Protein AF-A0A9D5QB13-F1 (afdb_monomer)

Mean predicted aligned error: 12.79 Å

Structure (mmCIF, N/CA/C/O backbone):
data_AF-A0A9D5QB13-F1
#
_entry.id   AF-A0A9D5QB13-F1
#
loop_
_atom_site.group_PDB
_atom_site.id
_atom_site.type_symbol
_atom_site.label_atom_id
_atom_site.label_alt_id
_atom_site.label_comp_id
_atom_site.label_asym_id
_atom_site.label_entity_id
_atom_site.label_seq_id
_atom_site.pdbx_PDB_ins_code
_atom_site.Cartn_x
_atom_site.Cartn_y
_atom_site.Cartn_z
_atom_site.occupancy
_atom_site.B_iso_or_equiv
_atom_site.auth_seq_id
_atom_site.auth_comp_id
_atom_site.auth_asym_id
_atom_site.auth_atom_id
_atom_site.pdbx_PDB_model_num
ATOM 1 N N . MET A 1 1 ? -63.438 -5.746 44.046 1.00 41.34 1 MET A N 1
ATOM 2 C CA . MET A 1 1 ? -63.359 -4.719 42.978 1.00 41.34 1 MET A CA 1
ATOM 3 C C . MET A 1 1 ? -62.127 -3.824 43.158 1.00 41.34 1 MET A C 1
ATOM 5 O O . MET A 1 1 ? -62.261 -2.631 43.380 1.00 41.34 1 MET A O 1
ATOM 9 N N . ALA A 1 2 ? -60.910 -4.377 43.097 1.00 32.75 2 ALA A N 1
ATOM 10 C CA . ALA A 1 2 ? -59.687 -3.587 43.310 1.00 32.75 2 ALA A CA 1
ATOM 11 C C . ALA A 1 2 ? -58.464 -4.223 42.626 1.00 32.75 2 ALA A C 1
ATOM 13 O O . ALA A 1 2 ? -57.432 -4.437 43.247 1.00 32.75 2 ALA A O 1
ATOM 14 N N . PHE A 1 3 ? -58.597 -4.556 41.339 1.00 32.75 3 PHE A N 1
ATOM 15 C CA . PHE A 1 3 ? -57.459 -4.947 40.493 1.00 32.75 3 PHE A CA 1
ATOM 16 C C . PHE A 1 3 ? -57.417 -4.194 39.148 1.00 32.75 3 PHE A C 1
ATOM 18 O O . PHE A 1 3 ? -56.618 -4.523 38.281 1.00 32.75 3 PHE A O 1
ATOM 25 N N . SER A 1 4 ? -58.230 -3.138 38.989 1.00 31.09 4 SER A N 1
ATOM 26 C CA . SER A 1 4 ? -58.330 -2.358 37.741 1.00 31.09 4 SER A CA 1
ATOM 27 C C . SER A 1 4 ? -57.814 -0.911 37.835 1.00 31.09 4 SER A C 1
ATOM 29 O O . SER A 1 4 ? -57.680 -0.258 36.808 1.00 31.09 4 SER A O 1
ATOM 31 N N . ASN A 1 5 ? -57.466 -0.395 39.022 1.00 34.66 5 ASN A N 1
ATOM 32 C CA . ASN A 1 5 ? -57.139 1.037 39.188 1.00 34.66 5 ASN A CA 1
ATOM 33 C C . ASN A 1 5 ? -55.636 1.367 39.218 1.00 34.66 5 ASN A C 1
ATOM 35 O O . ASN A 1 5 ? -55.272 2.534 39.311 1.00 34.66 5 ASN A O 1
ATOM 39 N N . VAL A 1 6 ? -54.749 0.374 39.101 1.00 37.53 6 VAL A N 1
ATOM 40 C CA . VAL A 1 6 ? -53.289 0.610 39.111 1.00 37.53 6 VAL A CA 1
ATOM 41 C C . VAL A 1 6 ? -52.721 0.803 37.695 1.00 37.53 6 VAL A C 1
ATOM 43 O O . VAL A 1 6 ? -51.662 1.399 37.531 1.00 37.53 6 VAL A O 1
ATOM 46 N N . ILE A 1 7 ? -53.450 0.394 36.651 1.00 34.16 7 ILE A N 1
ATOM 47 C CA . ILE A 1 7 ? -53.002 0.526 35.251 1.00 34.16 7 ILE A CA 1
ATOM 48 C C . ILE A 1 7 ? -53.475 1.851 34.615 1.00 34.16 7 ILE A C 1
ATOM 50 O O . ILE A 1 7 ? -52.821 2.365 33.710 1.00 34.16 7 ILE A O 1
ATOM 54 N N . GLN A 1 8 ? -54.519 2.496 35.154 1.00 29.14 8 GLN A N 1
ATOM 55 C CA . GLN A 1 8 ? -55.034 3.773 34.632 1.00 29.14 8 GLN A CA 1
ATOM 56 C C . GLN A 1 8 ? -54.138 4.988 34.963 1.00 29.14 8 GLN A C 1
ATOM 58 O O . GLN A 1 8 ? -54.131 5.966 34.221 1.00 29.14 8 GLN A O 1
ATOM 63 N N . ALA A 1 9 ? -53.333 4.932 36.033 1.00 29.52 9 ALA A N 1
ATOM 64 C CA . ALA A 1 9 ? -52.446 6.036 36.428 1.00 29.52 9 ALA A CA 1
ATOM 65 C C . ALA A 1 9 ? -51.170 6.148 35.565 1.00 29.52 9 ALA A C 1
ATOM 67 O O . ALA A 1 9 ? -50.440 7.133 35.666 1.00 29.52 9 ALA A O 1
ATOM 68 N N . PHE A 1 10 ? -50.901 5.161 34.702 1.00 34.09 10 PHE A N 1
ATOM 69 C CA . PHE A 1 10 ? -49.712 5.129 33.844 1.00 34.09 10 PHE A CA 1
ATOM 70 C C . PHE A 1 10 ? -49.924 5.757 32.451 1.00 34.09 10 PHE A C 1
ATOM 72 O O . PHE A 1 10 ? -48.957 5.874 31.702 1.00 34.09 10 PHE A O 1
ATOM 79 N N . ILE A 1 11 ? -51.149 6.179 32.088 1.00 33.38 11 ILE A N 1
ATOM 80 C CA . ILE A 1 11 ? -51.480 6.605 30.707 1.00 33.38 11 ILE A CA 1
ATOM 81 C C . ILE A 1 11 ? -51.817 8.104 30.553 1.00 33.38 11 ILE A C 1
ATOM 83 O O . ILE A 1 11 ? -51.691 8.642 29.456 1.00 33.38 11 ILE A O 1
ATOM 87 N N . THR A 1 12 ? -52.123 8.855 31.610 1.00 31.42 12 THR A N 1
ATOM 88 C CA . THR A 1 12 ? -52.431 10.298 31.491 1.00 31.42 12 THR A CA 1
ATOM 89 C C . THR A 1 12 ? -51.329 11.188 32.050 1.00 31.42 12 THR A C 1
ATOM 91 O O . THR A 1 12 ? -51.473 11.794 33.106 1.00 31.42 12 THR A O 1
ATOM 94 N N . CYS A 1 13 ? -50.226 11.305 31.311 1.00 29.31 13 CYS A N 1
ATOM 95 C CA . CYS A 1 13 ? -49.406 12.520 31.326 1.00 29.31 13 CYS A CA 1
ATOM 96 C C . CYS A 1 13 ? -48.659 12.661 29.993 1.00 29.31 13 CYS A C 1
ATOM 98 O O . CYS A 1 13 ? -47.435 12.581 29.892 1.00 29.31 13 CYS A O 1
ATOM 100 N N . VAL A 1 14 ? -49.447 12.825 28.931 1.00 34.38 14 VAL A N 1
ATOM 101 C CA . VAL A 1 14 ? -48.983 13.314 27.635 1.00 34.38 14 VAL A CA 1
ATOM 102 C C . VAL A 1 14 ? -48.880 14.840 27.726 1.00 34.38 14 VAL A C 1
ATOM 104 O O . VAL A 1 14 ? -49.861 15.499 28.056 1.00 34.38 14 VAL A O 1
ATOM 107 N N . SER A 1 15 ? -47.696 15.369 27.388 1.00 30.81 15 SER A N 1
ATOM 108 C CA . SER A 1 15 ? -47.313 16.780 27.150 1.00 30.81 15 SER A CA 1
ATOM 109 C C . SER A 1 15 ? -46.418 17.444 28.223 1.00 30.81 15 SER A C 1
ATOM 111 O O . SER A 1 15 ? -46.900 18.196 29.072 1.00 30.81 15 SER A O 1
ATOM 113 N N . PRO A 1 16 ? -45.078 17.314 28.104 1.00 36.84 16 PRO A N 1
ATOM 114 C CA . PRO A 1 16 ? -44.091 17.979 28.970 1.00 36.84 16 PRO A CA 1
ATOM 115 C C . PRO A 1 16 ? -43.927 19.501 28.754 1.00 36.84 16 PRO A C 1
ATOM 117 O O . PRO A 1 16 ? -43.050 20.109 29.360 1.00 36.84 16 PRO A O 1
ATOM 120 N N . ILE A 1 17 ? -44.710 20.141 27.876 1.00 37.25 17 ILE A N 1
ATOM 121 C CA . ILE A 1 17 ? -44.383 21.484 27.349 1.00 37.25 17 ILE A CA 1
ATOM 122 C C . ILE A 1 17 ? -45.164 22.628 28.032 1.00 37.25 17 ILE A C 1
ATOM 124 O O . ILE A 1 17 ? -44.725 23.774 27.986 1.00 37.25 17 ILE A O 1
ATOM 128 N N . ARG A 1 18 ? -46.285 22.364 28.726 1.00 33.22 18 ARG A N 1
ATOM 129 C CA . ARG A 1 18 ? -47.115 23.440 29.322 1.00 33.22 18 ARG A CA 1
ATOM 130 C C . ARG A 1 18 ? -46.819 23.775 30.789 1.00 33.22 18 ARG A C 1
ATOM 132 O O . ARG A 1 18 ? -47.002 24.926 31.168 1.00 33.22 18 ARG A O 1
ATOM 139 N N . CYS A 1 19 ? -46.284 22.853 31.595 1.00 34.16 19 CYS A N 1
ATOM 140 C CA . CYS A 1 19 ? -45.930 23.160 32.993 1.00 34.16 19 CYS A CA 1
ATOM 141 C C . CYS A 1 19 ? -44.634 23.973 33.141 1.00 34.16 19 CYS A C 1
ATOM 143 O O . CYS A 1 19 ? -44.464 24.662 34.144 1.00 34.16 19 CYS A O 1
ATOM 145 N N . SER A 1 20 ? -43.730 23.943 32.156 1.00 36.03 20 SER A N 1
ATOM 146 C CA . SER A 1 20 ? -42.447 24.651 32.258 1.00 36.03 20 SER A CA 1
ATOM 147 C C . SER A 1 20 ? -42.596 26.174 32.183 1.00 36.03 20 SER A C 1
ATOM 149 O O . SER A 1 20 ? -41.839 26.882 32.838 1.00 36.03 20 SER A O 1
ATOM 151 N N . ARG A 1 21 ? -43.599 26.695 31.459 1.00 32.62 21 ARG A N 1
ATOM 152 C CA . ARG A 1 21 ? -43.792 28.145 31.270 1.00 32.62 21 ARG A CA 1
ATOM 153 C C . ARG A 1 21 ? -44.399 28.875 32.470 1.00 32.62 21 ARG A C 1
ATOM 155 O O . ARG A 1 21 ? -44.113 30.054 32.632 1.00 32.62 21 ARG A O 1
ATOM 162 N N . TYR A 1 22 ? -45.184 28.206 33.317 1.00 36.34 22 TYR A N 1
ATOM 163 C CA . TYR A 1 22 ? -45.834 28.868 34.459 1.00 36.34 22 TYR A CA 1
ATOM 164 C C . TYR A 1 22 ? -44.876 29.102 35.640 1.00 36.34 22 TYR A C 1
ATOM 166 O O . TYR A 1 22 ? -45.057 30.035 36.414 1.00 36.34 22 TYR A O 1
ATOM 174 N N . ILE A 1 23 ? -43.831 28.275 35.766 1.00 38.88 23 ILE A N 1
ATOM 175 C CA . ILE A 1 23 ? -42.869 28.352 36.879 1.00 38.88 23 ILE A CA 1
ATOM 176 C C . ILE A 1 23 ? -41.600 29.129 36.481 1.00 38.88 23 ILE A C 1
ATOM 178 O O . ILE A 1 23 ? -41.013 29.803 37.326 1.00 38.88 23 ILE A O 1
ATOM 182 N N . PHE A 1 24 ? -41.209 29.131 35.197 1.00 35.22 24 PHE A N 1
ATOM 183 C CA . PHE A 1 24 ? -40.026 29.873 34.733 1.00 35.22 24 PHE A CA 1
ATOM 184 C C . PHE A 1 24 ? -40.159 31.402 34.841 1.00 35.22 24 PHE A C 1
ATOM 186 O O . PHE A 1 24 ? -39.146 32.075 35.002 1.00 35.22 24 PHE A O 1
ATOM 193 N N . SER A 1 25 ? -41.373 31.966 34.787 1.00 36.06 25 SER A N 1
ATOM 194 C CA . SER A 1 25 ? -41.570 33.426 34.811 1.00 36.06 25 SER A CA 1
ATOM 195 C C . SER A 1 25 ? -41.462 34.062 36.201 1.00 36.06 25 SER A C 1
ATOM 197 O O . SER A 1 25 ? -41.366 35.283 36.290 1.00 36.06 25 SER A O 1
ATOM 199 N N . ARG A 1 26 ? -41.461 33.273 37.287 1.00 37.34 26 ARG A N 1
ATOM 200 C CA . ARG A 1 26 ? -41.419 33.808 38.661 1.00 37.34 26 ARG A CA 1
ATOM 201 C C . ARG A 1 26 ? -40.063 33.737 39.358 1.00 37.34 26 ARG A C 1
ATOM 203 O O . ARG A 1 26 ? -39.931 34.351 40.409 1.00 37.34 26 ARG A O 1
ATOM 210 N N . PHE A 1 27 ? -39.074 33.017 38.820 1.00 40.94 27 PHE A N 1
ATOM 211 C CA . PHE A 1 27 ? -37.884 32.667 39.612 1.00 40.94 27 PHE A CA 1
ATOM 212 C C . PHE A 1 27 ? -36.523 32.819 38.926 1.00 40.94 27 PHE A C 1
ATOM 214 O O . PHE A 1 27 ? -35.531 32.346 39.476 1.00 40.94 27 PHE A O 1
ATOM 221 N N . ASN A 1 28 ? -36.416 33.495 37.775 1.00 39.25 28 ASN A N 1
ATOM 222 C CA . ASN A 1 28 ? -35.089 33.774 37.218 1.00 39.25 28 ASN A CA 1
ATOM 223 C C . ASN A 1 28 ? -35.000 35.055 36.359 1.00 39.25 28 ASN A C 1
ATOM 225 O O . ASN A 1 28 ? -35.302 34.995 35.167 1.00 39.25 28 ASN A O 1
ATOM 229 N N . PRO A 1 29 ? -34.539 36.195 36.911 1.00 35.53 29 PRO A N 1
ATOM 230 C CA . PRO A 1 29 ? -34.195 37.382 36.136 1.00 35.53 29 PRO A CA 1
ATOM 231 C C . PRO A 1 29 ? -32.687 37.464 35.797 1.00 35.53 29 PRO A C 1
ATOM 233 O O . PRO A 1 29 ? -32.136 38.559 35.747 1.00 35.53 29 PRO A O 1
ATOM 236 N N . GLY A 1 30 ? -31.989 36.343 35.560 1.00 33.25 30 GLY A N 1
ATOM 237 C CA . GLY A 1 30 ? -30.594 36.378 35.092 1.00 33.25 30 GLY A CA 1
ATOM 238 C C . GLY A 1 30 ? -30.000 34.994 34.816 1.00 33.25 30 GLY A C 1
ATOM 239 O O . GLY A 1 30 ? -29.643 34.264 35.735 1.00 33.25 30 GLY A O 1
ATOM 240 N N . GLY A 1 31 ? -29.910 34.612 33.541 1.00 34.12 31 GLY A N 1
ATOM 241 C CA . GLY A 1 31 ? -29.513 33.270 33.106 1.00 34.12 31 GLY A CA 1
ATOM 242 C C . GLY A 1 31 ? -28.008 32.964 33.145 1.00 34.12 31 GLY A C 1
ATOM 243 O O . GLY A 1 31 ? -27.184 33.817 32.834 1.00 34.12 31 GLY A O 1
ATOM 244 N N . ASN A 1 32 ? -27.674 31.704 33.460 1.00 34.75 32 ASN A N 1
ATOM 245 C CA . ASN A 1 32 ? -26.997 30.781 32.534 1.00 34.75 32 ASN A CA 1
ATOM 246 C C . ASN A 1 32 ? -27.030 29.313 33.033 1.00 34.75 32 ASN A C 1
ATOM 248 O O . ASN A 1 32 ? -26.847 29.029 34.212 1.00 34.75 32 ASN A O 1
ATOM 252 N N . ASP A 1 33 ? -27.264 28.414 32.072 1.00 36.31 33 ASP A N 1
ATOM 253 C CA . ASP A 1 33 ? -26.880 26.997 31.946 1.00 36.31 33 ASP A CA 1
ATOM 254 C C . ASP A 1 33 ? -27.366 25.882 32.908 1.00 36.31 33 ASP A C 1
ATOM 256 O O . ASP A 1 33 ? -26.819 25.572 33.963 1.00 36.31 33 ASP A O 1
ATOM 260 N N . ALA A 1 34 ? -28.371 25.163 32.388 1.00 44.62 34 ALA A N 1
ATOM 261 C CA . ALA A 1 34 ? -28.559 23.707 32.315 1.00 44.62 34 ALA A CA 1
ATOM 262 C C . ALA A 1 34 ? -27.593 22.768 33.084 1.00 44.62 34 ALA A C 1
ATOM 264 O O . ALA A 1 34 ? -26.626 22.257 32.524 1.00 44.62 34 ALA A O 1
ATOM 265 N N . ASN A 1 35 ? -27.959 22.398 34.320 1.00 39.66 35 ASN A N 1
ATOM 266 C CA . ASN A 1 35 ? -27.676 21.084 34.937 1.00 39.66 35 ASN A CA 1
ATOM 267 C C . ASN A 1 35 ? -28.478 20.908 36.248 1.00 39.66 35 ASN A C 1
ATOM 269 O O . ASN A 1 35 ? -27.922 20.950 37.340 1.00 39.66 35 ASN A O 1
ATOM 273 N N . ILE A 1 36 ? -29.805 20.725 36.172 1.00 38.50 36 ILE A N 1
ATOM 274 C CA . ILE A 1 36 ? -30.673 20.697 37.379 1.00 38.50 36 ILE A CA 1
ATOM 275 C C . ILE A 1 36 ? -31.407 19.354 37.584 1.00 38.50 36 ILE A C 1
ATOM 277 O O . ILE A 1 36 ? -32.128 19.167 38.559 1.00 38.50 36 ILE A O 1
ATOM 281 N N . PHE A 1 37 ? -31.177 18.337 36.749 1.00 34.84 37 PHE A N 1
ATOM 282 C CA . PHE A 1 37 ? -31.876 17.054 36.926 1.00 34.84 37 PHE A CA 1
ATOM 283 C C . PHE A 1 37 ? -31.386 16.140 38.074 1.00 34.84 37 PHE A C 1
ATOM 285 O O . PHE A 1 37 ? -32.222 15.418 38.617 1.00 34.84 37 PHE A O 1
ATOM 292 N N . PRO A 1 38 ? -30.112 16.146 38.531 1.00 35.22 38 PRO A N 1
ATOM 293 C CA . PRO A 1 38 ? -29.722 15.292 39.654 1.00 35.22 38 PRO A CA 1
ATOM 294 C C . PRO A 1 38 ? -29.995 15.916 41.031 1.00 35.22 38 PRO A C 1
ATOM 296 O O . PRO A 1 38 ? -30.022 15.189 42.020 1.00 35.22 38 PRO A O 1
ATOM 299 N N . TYR A 1 39 ? -30.217 17.233 41.120 1.00 32.69 39 TYR A N 1
ATOM 300 C CA . TYR A 1 39 ? -30.350 17.927 42.408 1.00 32.69 39 TYR A CA 1
ATOM 301 C C . TYR A 1 39 ? -31.780 17.924 42.966 1.00 32.69 39 TYR A C 1
ATOM 303 O O . TYR A 1 39 ? -31.954 17.833 44.181 1.00 32.69 39 TYR A O 1
ATOM 311 N N . PHE A 1 40 ? -32.809 17.913 42.109 1.00 33.62 40 PHE A N 1
ATOM 312 C CA . PHE A 1 40 ? -34.208 17.913 42.564 1.00 33.62 40 PHE A CA 1
ATOM 313 C C . PHE A 1 40 ? -34.609 16.636 43.322 1.00 33.62 40 PHE A C 1
ATOM 315 O O . PHE A 1 40 ? -35.357 16.703 44.293 1.00 33.62 40 PHE A O 1
ATOM 322 N N . VAL A 1 41 ? -34.055 15.477 42.949 1.00 39.28 41 VAL A N 1
ATOM 323 C CA . VAL A 1 41 ? -34.372 14.191 43.604 1.00 39.28 41 VAL A CA 1
ATOM 324 C C . VAL A 1 41 ? -33.715 14.064 44.986 1.00 39.28 41 VAL A C 1
ATOM 326 O O . VAL A 1 41 ? -34.189 13.305 45.830 1.00 39.28 41 VAL A O 1
ATOM 329 N N . VAL A 1 42 ? -32.631 14.803 45.245 1.00 40.44 42 VAL A N 1
ATOM 330 C CA . VAL A 1 42 ? -31.888 14.722 46.514 1.00 40.44 42 VAL A CA 1
ATOM 331 C C . VAL A 1 42 ? -32.509 15.620 47.589 1.00 40.44 42 VAL A C 1
ATOM 333 O O . VAL A 1 42 ? -32.568 15.217 48.749 1.00 40.44 42 VAL A O 1
ATOM 336 N N . ILE A 1 43 ? -33.028 16.796 47.220 1.00 37.31 43 ILE A N 1
ATOM 337 C CA . ILE A 1 43 ? -33.534 17.787 48.187 1.00 37.31 43 ILE A CA 1
ATOM 338 C C . ILE A 1 43 ? -34.898 17.375 48.765 1.00 37.31 43 ILE A C 1
ATOM 340 O O . ILE A 1 43 ? -35.086 17.433 49.978 1.00 37.31 43 ILE A O 1
ATOM 344 N N . GLN A 1 44 ? -35.811 16.840 47.945 1.00 35.66 44 GLN A N 1
ATOM 345 C CA . GLN A 1 44 ? -37.131 16.390 48.420 1.00 35.66 44 GLN A CA 1
ATOM 346 C C . GLN A 1 44 ? -37.057 15.147 49.336 1.00 35.66 44 GLN A C 1
ATOM 348 O O . GLN A 1 44 ? -37.945 14.912 50.153 1.00 35.66 44 GLN A O 1
ATOM 353 N N . LYS A 1 45 ? -35.970 14.367 49.232 1.00 44.03 45 LYS A N 1
ATOM 354 C CA . LYS A 1 45 ? -35.734 13.127 49.994 1.00 44.03 45 LYS A CA 1
ATOM 355 C C . LYS A 1 45 ? -35.281 13.368 51.432 1.00 44.03 45 LYS A C 1
ATOM 357 O O . LYS A 1 45 ? -35.536 12.531 52.293 1.00 44.03 45 LYS A O 1
ATOM 362 N N . ARG A 1 46 ? -34.592 14.487 51.689 1.00 37.94 46 ARG A N 1
ATOM 363 C CA . ARG A 1 46 ? -34.067 14.813 53.024 1.00 37.94 46 ARG A CA 1
ATOM 364 C C . ARG A 1 46 ? -35.200 15.204 53.977 1.00 37.94 46 ARG A C 1
ATOM 366 O O . ARG A 1 46 ? -35.280 14.661 55.065 1.00 37.94 46 ARG A O 1
ATOM 373 N N . GLN A 1 47 ? -36.148 16.015 53.502 1.00 42.69 47 GLN A N 1
ATOM 374 C CA . GLN A 1 47 ? -37.305 16.452 54.294 1.00 42.69 47 GLN A CA 1
ATOM 375 C C . GLN A 1 47 ? -38.284 15.324 54.664 1.00 42.69 47 GLN A C 1
ATOM 377 O O . GLN A 1 47 ? -38.948 15.415 55.688 1.00 42.69 47 GLN A O 1
ATOM 382 N N . THR A 1 48 ? -38.386 14.258 53.863 1.00 49.28 48 THR A N 1
ATOM 383 C CA . THR A 1 48 ? -39.287 13.125 54.155 1.00 49.28 48 THR A CA 1
ATOM 384 C C . THR A 1 48 ? -38.662 12.094 55.095 1.00 49.28 48 THR A C 1
ATOM 386 O O . THR A 1 48 ? -39.374 11.500 55.901 1.00 49.28 48 THR A O 1
ATOM 389 N N . LEU A 1 49 ? -37.342 11.887 55.036 1.00 47.50 49 LEU A N 1
ATOM 390 C CA . LEU A 1 49 ? -36.652 10.941 55.918 1.00 47.50 49 LEU A CA 1
ATOM 391 C C . LEU A 1 49 ? -36.662 11.405 57.378 1.00 47.50 49 LEU A C 1
ATOM 393 O O . LEU A 1 49 ? -36.900 10.576 58.251 1.00 47.50 49 LEU A O 1
ATOM 397 N N . ASP A 1 50 ? -36.515 12.705 57.638 1.00 50.38 50 ASP A N 1
ATOM 398 C CA . ASP A 1 50 ? -36.449 13.272 58.996 1.00 50.38 50 ASP A CA 1
ATOM 399 C C . ASP A 1 50 ? -37.769 13.155 59.793 1.00 50.38 50 ASP A C 1
ATOM 401 O O . ASP A 1 50 ? -37.776 13.348 61.005 1.00 50.38 50 ASP A O 1
ATOM 405 N N . THR A 1 51 ? -38.878 12.778 59.143 1.00 54.25 51 THR A N 1
ATOM 406 C CA . THR A 1 51 ? -40.201 12.585 59.781 1.00 54.25 51 THR A CA 1
ATOM 407 C C . THR A 1 51 ? -40.511 11.138 60.191 1.00 54.25 51 THR A C 1
ATOM 409 O O . THR A 1 51 ? -41.543 10.881 60.806 1.00 54.25 51 THR A O 1
ATOM 412 N N . LEU A 1 52 ? -39.634 10.180 59.867 1.00 49.16 52 LEU A N 1
ATOM 413 C CA . LEU A 1 52 ? -39.831 8.752 60.149 1.00 49.16 52 LEU A CA 1
ATOM 414 C C . LEU A 1 52 ? -39.097 8.314 61.425 1.00 49.16 52 LEU A C 1
ATOM 416 O O . LEU A 1 52 ? -37.987 8.763 61.703 1.00 49.16 52 LEU A O 1
ATOM 420 N N . HIS A 1 53 ? -39.680 7.372 62.174 1.00 54.66 53 HIS A N 1
ATOM 421 C CA . HIS A 1 53 ? -39.057 6.794 63.370 1.00 54.66 53 HIS A CA 1
ATOM 422 C C . HIS A 1 53 ? -37.689 6.151 63.014 1.00 54.66 53 HIS A C 1
ATOM 424 O O . HIS A 1 53 ? -37.584 5.512 61.961 1.00 54.66 53 HIS A O 1
ATOM 430 N N . PRO A 1 54 ? -36.639 6.223 63.862 1.00 55.66 54 PRO A N 1
ATOM 431 C CA . PRO A 1 54 ? -35.265 5.816 63.509 1.00 55.66 54 PRO A CA 1
ATOM 432 C C . PRO A 1 54 ? -35.110 4.392 62.936 1.00 55.66 54 PRO A C 1
ATOM 434 O O . PRO A 1 54 ? -34.270 4.134 62.072 1.00 55.66 54 PRO A O 1
ATOM 437 N N . ARG A 1 55 ? -35.955 3.448 63.378 1.00 52.09 55 ARG A N 1
ATOM 438 C CA . ARG A 1 55 ? -35.999 2.071 62.844 1.00 52.09 55 ARG A CA 1
ATOM 439 C C . ARG A 1 55 ? -36.522 1.997 61.404 1.00 52.09 55 ARG A C 1
ATOM 441 O O . ARG A 1 55 ? -36.093 1.128 60.645 1.00 52.09 55 ARG A O 1
ATOM 448 N N . GLU A 1 56 ? -37.432 2.887 61.024 1.00 50.94 56 GLU A N 1
ATOM 449 C CA . GLU A 1 56 ? -37.998 2.947 59.677 1.00 50.94 56 GLU A CA 1
ATOM 450 C C . GLU A 1 56 ? -37.049 3.642 58.706 1.00 50.94 56 GLU A C 1
ATOM 452 O O . GLU A 1 56 ? -36.847 3.113 57.615 1.00 50.94 56 GLU A O 1
ATOM 457 N N . GLN A 1 57 ? -36.365 4.713 59.136 1.00 50.12 57 GLN A N 1
ATOM 458 C CA . GLN A 1 57 ? -35.287 5.361 58.372 1.00 50.12 57 GLN A CA 1
ATOM 459 C C . GLN A 1 57 ? -34.188 4.363 57.966 1.00 50.12 57 GLN A C 1
ATOM 461 O O . GLN A 1 57 ? -33.762 4.329 56.809 1.00 50.12 57 GLN A O 1
ATOM 466 N N . GLY A 1 58 ? -33.762 3.494 58.893 1.00 50.19 58 GLY A N 1
ATOM 467 C CA . GLY A 1 58 ? -32.782 2.443 58.607 1.00 50.19 58 GLY A CA 1
ATOM 468 C C . GLY A 1 58 ? -33.256 1.462 57.528 1.00 50.19 58 GLY A C 1
ATOM 469 O O . GLY A 1 58 ? -32.500 1.131 56.613 1.00 50.19 58 GLY A O 1
ATOM 470 N N . ARG A 1 59 ? -34.529 1.043 57.569 1.00 52.50 59 ARG A N 1
ATOM 471 C CA . ARG A 1 59 ? -35.115 0.132 56.569 1.00 52.50 59 ARG A CA 1
ATOM 472 C C . ARG A 1 59 ? -35.254 0.782 55.190 1.00 52.50 59 ARG A C 1
ATOM 474 O O . ARG A 1 59 ? -34.931 0.130 54.195 1.00 52.50 59 ARG A O 1
ATOM 481 N N . THR A 1 60 ? -35.662 2.049 55.098 1.00 50.12 60 THR A N 1
ATOM 482 C CA . THR A 1 60 ? -35.750 2.764 53.811 1.00 50.12 60 THR A CA 1
ATOM 483 C C . THR A 1 60 ? -34.374 3.002 53.195 1.00 50.12 60 THR A C 1
ATOM 485 O O . THR A 1 60 ? -34.210 2.791 51.992 1.00 50.12 60 THR A O 1
ATOM 488 N N . VAL A 1 61 ? -33.361 3.375 53.984 1.00 50.09 61 VAL A N 1
ATOM 489 C CA . VAL A 1 61 ? -31.984 3.558 53.485 1.00 50.09 61 VAL A CA 1
ATOM 490 C C . VAL A 1 61 ? -31.401 2.240 52.957 1.00 50.09 61 VAL A C 1
ATOM 492 O O . VAL A 1 61 ? -30.820 2.221 51.869 1.00 50.09 61 VAL A O 1
ATOM 495 N N . ILE A 1 62 ? -31.610 1.121 53.662 1.00 55.12 62 ILE A N 1
ATOM 496 C CA . ILE A 1 62 ? -31.172 -0.216 53.219 1.00 55.12 62 ILE A CA 1
ATOM 497 C C . ILE A 1 62 ? -31.886 -0.629 51.921 1.00 55.12 62 ILE A C 1
ATOM 499 O O . ILE A 1 62 ? -31.236 -1.091 50.980 1.00 55.12 62 ILE A O 1
ATOM 503 N N . PHE A 1 63 ? -33.201 -0.410 51.827 1.00 52.88 63 PHE A N 1
ATOM 504 C CA . PHE A 1 63 ? -33.997 -0.738 50.640 1.00 52.88 63 PHE A CA 1
ATOM 505 C C . PHE A 1 63 ? -33.562 0.062 49.400 1.00 52.88 63 PHE A C 1
ATOM 507 O O . PHE A 1 63 ? -33.353 -0.505 48.324 1.00 52.88 63 PHE A O 1
ATOM 514 N N . TRP A 1 64 ? -33.337 1.371 49.547 1.00 39.78 64 TRP A N 1
ATOM 515 C CA . TRP A 1 64 ? -32.872 2.220 48.447 1.00 39.78 64 TRP A CA 1
ATOM 516 C C . TRP A 1 64 ? -31.432 1.907 48.023 1.00 39.78 64 TRP A C 1
ATOM 518 O O . TRP A 1 64 ? -31.156 1.863 46.821 1.00 39.78 64 TRP A O 1
ATOM 528 N N . ASN A 1 65 ? -30.530 1.613 48.966 1.00 42.47 65 ASN A N 1
ATOM 529 C CA . ASN A 1 65 ? -29.178 1.147 48.643 1.00 42.47 65 ASN A CA 1
ATOM 530 C C . ASN A 1 65 ? -29.207 -0.186 47.883 1.00 42.47 65 ASN A C 1
ATOM 532 O O . ASN A 1 65 ? -28.497 -0.335 46.887 1.00 42.47 65 ASN A O 1
ATOM 536 N N . ALA A 1 66 ? -30.078 -1.123 48.269 1.00 45.03 66 ALA A N 1
ATOM 537 C CA . ALA A 1 66 ? -30.252 -2.385 47.555 1.00 45.03 66 ALA A CA 1
ATOM 538 C C . ALA A 1 66 ? -30.741 -2.173 46.109 1.00 45.03 66 ALA A C 1
ATOM 540 O O . ALA A 1 66 ? -30.220 -2.804 45.187 1.00 45.03 66 ALA A O 1
ATOM 541 N N . ILE A 1 67 ? -31.674 -1.242 45.877 1.00 50.53 67 ILE A N 1
ATOM 542 C CA . ILE A 1 67 ? -32.157 -0.890 44.531 1.00 50.53 67 ILE A CA 1
ATOM 543 C C . ILE A 1 67 ? -31.050 -0.244 43.690 1.00 50.53 67 ILE A C 1
ATOM 545 O O . ILE A 1 67 ? -30.838 -0.656 42.550 1.00 50.53 67 ILE A O 1
ATOM 549 N N . VAL A 1 68 ? -30.298 0.718 44.234 1.00 48.75 68 VAL A N 1
ATOM 550 C CA . VAL A 1 68 ? -29.189 1.376 43.517 1.00 48.75 68 VAL A CA 1
ATOM 551 C C . VAL A 1 68 ? -28.076 0.377 43.184 1.00 48.75 68 VAL A C 1
ATOM 553 O O . VAL A 1 68 ? -27.566 0.365 42.060 1.00 48.75 68 VAL A O 1
ATOM 556 N N . VAL A 1 69 ? -27.739 -0.532 44.103 1.00 53.12 69 VAL A N 1
ATOM 557 C CA . VAL A 1 69 ? -26.780 -1.618 43.852 1.00 53.12 69 VAL A CA 1
ATOM 558 C C . VAL A 1 69 ? -27.296 -2.555 42.755 1.00 53.12 69 VAL A C 1
ATOM 560 O O . VAL A 1 69 ? -26.551 -2.852 41.817 1.00 53.12 69 VAL A O 1
ATOM 563 N N . LYS A 1 70 ? -28.574 -2.953 42.791 1.00 48.47 70 LYS A N 1
ATOM 564 C CA . LYS A 1 70 ? -29.192 -3.847 41.796 1.00 48.47 70 LYS A CA 1
ATOM 565 C C . LYS A 1 70 ? -29.273 -3.197 40.410 1.00 48.47 70 LYS A C 1
ATOM 567 O O . LYS A 1 70 ? -28.866 -3.821 39.429 1.00 48.47 70 LYS A O 1
ATOM 572 N N . LEU A 1 71 ? -29.676 -1.927 40.324 1.00 38.12 71 LEU A N 1
ATOM 573 C CA . LEU A 1 71 ? -29.702 -1.144 39.082 1.00 38.12 71 LEU A CA 1
ATOM 574 C C . LEU A 1 71 ? -28.292 -0.901 38.533 1.00 38.12 71 LEU A C 1
ATOM 576 O O . LEU A 1 71 ? -28.058 -1.119 37.346 1.00 38.12 71 LEU A O 1
ATOM 580 N N . SER A 1 72 ? -27.312 -0.568 39.382 1.00 44.09 72 SER A N 1
ATOM 581 C CA . SER A 1 72 ? -25.906 -0.448 38.962 1.00 44.09 72 SER A CA 1
ATOM 582 C C . SER A 1 72 ? -25.315 -1.784 38.489 1.00 44.09 72 SER A C 1
ATOM 584 O O . SER A 1 72 ? -24.413 -1.803 37.649 1.00 44.09 72 SER A O 1
ATOM 586 N N . GLY A 1 73 ? -25.807 -2.910 39.018 1.00 41.66 73 GLY A N 1
ATOM 587 C CA . GLY A 1 73 ? -25.447 -4.266 38.609 1.00 41.66 73 GLY A CA 1
ATOM 588 C C . GLY A 1 73 ? -26.081 -4.680 37.278 1.00 41.66 73 GLY A C 1
ATOM 589 O O . GLY A 1 73 ? -25.426 -5.343 36.473 1.00 41.66 73 GLY A O 1
ATOM 590 N N . ILE A 1 74 ? -27.321 -4.262 37.011 1.00 47.62 74 ILE A N 1
ATOM 591 C CA . ILE A 1 74 ? -28.003 -4.442 35.719 1.00 47.62 74 ILE A CA 1
ATOM 592 C C . ILE A 1 74 ? -27.324 -3.586 34.646 1.00 47.62 74 ILE A C 1
ATOM 594 O O . ILE A 1 74 ? -26.945 -4.105 33.598 1.00 47.62 74 ILE A O 1
ATOM 598 N N . TRP A 1 75 ? -27.056 -2.311 34.934 1.00 45.97 75 TRP A N 1
ATOM 599 C CA . TRP A 1 75 ? -26.361 -1.408 34.014 1.00 45.97 75 TRP A CA 1
ATOM 600 C C . TRP A 1 75 ? -24.921 -1.867 33.732 1.00 45.97 75 TRP A C 1
ATOM 602 O O . TRP A 1 75 ? -24.473 -1.845 32.586 1.00 45.97 75 TRP A O 1
ATOM 612 N N . ARG A 1 76 ? -24.198 -2.381 34.745 1.00 52.69 76 ARG A N 1
ATOM 613 C CA . ARG A 1 76 ? -22.893 -3.044 34.546 1.00 52.69 76 ARG A CA 1
ATOM 614 C C . ARG A 1 76 ? -22.996 -4.286 33.669 1.00 52.69 76 ARG A C 1
ATOM 616 O O . ARG A 1 76 ? -22.121 -4.458 32.825 1.00 52.69 76 ARG A O 1
ATOM 623 N N . ARG A 1 77 ? -24.035 -5.113 33.838 1.00 47.88 77 ARG A N 1
ATOM 624 C CA . ARG A 1 77 ? -24.286 -6.307 33.011 1.00 47.88 77 ARG A CA 1
ATOM 625 C C . ARG A 1 77 ? -24.620 -5.958 31.564 1.00 47.88 77 ARG A C 1
ATOM 627 O O . ARG A 1 77 ? -24.099 -6.596 30.659 1.00 47.88 77 ARG A O 1
ATOM 634 N N . ILE A 1 78 ? -25.429 -4.932 31.322 1.00 50.06 78 ILE A N 1
ATOM 635 C CA . ILE A 1 78 ? -25.734 -4.451 29.965 1.00 50.06 78 ILE A CA 1
ATOM 636 C C . ILE A 1 78 ? -24.463 -3.876 29.314 1.00 50.06 78 ILE A C 1
ATOM 638 O O . ILE A 1 78 ? -24.117 -4.233 28.188 1.00 50.06 78 ILE A O 1
ATOM 642 N N . ARG A 1 79 ? -23.686 -3.072 30.057 1.00 55.81 79 ARG A N 1
ATOM 643 C CA . ARG A 1 79 ? -22.405 -2.508 29.594 1.00 55.81 79 ARG A CA 1
ATOM 644 C C . ARG A 1 79 ? -21.316 -3.566 29.367 1.00 55.81 79 ARG A C 1
ATOM 646 O O . ARG A 1 79 ? -20.453 -3.380 28.512 1.00 55.81 79 ARG A O 1
ATOM 653 N N . SER A 1 80 ? -21.279 -4.648 30.149 1.00 60.28 80 SER A N 1
ATOM 654 C CA . SER A 1 80 ? -20.340 -5.757 29.931 1.00 60.28 80 SER A CA 1
ATOM 655 C C . SER A 1 80 ? -20.768 -6.631 28.758 1.00 60.28 80 SER A C 1
ATOM 657 O O . SER A 1 80 ? -19.912 -6.966 27.946 1.00 60.28 80 SER A O 1
ATOM 659 N N . ARG A 1 81 ? -22.070 -6.908 28.601 1.00 68.38 81 ARG A N 1
ATOM 660 C CA . ARG A 1 81 ? -22.618 -7.641 27.450 1.00 68.38 81 ARG A CA 1
ATOM 661 C C . ARG A 1 81 ? -22.198 -7.012 26.126 1.00 68.38 81 ARG A C 1
ATOM 663 O O . ARG A 1 81 ? -21.628 -7.714 25.305 1.00 68.38 81 ARG A O 1
ATOM 670 N N . GLY A 1 82 ? -22.325 -5.689 25.982 1.00 79.19 82 GLY A N 1
ATOM 671 C CA . GLY A 1 82 ? -21.876 -4.996 24.768 1.00 79.19 82 GLY A CA 1
ATOM 672 C C . GLY A 1 82 ? -20.376 -5.153 24.469 1.00 79.19 82 GLY A C 1
ATOM 673 O O . GLY A 1 82 ? -19.990 -5.240 23.311 1.00 79.19 82 GLY A O 1
ATOM 674 N N . ARG A 1 83 ? -19.515 -5.244 25.494 1.00 88.62 83 ARG A N 1
ATOM 675 C CA . ARG A 1 83 ? -18.063 -5.451 25.312 1.00 88.62 83 ARG A CA 1
ATOM 676 C C . ARG A 1 83 ? -17.734 -6.865 24.842 1.00 88.62 83 ARG A C 1
ATOM 678 O O . ARG A 1 83 ? -16.928 -7.020 23.931 1.00 88.62 83 ARG A O 1
ATOM 685 N N . PHE A 1 84 ? -18.374 -7.874 25.431 1.00 90.94 84 PHE A N 1
ATOM 686 C CA . PHE A 1 84 ? -18.210 -9.261 24.997 1.00 90.94 84 PHE A CA 1
ATOM 687 C C . PHE A 1 84 ? -18.772 -9.492 23.592 1.00 90.94 84 PHE A C 1
ATOM 689 O O . PHE A 1 84 ? -18.150 -10.215 22.822 1.00 90.94 84 PHE A O 1
ATOM 696 N N . SER A 1 85 ? -19.870 -8.823 23.217 1.00 92.19 85 SER A N 1
ATOM 697 C CA . SER A 1 85 ? -20.405 -8.877 21.852 1.00 92.19 85 SER A CA 1
ATOM 698 C C . SER A 1 85 ? -19.363 -8.476 20.805 1.00 92.19 85 SER A C 1
ATOM 700 O O . SER A 1 85 ? -19.184 -9.206 19.837 1.00 92.19 85 SER A O 1
ATOM 702 N N . TRP A 1 86 ? -18.621 -7.379 21.010 1.00 94.06 86 TRP A N 1
ATOM 703 C CA . TRP A 1 86 ? -17.560 -6.971 20.074 1.00 94.06 86 TRP A CA 1
ATOM 704 C C . TRP A 1 86 ? -16.459 -8.022 19.936 1.00 94.06 86 TRP A C 1
ATOM 706 O O . TRP A 1 86 ? -16.019 -8.299 18.825 1.00 94.06 86 TRP A O 1
ATOM 716 N N . ILE A 1 87 ? -16.043 -8.629 21.051 1.00 95.31 87 ILE A N 1
ATOM 717 C CA . ILE A 1 87 ? -15.017 -9.680 21.064 1.00 95.31 87 ILE A CA 1
ATOM 718 C C . ILE A 1 87 ? -15.503 -10.909 20.294 1.00 95.31 87 ILE A C 1
ATOM 720 O O . ILE A 1 87 ? -14.797 -11.392 19.414 1.00 95.31 87 ILE A O 1
ATOM 724 N N . ILE A 1 88 ? -16.724 -11.373 20.571 1.00 95.44 88 ILE A N 1
ATOM 725 C CA . ILE A 1 88 ? -17.324 -12.530 19.894 1.00 95.44 88 ILE A CA 1
ATOM 726 C C . ILE A 1 88 ? -17.449 -12.273 18.388 1.00 95.44 88 ILE A C 1
ATOM 728 O O . ILE A 1 88 ? -17.050 -13.118 17.593 1.00 95.44 88 ILE A O 1
ATOM 732 N N . LEU A 1 89 ? -17.942 -11.098 17.985 1.00 96.19 89 LEU A N 1
ATOM 733 C CA . LEU A 1 89 ? -18.081 -10.738 16.571 1.00 96.19 89 LEU A CA 1
ATOM 734 C C . LEU A 1 89 ? -16.728 -10.656 15.856 1.00 96.19 89 LEU A C 1
ATOM 736 O O . LEU A 1 89 ? -16.610 -11.108 14.721 1.00 96.19 89 LEU A O 1
ATOM 740 N N . ALA A 1 90 ? -15.696 -10.117 16.508 1.00 95.44 90 ALA A N 1
ATOM 741 C CA . ALA A 1 90 ? -14.354 -10.058 15.934 1.00 95.44 90 ALA A CA 1
ATOM 742 C C . ALA A 1 90 ? -13.744 -11.454 15.748 1.00 95.44 90 ALA A C 1
ATOM 744 O O . ALA A 1 90 ? -13.172 -11.738 14.696 1.00 95.44 90 ALA A O 1
ATOM 745 N N . VAL A 1 91 ? -13.910 -12.340 16.737 1.00 95.31 91 VAL A N 1
ATOM 746 C CA . VAL A 1 91 ? -13.492 -13.745 16.626 1.00 95.31 91 VAL A CA 1
ATOM 747 C C . VAL A 1 91 ? -14.249 -14.431 15.491 1.00 95.31 91 VAL A C 1
ATOM 749 O O . VAL A 1 91 ? -13.622 -15.073 14.653 1.00 95.31 91 VAL A O 1
ATOM 752 N N . ALA A 1 92 ? -15.567 -14.240 15.399 1.00 96.25 92 ALA A N 1
ATOM 753 C CA . ALA A 1 92 ? -16.375 -14.786 14.312 1.00 96.25 92 ALA A CA 1
ATOM 754 C C . ALA A 1 92 ? -15.909 -14.283 12.934 1.00 96.25 92 ALA A C 1
ATOM 756 O O . ALA A 1 92 ? -15.779 -15.082 12.011 1.00 96.25 92 ALA A O 1
ATOM 757 N N . ALA A 1 93 ? -15.581 -12.994 12.798 1.00 95.44 93 ALA A N 1
ATOM 758 C CA . ALA A 1 93 ? -15.035 -12.431 11.562 1.00 95.44 93 ALA A CA 1
ATOM 759 C C . ALA A 1 93 ? -13.673 -13.046 11.190 1.00 95.44 93 ALA A C 1
ATOM 761 O O . ALA A 1 93 ? -13.420 -13.359 10.027 1.00 95.44 93 ALA A O 1
ATOM 762 N N . PHE A 1 94 ? -12.802 -13.280 12.176 1.00 91.81 94 PHE A N 1
ATOM 763 C CA . PHE A 1 94 ? -11.507 -13.922 11.948 1.00 91.81 94 PHE A CA 1
ATOM 764 C C . PHE A 1 94 ? -11.653 -15.399 11.543 1.00 91.81 94 PHE A C 1
ATOM 766 O O . PHE A 1 94 ? -11.005 -15.855 10.599 1.00 91.81 94 PHE A O 1
ATOM 773 N N . VAL A 1 95 ? -12.555 -16.136 12.201 1.00 94.00 95 VAL A N 1
ATOM 774 C CA . VAL A 1 95 ? -12.904 -17.518 11.832 1.00 94.00 95 VAL A CA 1
ATOM 775 C C . VAL A 1 95 ? -13.483 -17.563 10.419 1.00 94.00 95 VAL A C 1
ATOM 777 O O . VAL A 1 95 ? -13.033 -18.369 9.604 1.00 94.00 95 VAL A O 1
ATOM 780 N N . LEU A 1 96 ? -14.408 -16.656 10.088 1.00 95.25 96 LEU A N 1
ATOM 781 C CA . LEU A 1 96 ? -14.979 -16.541 8.748 1.00 95.25 96 LEU A CA 1
ATOM 782 C C . LEU A 1 96 ? -13.891 -16.289 7.700 1.00 95.25 96 LEU A C 1
ATOM 784 O O . LEU A 1 96 ? -13.893 -16.943 6.662 1.00 95.25 96 LEU A O 1
ATOM 788 N N . ARG A 1 97 ? -12.907 -15.425 7.980 1.00 93.56 97 ARG A N 1
ATOM 789 C CA . ARG A 1 97 ? -11.752 -15.218 7.091 1.00 93.56 97 ARG A CA 1
ATOM 790 C C . ARG A 1 97 ? -10.971 -16.516 6.863 1.00 93.56 97 ARG A C 1
ATOM 792 O O . ARG A 1 97 ? -10.565 -16.788 5.736 1.00 93.56 97 ARG A O 1
ATOM 799 N N . GLY A 1 98 ? -10.763 -17.322 7.905 1.00 92.06 98 GLY A N 1
ATOM 800 C CA . GLY A 1 98 ? -10.116 -18.636 7.797 1.00 92.06 98 GLY A CA 1
ATOM 801 C C . GLY A 1 98 ? -10.901 -19.635 6.938 1.00 92.06 98 GLY A C 1
ATOM 802 O O . GLY A 1 98 ? -10.302 -20.387 6.172 1.00 92.06 98 GLY A O 1
ATOM 803 N N . VAL A 1 99 ? -12.235 -19.613 7.016 1.00 94.31 99 VAL A N 1
ATOM 804 C CA . VAL A 1 99 ? -13.115 -20.414 6.148 1.00 94.31 99 VAL A CA 1
ATOM 805 C C . VAL A 1 99 ? -13.052 -19.915 4.703 1.00 94.31 99 VAL A C 1
ATOM 807 O O . VAL A 1 99 ? -12.796 -20.704 3.797 1.00 94.31 99 VAL A O 1
ATOM 810 N N . LEU A 1 100 ? -13.207 -18.607 4.488 1.00 94.25 100 LEU A N 1
ATOM 811 C CA . LEU A 1 100 ? -13.178 -17.967 3.170 1.00 94.25 100 LEU A CA 1
ATOM 812 C C . LEU A 1 100 ? -11.843 -18.154 2.438 1.00 94.25 100 LEU A C 1
ATOM 814 O O . LEU A 1 100 ? -11.835 -18.266 1.217 1.00 94.25 100 LEU A O 1
ATOM 818 N N . ALA A 1 101 ? -10.727 -18.271 3.163 1.00 91.81 101 ALA A N 1
ATOM 819 C CA . ALA A 1 101 ? -9.423 -18.578 2.575 1.00 91.81 101 ALA A CA 1
ATOM 820 C C . ALA A 1 101 ? -9.376 -19.936 1.844 1.00 91.81 101 ALA A C 1
ATOM 822 O O . ALA A 1 101 ? -8.513 -20.129 0.992 1.00 91.81 101 ALA A O 1
ATOM 823 N N . ARG A 1 102 ? -10.298 -20.866 2.144 1.00 94.12 102 ARG A N 1
ATOM 824 C CA . ARG A 1 102 ? -10.451 -22.136 1.410 1.00 94.12 102 ARG A CA 1
ATOM 825 C C . ARG A 1 102 ? -11.332 -22.016 0.163 1.00 94.12 102 ARG A C 1
ATOM 827 O O . ARG A 1 102 ? -11.306 -22.908 -0.674 1.00 94.12 102 ARG A O 1
ATOM 834 N N . TYR A 1 103 ? -12.074 -20.917 0.028 1.00 95.25 103 TYR A N 1
ATOM 835 C CA . TYR A 1 103 ? -13.005 -20.662 -1.072 1.00 95.25 103 TYR A CA 1
ATOM 836 C C . TYR A 1 103 ? -12.741 -19.286 -1.707 1.00 95.25 103 TYR A C 1
ATOM 838 O O . TYR A 1 103 ? -13.617 -18.414 -1.703 1.00 95.25 103 TYR A O 1
ATOM 846 N N . PRO A 1 104 ? -11.534 -19.053 -2.254 1.00 94.44 104 PRO A N 1
ATOM 847 C CA . PRO A 1 104 ? -11.124 -17.727 -2.712 1.00 94.44 104 PRO A CA 1
ATOM 848 C C . PRO A 1 104 ? -12.019 -17.173 -3.837 1.00 94.44 104 PRO A C 1
ATOM 850 O O . PRO A 1 104 ? -12.206 -15.964 -3.948 1.00 94.44 104 PRO A O 1
ATOM 853 N N . GLN A 1 105 ? -12.655 -18.030 -4.636 1.00 94.94 105 GLN A N 1
ATOM 854 C CA . GLN A 1 105 ? -13.606 -17.635 -5.680 1.00 94.94 105 GLN A CA 1
ATOM 855 C C . GLN A 1 105 ? -14.876 -16.985 -5.104 1.00 94.94 105 GLN A C 1
ATOM 857 O O . GLN A 1 105 ? -15.408 -16.050 -5.706 1.00 94.94 105 GLN A O 1
ATOM 862 N N . ILE A 1 106 ? -15.338 -17.419 -3.923 1.00 95.75 106 ILE A N 1
ATOM 863 C CA . ILE A 1 106 ? -16.462 -16.782 -3.216 1.00 95.75 106 ILE A CA 1
ATOM 864 C C . ILE A 1 106 ? -16.053 -15.377 -2.773 1.00 95.75 106 ILE A C 1
ATOM 866 O O . ILE A 1 106 ? -16.813 -14.424 -2.932 1.00 95.75 106 ILE A O 1
ATOM 870 N N . VAL A 1 107 ? -14.828 -15.225 -2.266 1.00 96.19 107 VAL A N 1
ATOM 871 C CA . VAL A 1 107 ? -14.295 -13.916 -1.870 1.00 96.19 107 VAL A CA 1
ATOM 872 C C . VAL A 1 107 ? -14.213 -12.979 -3.069 1.00 96.19 107 VAL A C 1
ATOM 874 O O . VAL A 1 107 ? -14.639 -11.834 -2.965 1.00 96.19 107 VAL A O 1
ATOM 877 N N . GLU A 1 108 ? -13.716 -13.452 -4.211 1.00 94.62 108 GLU A N 1
ATOM 878 C CA . GLU A 1 108 ? -13.628 -12.640 -5.429 1.00 94.62 108 GLU A CA 1
ATOM 879 C C . GLU A 1 108 ? -15.005 -12.166 -5.913 1.00 94.62 108 GLU A C 1
ATOM 881 O O . GLU A 1 108 ? -15.169 -10.995 -6.248 1.00 94.62 108 GLU A O 1
ATOM 886 N N . THR A 1 109 ? -15.996 -13.057 -5.946 1.00 94.69 109 THR A N 1
ATOM 887 C CA . THR A 1 109 ? -17.317 -12.770 -6.529 1.00 94.69 109 THR A CA 1
ATOM 888 C C . THR A 1 109 ? -18.240 -12.017 -5.573 1.00 94.69 109 THR A C 1
ATOM 890 O O . THR A 1 109 ? -18.799 -10.990 -5.950 1.00 94.69 109 THR A O 1
ATOM 893 N N . VAL A 1 110 ? -18.375 -12.483 -4.329 1.00 96.19 110 VAL A N 1
ATOM 894 C CA . VAL A 1 110 ? -19.321 -11.928 -3.347 1.00 96.19 110 VAL A CA 1
ATOM 895 C C . VAL A 1 110 ? -18.728 -10.723 -2.627 1.00 96.19 110 VAL A C 1
ATOM 897 O O . VAL A 1 110 ? -19.357 -9.665 -2.547 1.00 96.19 110 VAL A O 1
ATOM 900 N N . TYR A 1 111 ? -17.513 -10.860 -2.088 1.00 96.56 111 TYR A N 1
ATOM 901 C CA . TYR A 1 111 ? -16.911 -9.795 -1.293 1.00 96.56 111 TYR A CA 1
ATOM 902 C C . TYR A 1 111 ? -16.245 -8.741 -2.180 1.00 96.56 111 TYR A C 1
ATOM 904 O O . TYR A 1 111 ? -16.698 -7.604 -2.198 1.00 96.56 111 TYR A O 1
ATOM 912 N N . ALA A 1 112 ? -15.214 -9.095 -2.948 1.00 95.06 112 ALA A N 1
ATOM 913 C CA . ALA A 1 112 ? -14.381 -8.130 -3.665 1.00 95.06 112 ALA A CA 1
ATOM 914 C C . ALA A 1 112 ? -15.134 -7.405 -4.795 1.00 95.06 112 ALA A C 1
ATOM 916 O O . ALA A 1 112 ? -15.039 -6.183 -4.910 1.00 95.06 112 ALA A O 1
ATOM 917 N N . ARG A 1 113 ? -15.908 -8.138 -5.610 1.00 93.19 113 ARG A N 1
ATOM 918 C CA . ARG A 1 113 ? -16.706 -7.578 -6.721 1.00 93.19 113 ARG A CA 1
ATOM 919 C C . ARG A 1 113 ? -18.127 -7.153 -6.331 1.00 93.19 113 ARG A C 1
ATOM 921 O O . ARG A 1 113 ? -18.779 -6.478 -7.121 1.00 93.19 113 ARG A O 1
ATOM 928 N N . GLY A 1 114 ? -18.591 -7.507 -5.133 1.00 94.81 114 GLY A N 1
ATOM 929 C CA . GLY A 1 114 ? -19.908 -7.134 -4.609 1.00 94.81 114 GLY A CA 1
ATOM 930 C C . GLY A 1 114 ? -19.806 -6.151 -3.444 1.00 94.81 114 GLY A C 1
ATOM 931 O O . GLY A 1 114 ? -19.819 -4.934 -3.629 1.00 94.81 114 GLY A O 1
ATOM 932 N N . ILE A 1 115 ? -19.688 -6.679 -2.224 1.00 96.25 115 ILE A N 1
ATOM 933 C CA . ILE A 1 115 ? -19.726 -5.899 -0.972 1.00 96.25 115 ILE A CA 1
ATOM 934 C C . ILE A 1 115 ? -18.667 -4.784 -0.953 1.00 96.25 115 ILE A C 1
ATOM 936 O O . ILE A 1 115 ? -18.966 -3.636 -0.625 1.00 96.25 115 ILE A O 1
ATOM 940 N N . PHE A 1 116 ? -17.429 -5.095 -1.330 1.00 96.31 116 PHE A N 1
ATOM 941 C CA . PHE A 1 116 ? -16.323 -4.147 -1.321 1.00 96.31 116 PHE A CA 1
ATOM 942 C C . PHE A 1 116 ? -16.517 -3.018 -2.341 1.00 96.31 116 PHE A C 1
ATOM 944 O O . PHE A 1 116 ? -16.125 -1.888 -2.065 1.00 96.31 116 PHE A O 1
ATOM 951 N N . VAL A 1 117 ? -17.197 -3.265 -3.467 1.00 95.38 117 VAL A N 1
ATOM 952 C CA . VAL A 1 117 ? -17.570 -2.210 -4.427 1.00 95.38 117 VAL A CA 1
ATOM 953 C C . VAL A 1 117 ? -18.505 -1.189 -3.778 1.00 95.38 117 VAL A C 1
ATOM 955 O O . VAL A 1 117 ? -18.293 0.018 -3.918 1.00 95.38 117 VAL A O 1
ATOM 958 N N . LEU A 1 118 ? -19.500 -1.652 -3.013 1.00 95.19 118 LEU A N 1
ATOM 959 C CA . LEU A 1 118 ? -20.398 -0.772 -2.261 1.00 95.19 118 LEU A CA 1
ATOM 960 C C . LEU A 1 118 ? -19.635 0.036 -1.201 1.00 95.19 118 LEU A C 1
ATOM 962 O O . LEU A 1 118 ? -19.817 1.252 -1.102 1.00 95.19 118 LEU A O 1
ATOM 966 N N . ILE A 1 119 ? -18.752 -0.618 -0.440 1.00 95.25 119 ILE A N 1
ATOM 967 C CA . ILE A 1 119 ? -17.912 0.035 0.577 1.00 95.25 119 ILE A CA 1
ATOM 968 C C . ILE A 1 119 ? -17.028 1.107 -0.070 1.00 95.25 119 ILE A C 1
ATOM 970 O O . ILE A 1 119 ? -16.995 2.251 0.386 1.00 95.25 119 ILE A O 1
ATOM 974 N N . ARG A 1 120 ? -16.360 0.762 -1.175 1.00 95.00 120 ARG A N 1
ATOM 975 C CA . ARG A 1 120 ? -15.475 1.655 -1.924 1.00 95.00 120 ARG A CA 1
ATOM 976 C C . ARG A 1 120 ? -16.209 2.896 -2.419 1.00 95.00 120 ARG A C 1
ATOM 978 O O . ARG A 1 120 ? -15.760 4.013 -2.161 1.00 95.00 120 ARG A O 1
ATOM 985 N N . ASN A 1 121 ? -17.358 2.707 -3.065 1.00 94.19 121 ASN A N 1
ATOM 986 C CA . ASN A 1 121 ? -18.185 3.811 -3.547 1.00 94.19 121 ASN A CA 1
ATOM 987 C C . ASN A 1 121 ? -18.682 4.683 -2.386 1.00 94.19 121 ASN A C 1
ATOM 989 O O . ASN A 1 121 ? -18.645 5.909 -2.479 1.00 94.19 121 ASN A O 1
ATOM 993 N N . THR A 1 122 ? -19.078 4.073 -1.264 1.00 93.75 122 THR A N 1
ATOM 994 C CA . THR A 1 122 ? -19.503 4.810 -0.063 1.00 93.75 122 THR A CA 1
ATOM 995 C C . THR A 1 122 ? -18.391 5.724 0.439 1.00 93.75 122 THR A C 1
ATOM 997 O O . THR A 1 122 ? -18.640 6.907 0.674 1.00 93.75 122 THR A O 1
ATOM 1000 N N . PHE A 1 123 ? -17.154 5.230 0.548 1.00 94.19 123 PHE A N 1
ATOM 1001 C CA . PHE A 1 123 ? -16.018 6.065 0.937 1.00 94.19 123 PHE A CA 1
ATOM 1002 C C . PHE A 1 123 ? -15.770 7.206 -0.044 1.00 94.19 123 PHE A C 1
ATOM 1004 O O . PHE A 1 123 ? -15.581 8.343 0.384 1.00 94.19 123 PHE A O 1
ATOM 1011 N N . ASP A 1 124 ? -15.819 6.944 -1.347 1.00 90.31 124 ASP A N 1
ATOM 1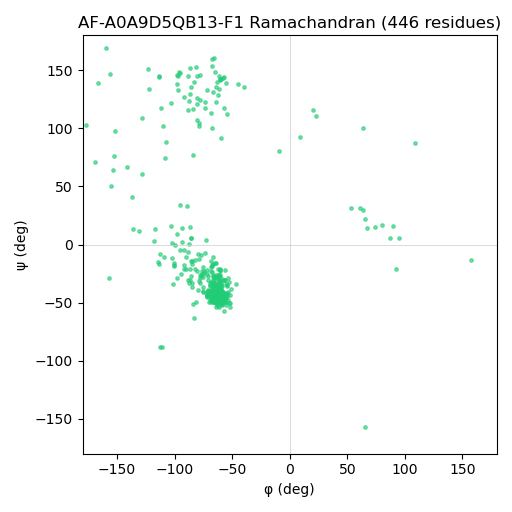012 C CA . ASP A 1 124 ? -15.519 7.961 -2.357 1.00 90.31 124 ASP A CA 1
ATOM 1013 C C . ASP A 1 124 ? -16.561 9.086 -2.384 1.00 90.31 124 ASP A C 1
ATOM 1015 O O . ASP A 1 124 ? -16.211 10.255 -2.575 1.00 90.31 124 ASP A O 1
ATOM 1019 N N . TYR A 1 125 ? -17.830 8.760 -2.122 1.00 90.19 125 TYR A N 1
ATOM 1020 C CA . TYR A 1 125 ? -18.913 9.737 -2.030 1.00 90.19 125 TYR A CA 1
ATOM 1021 C C . TYR A 1 125 ? -19.016 10.431 -0.659 1.00 90.19 125 TYR A C 1
ATOM 1023 O O . TYR A 1 125 ? -19.682 11.464 -0.562 1.00 90.19 125 TYR A O 1
ATOM 1031 N N . THR A 1 126 ? -18.335 9.934 0.375 1.00 91.06 126 THR A N 1
ATOM 1032 C CA . THR A 1 126 ? -18.346 10.518 1.727 1.00 91.06 126 THR A CA 1
ATOM 1033 C C . THR A 1 126 ? -16.976 11.092 2.098 1.00 91.06 126 THR A C 1
ATOM 1035 O O . THR A 1 126 ? -16.696 12.265 1.838 1.00 91.06 126 THR A O 1
ATOM 1038 N N . LEU A 1 127 ? -16.093 10.274 2.673 1.00 88.62 127 LEU A N 1
ATOM 1039 C CA . LEU A 1 127 ? -14.774 10.669 3.168 1.00 88.62 127 LEU A CA 1
ATOM 1040 C C . LEU A 1 127 ? -13.840 11.154 2.047 1.00 88.62 127 LEU A C 1
ATOM 1042 O O . LEU A 1 127 ? -13.079 12.097 2.246 1.00 88.62 127 LEU A O 1
ATOM 1046 N N . GLY A 1 128 ? -13.957 10.600 0.839 1.00 85.19 128 GLY A N 1
ATOM 1047 C CA . GLY A 1 128 ? -13.142 10.972 -0.321 1.00 85.19 128 GLY A CA 1
ATOM 1048 C C . GLY A 1 128 ? -13.377 12.397 -0.841 1.00 85.19 128 GLY A C 1
ATOM 1049 O O . GLY A 1 128 ? -12.531 12.935 -1.568 1.00 85.19 128 GLY A O 1
ATOM 1050 N N . ARG A 1 129 ? -14.489 13.041 -0.458 1.00 88.31 129 ARG A N 1
ATOM 1051 C CA . ARG A 1 129 ? -14.795 14.443 -0.800 1.00 88.31 129 ARG A CA 1
ATOM 1052 C C . ARG A 1 129 ? -14.183 15.454 0.162 1.00 88.31 129 ARG A C 1
ATOM 1054 O O . ARG A 1 129 ? -14.125 16.635 -0.171 1.00 88.31 129 ARG A O 1
ATOM 1061 N N . GLN A 1 130 ? -13.704 15.008 1.320 1.00 86.44 130 GLN A N 1
ATOM 1062 C CA . GLN A 1 130 ? -13.159 15.909 2.327 1.00 86.44 130 GLN A CA 1
ATOM 1063 C C . GLN A 1 130 ? -11.908 16.633 1.791 1.00 86.44 130 GLN A C 1
ATOM 1065 O O . GLN A 1 130 ? -11.084 16.028 1.089 1.00 86.44 130 GLN A O 1
ATOM 1070 N N . PRO A 1 131 ? -11.736 17.935 2.082 1.00 85.44 131 PRO A N 1
ATOM 1071 C CA . PRO A 1 131 ? -10.571 18.688 1.621 1.00 85.44 131 PRO A CA 1
ATOM 1072 C C . PRO A 1 131 ? -9.292 18.221 2.327 1.00 85.44 131 PRO A C 1
ATOM 1074 O O . PRO A 1 131 ? -8.230 18.152 1.704 1.00 85.44 131 PRO A O 1
ATOM 1077 N N . LEU A 1 132 ? -9.413 17.841 3.601 1.00 86.81 132 LEU A N 1
ATOM 1078 C CA . LEU A 1 132 ? -8.320 17.353 4.432 1.00 86.81 132 LEU A CA 1
ATOM 1079 C C . LEU A 1 132 ? -8.254 15.818 4.435 1.00 86.81 132 LEU A C 1
ATOM 1081 O O . LEU A 1 132 ? -9.297 15.169 4.351 1.00 86.81 132 LEU A O 1
ATOM 1085 N N . PRO A 1 133 ? -7.050 15.225 4.550 1.00 90.56 133 PRO A N 1
ATOM 1086 C CA . PRO A 1 133 ? -6.909 13.777 4.647 1.00 90.56 133 PRO A CA 1
ATOM 1087 C C . PRO A 1 133 ? -7.592 13.213 5.903 1.00 90.56 133 PRO A C 1
ATOM 1089 O O . PRO A 1 133 ? -7.345 13.671 7.021 1.00 90.56 133 PRO A O 1
ATOM 1092 N N . ALA A 1 134 ? -8.431 12.193 5.722 1.00 91.62 134 ALA A N 1
ATOM 1093 C CA . ALA A 1 134 ? -9.315 11.674 6.763 1.00 91.62 134 ALA A CA 1
ATOM 1094 C C . ALA A 1 134 ? -8.570 10.997 7.929 1.00 91.62 134 ALA A C 1
ATOM 1096 O O . ALA A 1 134 ? -9.073 10.955 9.055 1.00 91.62 134 ALA A O 1
ATOM 1097 N N . VAL A 1 135 ? -7.341 10.525 7.690 1.00 89.44 135 VAL A N 1
ATOM 1098 C CA . VAL A 1 135 ? -6.470 9.936 8.718 1.00 89.44 135 VAL A CA 1
ATOM 1099 C C . VAL A 1 135 ? -6.209 10.883 9.889 1.00 89.44 135 VAL A C 1
ATOM 1101 O O . VAL A 1 135 ? -6.062 10.415 11.013 1.00 89.44 135 VAL A O 1
ATOM 1104 N N . TYR A 1 136 ? -6.200 12.204 9.675 1.00 90.38 136 TYR A N 1
ATOM 1105 C CA . TYR A 1 136 ? -5.971 13.156 10.765 1.00 90.38 136 TYR A CA 1
ATOM 1106 C C . TYR A 1 136 ? -7.148 13.205 11.738 1.00 90.38 136 TYR A C 1
ATOM 1108 O O . TYR A 1 136 ? -6.938 13.184 12.949 1.00 90.38 136 TYR A O 1
ATOM 1116 N N . PHE A 1 137 ? -8.383 13.180 11.228 1.00 90.00 137 PHE A N 1
ATOM 1117 C CA . PHE A 1 137 ? -9.579 13.096 12.070 1.00 90.00 137 PHE A CA 1
ATOM 1118 C C . PHE A 1 137 ? -9.643 11.759 12.805 1.00 90.00 137 PHE A C 1
ATOM 1120 O O . PHE A 1 137 ? -9.931 11.724 14.000 1.00 90.00 137 PHE A O 1
ATOM 1127 N N . PHE A 1 138 ? -9.316 10.663 12.112 1.00 88.38 138 PHE A N 1
ATOM 1128 C CA . PHE A 1 138 ? -9.250 9.344 12.733 1.00 88.38 138 PHE A CA 1
ATOM 1129 C C . PHE A 1 138 ? -8.195 9.298 13.848 1.00 88.38 138 PHE A C 1
ATOM 1131 O O . PHE A 1 138 ? -8.480 8.840 14.953 1.00 88.38 138 PHE A O 1
ATOM 1138 N N . GLY A 1 139 ? -6.994 9.825 13.595 1.00 88.25 139 GLY A N 1
ATOM 1139 C CA . GLY A 1 139 ? -5.912 9.905 14.574 1.00 88.25 139 GLY A CA 1
ATOM 1140 C C . GLY A 1 139 ? -6.285 10.751 15.791 1.00 88.25 139 GLY A C 1
ATOM 1141 O O . GLY A 1 139 ? -6.124 10.295 16.921 1.00 88.25 139 GLY A O 1
ATOM 1142 N N . ALA A 1 140 ? -6.862 11.937 15.579 1.00 90.50 140 ALA A N 1
ATOM 1143 C CA . ALA A 1 140 ? -7.344 12.799 16.659 1.00 90.50 140 ALA A CA 1
ATOM 1144 C C . ALA A 1 140 ? -8.426 12.107 17.505 1.00 90.50 140 ALA A C 1
ATOM 1146 O O . ALA A 1 140 ? -8.377 12.154 18.735 1.00 90.50 140 ALA A O 1
ATOM 1147 N N . LEU A 1 141 ? -9.361 11.400 16.859 1.00 89.38 141 LEU A N 1
ATOM 1148 C CA . LEU A 1 141 ? -10.380 10.609 17.543 1.00 89.38 141 LEU A CA 1
ATOM 1149 C C . LEU A 1 141 ? -9.746 9.502 18.398 1.00 89.38 141 LEU A C 1
ATOM 1151 O O . LEU A 1 141 ? -10.132 9.331 19.554 1.00 89.38 141 LEU A O 1
ATOM 1155 N N . MET A 1 142 ? -8.755 8.777 17.872 1.00 87.19 142 MET A N 1
ATOM 1156 C CA . MET A 1 142 ? -8.048 7.739 18.633 1.00 87.19 142 MET A CA 1
ATOM 1157 C C . MET A 1 142 ? -7.295 8.320 19.833 1.00 87.19 142 MET A C 1
ATOM 1159 O O . MET A 1 142 ? -7.426 7.794 20.939 1.00 87.19 142 MET A O 1
ATOM 1163 N N . ILE A 1 143 ? -6.583 9.437 19.658 1.00 90.62 143 ILE A N 1
ATOM 1164 C CA . ILE A 1 143 ? -5.884 10.134 20.750 1.00 90.62 143 ILE A CA 1
ATOM 1165 C C . ILE A 1 143 ? -6.878 10.567 21.831 1.00 90.62 143 ILE A C 1
ATOM 1167 O O . ILE A 1 143 ? -6.654 10.301 23.012 1.00 90.62 143 ILE A O 1
ATOM 1171 N N . PHE A 1 144 ? -8.007 11.165 21.445 1.00 92.06 144 PHE A N 1
ATOM 1172 C CA . PHE A 1 144 ? -9.064 11.548 22.379 1.00 92.06 144 PHE A CA 1
ATOM 1173 C C . PHE A 1 144 ? -9.596 10.345 23.170 1.00 92.06 144 PHE A C 1
ATOM 1175 O O . PHE A 1 144 ? -9.743 10.415 24.394 1.00 92.06 144 PHE A O 1
ATOM 1182 N N . TRP A 1 145 ? -9.852 9.216 22.503 1.00 87.12 145 TRP A N 1
ATOM 1183 C CA . TRP A 1 145 ? -10.324 7.998 23.163 1.00 87.12 145 TRP A CA 1
ATOM 1184 C C . TRP A 1 145 ? -9.305 7.426 24.149 1.00 87.12 145 TRP A C 1
ATOM 1186 O O . TRP A 1 145 ? -9.694 7.043 25.258 1.00 87.12 145 TRP A O 1
ATOM 1196 N N . VAL A 1 146 ? -8.021 7.413 23.783 1.00 88.50 146 VAL A N 1
ATOM 1197 C CA . VAL A 1 146 ? -6.923 6.990 24.664 1.00 88.50 146 VAL A CA 1
ATOM 1198 C C . VAL A 1 146 ? -6.810 7.930 25.861 1.00 88.50 146 VAL A C 1
ATOM 1200 O O . VAL A 1 146 ? -6.860 7.466 27.000 1.00 88.50 146 VAL A O 1
ATOM 1203 N N . ALA A 1 147 ? -6.770 9.246 25.643 1.00 91.12 147 ALA A N 1
ATOM 1204 C CA . ALA A 1 147 ? -6.709 10.240 26.714 1.00 91.12 147 ALA A CA 1
ATOM 1205 C C . ALA A 1 147 ? -7.897 10.102 27.679 1.00 91.12 147 ALA A C 1
ATOM 1207 O O . ALA A 1 147 ? -7.729 10.065 28.899 1.00 91.12 147 ALA A O 1
ATOM 1208 N N . ARG A 1 148 ? -9.111 9.915 27.147 1.00 89.25 148 ARG A N 1
ATOM 1209 C CA . ARG A 1 148 ? -10.321 9.660 27.939 1.00 89.25 148 ARG A CA 1
ATOM 1210 C C . ARG A 1 148 ? -10.254 8.337 28.709 1.00 89.25 148 ARG A C 1
ATOM 1212 O O . ARG A 1 148 ? -10.830 8.240 29.796 1.00 89.25 148 ARG A O 1
ATOM 1219 N N . ALA A 1 149 ? -9.644 7.294 28.152 1.00 86.56 149 ALA A N 1
ATOM 1220 C CA . ALA A 1 149 ? -9.455 6.013 28.832 1.00 86.56 149 ALA A CA 1
ATOM 1221 C C . ALA A 1 149 ? -8.454 6.142 29.992 1.00 86.56 149 ALA A C 1
ATOM 1223 O O . ALA A 1 149 ? -8.759 5.717 31.110 1.00 86.56 149 ALA A O 1
ATOM 1224 N N . VAL A 1 150 ? -7.325 6.817 29.759 1.00 89.38 150 VAL A N 1
ATOM 1225 C CA . VAL A 1 150 ? -6.302 7.106 30.775 1.00 89.38 150 VAL A CA 1
ATOM 1226 C C . VAL A 1 150 ? -6.886 7.965 31.892 1.00 89.38 150 VAL A C 1
ATOM 1228 O O . VAL A 1 150 ? -6.847 7.569 33.053 1.00 89.38 150 VAL A O 1
ATOM 1231 N N . TRP A 1 151 ? -7.532 9.085 31.561 1.00 91.12 151 TRP A N 1
ATOM 1232 C CA . TRP A 1 151 ? -8.148 9.980 32.544 1.00 91.12 151 TRP A CA 1
ATOM 1233 C C . TRP A 1 151 ? -9.191 9.270 33.418 1.00 91.12 151 TRP A C 1
ATOM 1235 O O . TRP A 1 151 ? -9.194 9.432 34.641 1.00 91.12 151 TRP A O 1
ATOM 1245 N N . ARG A 1 152 ? -10.053 8.432 32.818 1.00 87.38 152 ARG A N 1
ATOM 1246 C CA . ARG A 1 152 ? -11.026 7.621 33.572 1.00 87.38 152 ARG A CA 1
ATOM 1247 C C . ARG A 1 152 ? -10.339 6.626 34.500 1.00 87.38 152 ARG A C 1
ATOM 1249 O O . ARG A 1 152 ? -10.814 6.433 35.616 1.00 87.38 152 ARG A O 1
ATOM 1256 N N . THR A 1 153 ? -9.254 6.007 34.044 1.00 88.00 153 THR A N 1
ATOM 1257 C CA . THR A 1 153 ? -8.468 5.061 34.842 1.00 88.00 153 THR A CA 1
ATOM 1258 C C . THR A 1 153 ? -7.838 5.770 36.035 1.00 88.00 153 THR A C 1
ATOM 1260 O O . THR A 1 153 ? -8.124 5.407 37.171 1.00 88.00 153 THR A O 1
ATOM 1263 N N . VAL A 1 154 ? -7.103 6.861 35.803 1.00 89.88 154 VAL A N 1
ATOM 1264 C CA . VAL A 1 154 ? -6.454 7.654 36.859 1.00 89.88 154 VAL A CA 1
ATOM 1265 C C . VAL A 1 154 ? -7.470 8.133 37.895 1.00 89.88 154 VAL A C 1
ATOM 1267 O O . VAL A 1 154 ? -7.268 7.930 39.089 1.00 89.88 154 VAL A O 1
ATOM 1270 N N . ARG A 1 155 ? -8.612 8.697 37.472 1.00 90.88 155 ARG A N 1
ATOM 1271 C CA . ARG A 1 155 ? -9.659 9.144 38.409 1.00 90.88 155 ARG A CA 1
ATOM 1272 C C . ARG A 1 155 ? -10.244 8.018 39.260 1.00 90.88 155 ARG A C 1
ATOM 1274 O O . ARG A 1 155 ? -10.652 8.279 40.384 1.00 90.88 155 ARG A O 1
ATOM 1281 N N . ARG A 1 156 ? -10.311 6.791 38.738 1.00 87.62 156 ARG A N 1
ATOM 1282 C CA . ARG A 1 156 ? -10.817 5.624 39.479 1.00 87.62 156 ARG A CA 1
ATOM 1283 C C . ARG A 1 156 ? -9.781 5.006 40.419 1.00 87.62 156 ARG A C 1
ATOM 1285 O O . ARG A 1 156 ? -10.192 4.312 41.343 1.00 87.62 156 ARG A O 1
ATOM 1292 N N . LEU A 1 157 ? -8.491 5.233 40.162 1.00 89.19 157 LEU A N 1
ATOM 1293 C CA . LEU A 1 157 ? -7.376 4.726 40.966 1.00 89.19 157 LEU A CA 1
ATOM 1294 C C . LEU A 1 157 ? -6.964 5.679 42.099 1.00 89.19 157 LEU A C 1
ATOM 1296 O O . LEU A 1 157 ? -6.367 5.228 43.072 1.00 89.19 157 LEU A O 1
ATOM 1300 N N . LYS A 1 158 ? -7.293 6.977 42.017 1.00 88.06 158 LYS A N 1
ATOM 1301 C CA . LYS A 1 158 ? -7.032 7.935 43.106 1.00 88.06 158 LYS A CA 1
ATOM 1302 C C . LYS A 1 158 ? -7.701 7.476 44.410 1.00 88.06 158 LYS A C 1
ATOM 1304 O O . LYS A 1 158 ? -8.925 7.377 44.465 1.00 88.06 158 LYS A O 1
ATOM 1309 N N . GLY A 1 159 ? -6.891 7.212 45.440 1.00 82.25 159 GLY A N 1
ATOM 1310 C CA . GLY A 1 159 ? -7.353 6.767 46.763 1.00 82.25 159 GLY A CA 1
ATOM 1311 C C . GLY A 1 159 ? -8.012 5.381 46.771 1.00 82.25 159 GLY A C 1
ATOM 1312 O O . GLY A 1 159 ? -8.833 5.100 47.640 1.00 82.25 159 GLY A O 1
ATOM 1313 N N . ALA A 1 160 ? -7.733 4.535 45.774 1.00 84.56 160 ALA A N 1
ATOM 1314 C CA . ALA A 1 160 ? -8.341 3.214 45.663 1.00 84.56 160 ALA A CA 1
ATOM 1315 C C . ALA A 1 160 ? -7.612 2.167 46.523 1.00 84.56 160 ALA A C 1
ATOM 1317 O O . ALA A 1 160 ? -6.386 2.123 46.544 1.00 84.56 160 ALA A O 1
ATOM 1318 N N . SER A 1 161 ? -8.372 1.278 47.171 1.00 87.69 161 SER A N 1
ATOM 1319 C CA . SER A 1 161 ? -7.837 0.071 47.815 1.00 87.69 161 SER A CA 1
ATOM 1320 C C . SER A 1 161 ? -7.297 -0.932 46.785 1.00 87.69 161 SER A C 1
ATOM 1322 O O . SER A 1 161 ? -7.716 -0.917 45.624 1.00 87.69 161 SER A O 1
ATOM 1324 N N . ASN A 1 162 ? -6.432 -1.861 47.211 1.00 86.12 162 ASN A N 1
ATOM 1325 C CA . ASN A 1 162 ? -5.837 -2.890 46.340 1.00 86.12 162 ASN A CA 1
ATOM 1326 C C . ASN A 1 162 ? -6.884 -3.707 45.556 1.00 86.12 162 ASN A C 1
ATOM 1328 O O . ASN A 1 162 ? -6.727 -3.938 44.355 1.00 86.12 162 ASN A O 1
ATOM 1332 N N . GLU A 1 163 ? -8.001 -4.076 46.186 1.00 83.81 163 GLU A N 1
ATOM 1333 C CA . GLU A 1 163 ? -9.102 -4.787 45.517 1.00 83.81 163 GLU A CA 1
ATOM 1334 C C . GLU A 1 163 ? -9.752 -3.947 44.407 1.00 83.81 163 GLU A C 1
ATOM 1336 O O . GLU A 1 163 ? -10.041 -4.432 43.306 1.00 83.81 163 GLU A O 1
ATOM 1341 N N . ARG A 1 164 ? -9.945 -2.649 44.669 1.00 82.94 164 ARG A N 1
ATOM 1342 C CA . ARG A 1 164 ? -10.522 -1.709 43.707 1.00 82.94 164 ARG A CA 1
ATOM 1343 C C . ARG A 1 164 ? -9.566 -1.447 42.546 1.00 82.94 164 ARG A C 1
ATOM 1345 O O . ARG A 1 164 ? -10.033 -1.337 41.412 1.00 82.94 164 ARG A O 1
ATOM 1352 N N . ILE A 1 165 ? -8.257 -1.406 42.800 1.00 86.94 165 ILE A N 1
ATOM 1353 C CA . ILE A 1 165 ? -7.226 -1.332 41.755 1.00 86.94 165 ILE A CA 1
ATOM 1354 C C . ILE A 1 165 ? -7.355 -2.538 40.816 1.00 86.94 165 ILE A C 1
ATOM 1356 O O . ILE A 1 165 ? -7.509 -2.351 39.607 1.00 86.94 165 ILE A O 1
ATOM 1360 N N . GLY A 1 166 ? -7.398 -3.761 41.359 1.00 86.06 166 GLY A N 1
ATOM 1361 C CA . GLY A 1 166 ? -7.549 -4.986 40.565 1.00 86.06 166 GLY A CA 1
ATOM 1362 C C . GLY A 1 166 ? -8.810 -4.988 39.691 1.00 86.06 166 GLY A C 1
ATOM 1363 O O . GLY A 1 166 ? -8.752 -5.323 38.504 1.00 86.06 166 GLY A O 1
ATOM 1364 N N . PHE A 1 167 ? -9.948 -4.545 40.234 1.00 88.19 167 PHE A N 1
ATOM 1365 C CA . PHE A 1 167 ? -11.186 -4.395 39.462 1.00 88.19 167 PHE A CA 1
ATOM 1366 C C . PHE A 1 167 ? -11.054 -3.369 38.326 1.00 88.19 167 PHE A C 1
ATOM 1368 O O . PHE A 1 167 ? -11.476 -3.640 37.199 1.00 88.19 167 PHE A O 1
ATOM 1375 N N . VAL A 1 168 ? -10.477 -2.193 38.600 1.00 88.44 168 VAL A N 1
ATOM 1376 C CA . VAL A 1 168 ? -10.314 -1.123 37.602 1.00 88.44 168 VAL A CA 1
ATOM 1377 C C . VAL A 1 168 ? -9.408 -1.577 36.461 1.00 88.44 168 VAL A C 1
ATOM 1379 O O . VAL A 1 168 ? -9.761 -1.365 35.301 1.00 88.44 168 VAL A O 1
ATOM 1382 N N . VAL A 1 169 ? -8.297 -2.252 36.770 1.00 88.19 169 VAL A N 1
ATOM 1383 C CA . VAL A 1 169 ? -7.378 -2.802 35.764 1.00 88.19 169 VAL A CA 1
ATOM 1384 C C . VAL A 1 169 ? -8.094 -3.817 34.871 1.00 88.19 169 VAL A C 1
ATOM 1386 O O . VAL A 1 169 ? -8.031 -3.696 33.649 1.00 88.19 169 VAL A O 1
ATOM 1389 N N . ARG A 1 170 ? -8.850 -4.765 35.443 1.00 89.00 170 ARG A N 1
ATOM 1390 C CA . ARG A 1 170 ? -9.616 -5.760 34.667 1.00 89.00 170 ARG A CA 1
ATOM 1391 C C . ARG A 1 170 ? -10.715 -5.122 33.805 1.00 89.00 170 ARG A C 1
ATOM 1393 O O . ARG A 1 170 ? -10.862 -5.480 32.637 1.00 89.00 170 ARG A O 1
ATOM 1400 N N . ASP A 1 171 ? -11.472 -4.157 34.339 1.00 87.75 171 ASP A N 1
ATOM 1401 C CA . ASP A 1 171 ? -12.510 -3.427 33.583 1.00 87.75 171 ASP A CA 1
ATOM 1402 C C . ASP A 1 171 ? -11.905 -2.626 32.421 1.00 87.75 171 ASP A C 1
ATOM 1404 O O . ASP A 1 171 ? -12.508 -2.544 31.342 1.00 87.75 171 ASP A O 1
ATOM 1408 N N . GLN A 1 172 ? -10.720 -2.047 32.631 1.00 87.88 172 GLN A N 1
ATOM 1409 C CA . GLN A 1 172 ? -9.995 -1.298 31.612 1.00 87.88 172 GLN A CA 1
ATOM 1410 C C . GLN A 1 172 ? -9.412 -2.229 30.546 1.00 87.88 172 GLN A C 1
ATOM 1412 O O . GLN A 1 172 ? -9.616 -1.963 29.364 1.00 87.88 172 GLN A O 1
ATOM 1417 N N . ALA A 1 173 ? -8.791 -3.342 30.942 1.00 89.56 173 ALA A N 1
ATOM 1418 C CA . ALA A 1 173 ? -8.304 -4.369 30.025 1.00 89.56 173 ALA A CA 1
ATOM 1419 C C . ALA A 1 173 ? -9.435 -4.877 29.119 1.00 89.56 173 ALA A C 1
ATOM 1421 O O . ALA A 1 173 ? -9.330 -4.765 27.902 1.00 89.56 173 ALA A O 1
ATOM 1422 N N . LEU A 1 174 ? -10.578 -5.282 29.689 1.00 90.56 174 LEU A N 1
ATOM 1423 C CA . LEU A 1 174 ? -11.745 -5.718 28.910 1.00 90.56 174 LEU A CA 1
ATOM 1424 C C . LEU A 1 174 ? -12.259 -4.628 27.955 1.00 90.56 174 LEU A C 1
ATOM 1426 O O . LEU A 1 174 ? -12.723 -4.923 26.855 1.00 90.56 174 LEU A O 1
ATOM 1430 N N . SER A 1 175 ? -12.202 -3.359 28.367 1.00 88.38 175 SER A N 1
ATOM 1431 C CA . SER A 1 175 ? -12.617 -2.242 27.511 1.00 88.38 175 SER A CA 1
ATOM 1432 C C . SER A 1 175 ? -11.656 -2.035 26.337 1.00 88.38 175 SER A C 1
ATOM 1434 O O . SER A 1 175 ? -12.120 -1.805 25.224 1.00 88.38 175 SER A O 1
ATOM 1436 N N . LEU A 1 176 ? -10.344 -2.145 26.562 1.00 88.69 176 LEU A N 1
ATOM 1437 C CA . LEU A 1 176 ? -9.334 -2.071 25.502 1.00 88.69 176 LEU A CA 1
ATOM 1438 C C . LEU A 1 176 ? -9.445 -3.261 24.545 1.00 88.69 176 LEU A C 1
ATOM 1440 O O . LEU A 1 176 ? -9.433 -3.059 23.335 1.00 88.69 176 LEU A O 1
ATOM 1444 N N . THR A 1 177 ? -9.649 -4.475 25.065 1.00 91.69 177 THR A N 1
ATOM 1445 C CA . THR A 1 177 ? -9.884 -5.674 24.248 1.00 91.69 177 THR A CA 1
ATOM 1446 C C . THR A 1 177 ? -11.129 -5.522 23.379 1.00 91.69 177 THR A C 1
ATOM 1448 O O . THR A 1 177 ? -11.079 -5.825 22.194 1.00 91.69 177 THR A O 1
ATOM 1451 N N . ALA A 1 178 ? -12.233 -5.000 23.923 1.00 90.88 178 ALA A N 1
ATOM 1452 C CA . ALA A 1 178 ? -13.445 -4.761 23.141 1.00 90.88 178 ALA A CA 1
ATOM 1453 C C . ALA A 1 178 ? -13.242 -3.710 22.033 1.00 90.88 178 ALA A C 1
ATOM 1455 O O . ALA A 1 178 ? -13.794 -3.859 20.946 1.00 90.88 178 ALA A O 1
ATOM 1456 N N . ILE A 1 179 ? -12.434 -2.670 22.277 1.00 89.38 179 ILE A N 1
ATOM 1457 C CA . ILE A 1 179 ? -12.078 -1.674 21.252 1.00 89.38 179 ILE A CA 1
ATOM 1458 C C . ILE A 1 179 ? -11.212 -2.311 20.162 1.00 89.38 179 ILE A C 1
ATOM 1460 O O . ILE A 1 179 ? -11.518 -2.158 18.983 1.00 89.38 179 ILE A O 1
ATOM 1464 N N . ALA A 1 180 ? -10.171 -3.058 20.536 1.00 90.06 180 ALA A N 1
ATOM 1465 C CA . ALA A 1 180 ? -9.322 -3.770 19.582 1.00 90.06 180 ALA A CA 1
ATOM 1466 C C . ALA A 1 180 ? -10.129 -4.779 18.744 1.00 90.06 180 ALA A C 1
ATOM 1468 O O . ALA A 1 180 ? -9.936 -4.884 17.532 1.00 90.06 180 ALA A O 1
ATOM 1469 N N . ALA A 1 181 ? -11.088 -5.464 19.371 1.00 93.62 181 ALA A N 1
ATOM 1470 C CA . ALA A 1 181 ? -12.022 -6.352 18.697 1.00 93.62 181 ALA A CA 1
ATOM 1471 C C . ALA A 1 181 ? -12.912 -5.597 17.699 1.00 93.62 181 ALA A C 1
ATOM 1473 O O . ALA A 1 181 ? -13.009 -6.004 16.546 1.00 93.62 181 ALA A O 1
ATOM 1474 N N . ALA A 1 182 ? -13.496 -4.461 18.091 1.00 92.06 182 ALA A N 1
ATOM 1475 C CA . ALA A 1 182 ? -14.281 -3.633 17.178 1.00 92.06 182 ALA A CA 1
ATOM 1476 C C . ALA A 1 182 ? -13.441 -3.156 15.979 1.00 92.06 182 ALA A C 1
ATOM 1478 O O . ALA A 1 182 ? -13.870 -3.304 14.838 1.00 92.06 182 ALA A O 1
ATOM 1479 N N . ILE A 1 183 ? -12.220 -2.662 16.213 1.00 90.31 183 ILE A N 1
ATOM 1480 C CA . ILE A 1 183 ? -11.281 -2.262 15.150 1.00 90.31 183 ILE A CA 1
ATOM 1481 C C . ILE A 1 183 ? -11.015 -3.434 14.196 1.00 90.31 183 ILE A C 1
ATOM 1483 O O . ILE A 1 183 ? -11.086 -3.256 12.983 1.00 90.31 183 ILE A O 1
ATOM 1487 N N . THR A 1 184 ? -10.765 -4.631 14.730 1.00 91.12 184 THR A N 1
ATOM 1488 C CA . THR A 1 184 ? -10.521 -5.846 13.934 1.00 91.12 184 THR A CA 1
ATOM 1489 C C . THR A 1 184 ? -11.740 -6.233 13.098 1.00 91.12 184 THR A C 1
ATOM 1491 O O . THR A 1 184 ? -11.606 -6.511 11.908 1.00 91.12 184 THR A O 1
ATOM 1494 N N . LEU A 1 185 ? -12.935 -6.211 13.694 1.00 95.12 185 LEU A N 1
ATOM 1495 C CA . LEU A 1 185 ? -14.193 -6.491 13.005 1.00 95.12 185 LEU A CA 1
ATOM 1496 C C . LEU A 1 185 ? -14.406 -5.524 11.835 1.00 95.12 185 LEU A C 1
ATOM 1498 O O . LEU A 1 185 ? -14.621 -5.962 10.706 1.00 95.12 185 LEU A O 1
ATOM 1502 N N . PHE A 1 186 ? -14.298 -4.217 12.090 1.00 95.31 186 PHE A N 1
ATOM 1503 C CA . PHE A 1 186 ? -14.458 -3.204 11.050 1.00 95.31 186 PHE A CA 1
ATOM 1504 C C . PHE A 1 186 ? -13.383 -3.327 9.977 1.00 95.31 186 PHE A C 1
ATOM 1506 O O . PHE A 1 186 ? -13.709 -3.249 8.800 1.00 95.31 186 PHE A O 1
ATOM 1513 N N . PHE A 1 187 ? -12.128 -3.585 10.344 1.00 94.56 187 PHE A N 1
ATOM 1514 C CA . PHE A 1 187 ? -11.076 -3.854 9.370 1.00 94.56 187 PHE A CA 1
ATOM 1515 C C . PHE A 1 187 ? -11.444 -5.025 8.448 1.00 94.56 187 PHE A C 1
ATOM 1517 O O . PHE A 1 187 ? -11.377 -4.875 7.228 1.00 94.56 187 PHE A O 1
ATOM 1524 N N . MET A 1 188 ? -11.877 -6.162 9.008 1.00 94.69 188 MET A N 1
ATOM 1525 C CA . MET A 1 188 ? -12.267 -7.339 8.223 1.00 94.69 188 MET A CA 1
ATOM 1526 C C . MET A 1 188 ? -13.417 -7.025 7.271 1.00 94.69 188 MET A C 1
ATOM 1528 O O . MET A 1 188 ? -13.323 -7.325 6.083 1.00 94.69 188 MET A O 1
ATOM 1532 N N . MET A 1 189 ? -14.461 -6.359 7.769 1.00 95.06 189 MET A N 1
ATOM 1533 C CA . MET A 1 189 ? -15.616 -5.967 6.963 1.00 95.06 189 MET A CA 1
ATOM 1534 C C . MET A 1 189 ? -15.251 -4.971 5.859 1.00 95.06 189 MET A C 1
ATOM 1536 O O . MET A 1 189 ? -15.710 -5.125 4.731 1.00 95.06 189 MET A O 1
ATOM 1540 N N . LEU A 1 190 ? -14.420 -3.970 6.162 1.00 96.19 190 LEU A N 1
ATOM 1541 C CA . LEU A 1 190 ? -14.088 -2.882 5.241 1.00 96.19 190 LEU A CA 1
ATOM 1542 C C . LEU A 1 190 ? -13.072 -3.278 4.170 1.00 96.19 190 LEU A C 1
ATOM 1544 O O . LEU A 1 190 ? -13.132 -2.750 3.061 1.00 96.19 190 LEU A O 1
ATOM 1548 N N . TRP A 1 191 ? -12.128 -4.166 4.489 1.00 95.75 191 TRP A N 1
ATOM 1549 C CA . TRP A 1 191 ? -11.074 -4.542 3.543 1.00 95.75 191 TRP A CA 1
ATOM 1550 C C . TRP A 1 191 ? -10.426 -5.907 3.800 1.00 95.75 191 TRP A C 1
ATOM 1552 O O . TRP A 1 191 ? -9.952 -6.533 2.857 1.00 95.75 191 TRP A O 1
ATOM 1562 N N . GLY A 1 192 ? -10.376 -6.381 5.047 1.00 94.44 192 GLY A N 1
ATOM 1563 C CA . GLY A 1 192 ? -9.553 -7.527 5.448 1.00 94.44 192 GLY A CA 1
ATOM 1564 C C . GLY A 1 192 ? -9.910 -8.856 4.775 1.00 94.44 192 GLY A C 1
ATOM 1565 O O . GLY A 1 192 ? -9.023 -9.687 4.582 1.00 94.44 192 GLY A O 1
ATOM 1566 N N . TYR A 1 193 ? -11.154 -9.057 4.329 1.00 95.69 193 TYR A N 1
ATOM 1567 C CA . TYR A 1 193 ? -11.487 -10.255 3.547 1.00 95.69 193 TYR A CA 1
ATOM 1568 C C . TYR A 1 193 ? -10.828 -10.278 2.159 1.00 95.69 193 TYR A C 1
ATOM 1570 O O . TYR A 1 193 ? -10.666 -11.361 1.602 1.00 95.69 193 TYR A O 1
ATOM 1578 N N . ASN A 1 194 ? -10.339 -9.146 1.633 1.00 94.69 194 ASN A N 1
ATOM 1579 C CA . ASN A 1 194 ? -9.590 -9.126 0.372 1.00 94.69 194 ASN A CA 1
ATOM 1580 C C . ASN A 1 194 ? -8.298 -9.969 0.425 1.00 94.69 194 ASN A C 1
ATOM 1582 O O . ASN A 1 194 ? -7.852 -10.443 -0.616 1.00 94.69 194 ASN A O 1
ATOM 1586 N N . TYR A 1 195 ? -7.737 -10.242 1.613 1.00 92.38 195 TYR A N 1
ATOM 1587 C CA . TYR A 1 195 ? -6.576 -11.136 1.767 1.00 92.38 195 TYR A CA 1
ATOM 1588 C C . TYR A 1 195 ? -6.856 -12.593 1.380 1.00 92.38 195 TYR A C 1
ATOM 1590 O O . TYR A 1 195 ? -5.919 -13.371 1.216 1.00 92.38 195 TYR A O 1
ATOM 1598 N N . ALA A 1 196 ? -8.128 -12.977 1.269 1.00 93.62 196 ALA A N 1
ATOM 1599 C CA . ALA A 1 196 ? -8.548 -14.307 0.847 1.00 93.62 196 ALA A CA 1
ATOM 1600 C C . ALA A 1 196 ? -8.929 -14.369 -0.646 1.00 93.62 196 ALA A C 1
ATOM 1602 O O . ALA A 1 196 ? -9.465 -15.380 -1.092 1.00 93.62 196 ALA A O 1
ATOM 1603 N N . ARG A 1 197 ? -8.671 -13.310 -1.429 1.00 93.06 197 ARG A N 1
ATOM 1604 C CA . ARG A 1 197 ? -8.890 -13.321 -2.884 1.00 93.06 197 ARG A CA 1
ATOM 1605 C C . ARG A 1 197 ? -7.915 -14.276 -3.591 1.00 93.06 197 ARG A C 1
ATOM 1607 O O . ARG A 1 197 ? -6.806 -14.499 -3.098 1.00 93.06 197 ARG A O 1
ATOM 1614 N N . PRO A 1 198 ? -8.283 -14.817 -4.767 1.00 92.81 198 PRO A N 1
ATOM 1615 C CA . PRO A 1 198 ? -7.341 -15.522 -5.619 1.00 92.81 198 PRO A CA 1
ATOM 1616 C C . PRO A 1 198 ? -6.223 -14.567 -6.048 1.00 92.81 198 PRO A C 1
ATOM 1618 O O . PRO A 1 198 ? -6.458 -13.384 -6.284 1.00 92.81 198 PRO A O 1
ATOM 1621 N N . ARG A 1 199 ? -5.008 -15.097 -6.176 1.00 91.44 199 ARG A N 1
ATOM 1622 C CA . ARG A 1 199 ? -3.842 -14.333 -6.634 1.00 91.44 199 ARG A CA 1
ATOM 1623 C C . ARG A 1 199 ? -4.012 -13.880 -8.081 1.00 91.44 199 ARG A C 1
ATOM 1625 O O . ARG A 1 199 ? -4.553 -14.636 -8.891 1.00 91.44 199 ARG A O 1
ATOM 1632 N N . ILE A 1 200 ? -3.446 -12.727 -8.438 1.00 91.62 200 ILE A N 1
ATOM 1633 C CA . ILE A 1 200 ? -3.423 -12.222 -9.823 1.00 91.62 200 ILE A CA 1
ATOM 1634 C C . ILE A 1 200 ? -2.821 -13.265 -10.767 1.00 91.62 200 ILE A C 1
ATOM 1636 O O . ILE A 1 200 ? -3.352 -13.494 -11.851 1.00 91.62 200 ILE A O 1
ATOM 1640 N N . SER A 1 201 ? -1.744 -13.940 -10.352 1.00 90.75 201 SER A N 1
ATOM 1641 C CA . SER A 1 201 ? -1.125 -14.987 -11.171 1.00 90.75 201 SER A CA 1
ATOM 1642 C C . SER A 1 201 ? -2.097 -16.117 -11.505 1.00 90.75 201 SER A C 1
ATOM 1644 O O . SER A 1 201 ? -2.117 -16.579 -12.638 1.00 90.75 201 SER A O 1
ATOM 1646 N N . THR A 1 202 ? -2.943 -16.528 -10.560 1.00 90.50 202 THR A N 1
ATOM 1647 C CA . THR A 1 202 ? -3.967 -17.552 -10.794 1.00 90.50 202 THR A CA 1
ATOM 1648 C C . THR A 1 202 ? -5.093 -17.019 -11.677 1.00 90.50 202 THR A C 1
ATOM 1650 O O . THR A 1 202 ? -5.490 -17.696 -12.619 1.00 90.50 202 THR A O 1
ATOM 1653 N N . GLN A 1 203 ? -5.582 -15.803 -11.417 1.00 90.69 203 GLN A N 1
ATOM 1654 C CA . GLN A 1 203 ? -6.684 -15.207 -12.185 1.00 90.69 203 GLN A CA 1
ATOM 1655 C C . GLN A 1 203 ? -6.318 -14.949 -13.650 1.00 90.69 203 GLN A C 1
ATOM 1657 O O . GLN A 1 203 ? -7.164 -15.094 -14.527 1.00 90.69 203 GLN A O 1
ATOM 1662 N N . LEU A 1 204 ? -5.063 -14.582 -13.914 1.00 90.69 204 LEU A N 1
ATOM 1663 C CA . LEU A 1 204 ? -4.554 -14.301 -15.257 1.00 90.69 204 LEU A CA 1
ATOM 1664 C C . LEU A 1 204 ? -3.898 -15.522 -15.925 1.00 90.69 204 LEU A C 1
ATOM 1666 O O . LEU A 1 204 ? -3.378 -15.394 -17.031 1.00 90.69 204 LEU A O 1
ATOM 1670 N N . GLY A 1 205 ? -3.884 -16.690 -15.269 1.00 90.12 205 GLY A N 1
ATOM 1671 C CA . GLY A 1 205 ? -3.253 -17.901 -15.804 1.00 90.12 205 GLY A CA 1
ATOM 1672 C C . GLY A 1 205 ? -1.734 -17.783 -15.993 1.00 90.12 205 GLY A C 1
ATOM 1673 O O . GLY A 1 205 ? -1.166 -18.401 -16.892 1.00 90.12 205 GLY A O 1
ATOM 1674 N N . LEU A 1 206 ? -1.059 -16.971 -15.172 1.00 90.38 206 LEU A N 1
ATOM 1675 C CA . LEU A 1 206 ? 0.385 -16.760 -15.250 1.00 90.38 206 LEU A CA 1
ATOM 1676 C C . LEU A 1 206 ? 1.144 -17.971 -14.717 1.00 90.38 206 LEU A C 1
ATOM 1678 O O . LEU A 1 206 ? 1.024 -18.349 -13.549 1.00 90.38 206 LEU A O 1
ATOM 1682 N N . ARG A 1 207 ? 2.006 -18.527 -15.568 1.00 87.12 207 ARG A N 1
ATOM 1683 C CA . ARG A 1 207 ? 2.973 -19.553 -15.177 1.00 87.12 207 ARG A CA 1
ATOM 1684 C C . ARG A 1 207 ? 4.150 -18.888 -14.472 1.00 87.12 207 ARG A C 1
ATOM 1686 O O . ARG A 1 207 ? 5.008 -18.276 -15.105 1.00 87.12 207 ARG A O 1
ATOM 1693 N N . MET A 1 208 ? 4.161 -18.987 -13.148 1.00 87.25 208 MET A N 1
ATOM 1694 C CA . MET A 1 208 ? 5.252 -18.482 -12.320 1.00 87.25 208 MET A CA 1
ATOM 1695 C C . MET A 1 208 ? 6.422 -19.465 -12.375 1.00 87.25 208 MET A C 1
ATOM 1697 O O . MET A 1 208 ? 6.249 -20.634 -12.045 1.00 87.25 208 MET A O 1
ATOM 1701 N N . ALA A 1 209 ? 7.601 -18.986 -12.763 1.00 78.19 209 ALA A N 1
ATOM 1702 C CA . ALA A 1 209 ? 8.831 -19.769 -12.781 1.00 78.19 209 ALA A CA 1
ATOM 1703 C C . ALA A 1 209 ? 9.907 -19.089 -11.930 1.00 78.19 209 ALA A C 1
ATOM 1705 O O . ALA A 1 209 ? 9.930 -17.857 -11.799 1.00 78.19 209 ALA A O 1
ATOM 1706 N N . GLU A 1 210 ? 10.805 -19.890 -11.360 1.00 82.25 210 GLU A N 1
ATOM 1707 C CA . GLU A 1 210 ? 12.047 -19.350 -10.825 1.00 82.25 210 GLU A CA 1
ATOM 1708 C C . GLU A 1 210 ? 12.900 -18.824 -11.975 1.00 82.25 210 GLU A C 1
ATOM 1710 O O . GLU A 1 210 ? 13.089 -19.488 -12.989 1.00 82.25 210 GLU A O 1
ATOM 1715 N N . LEU A 1 211 ? 13.397 -17.602 -11.816 1.00 85.75 211 LEU A N 1
ATOM 1716 C CA . LEU A 1 211 ? 14.209 -16.952 -12.833 1.00 85.75 211 LEU A CA 1
ATOM 1717 C C . LEU A 1 211 ? 15.662 -17.361 -12.637 1.00 85.75 211 LEU A C 1
ATOM 1719 O O . LEU A 1 211 ? 16.200 -17.218 -11.536 1.00 85.75 211 LEU A O 1
ATOM 1723 N N . SER A 1 212 ? 16.324 -17.814 -13.692 1.00 91.06 212 SER A N 1
ATOM 1724 C CA . SER A 1 212 ? 17.772 -17.990 -13.716 1.00 91.06 212 SER A CA 1
ATOM 1725 C C . SER A 1 212 ? 18.496 -16.641 -13.609 1.00 91.06 212 SER A C 1
ATOM 1727 O O . SER A 1 212 ? 17.944 -15.571 -13.879 1.00 91.06 212 SER A O 1
ATOM 1729 N N . THR A 1 213 ? 19.774 -16.666 -13.218 1.00 89.69 213 THR A N 1
ATOM 1730 C CA . THR A 1 213 ? 20.604 -15.448 -13.219 1.00 89.69 213 THR A CA 1
ATOM 1731 C C . THR A 1 213 ? 20.707 -14.842 -14.623 1.00 89.69 213 THR A C 1
ATOM 1733 O O . THR A 1 213 ? 20.783 -13.625 -14.747 1.00 89.69 213 THR A O 1
ATOM 1736 N N . ALA A 1 214 ? 20.719 -15.674 -15.671 1.00 91.25 214 ALA A N 1
ATOM 1737 C CA . ALA A 1 214 ? 20.800 -15.219 -17.057 1.00 91.25 214 ALA A CA 1
ATOM 1738 C C . ALA A 1 214 ? 19.532 -14.458 -17.472 1.00 91.25 214 ALA A C 1
ATOM 1740 O O . ALA A 1 214 ? 19.639 -13.314 -17.908 1.00 91.25 214 ALA A O 1
ATOM 1741 N N . GLU A 1 215 ? 18.349 -15.027 -17.217 1.00 91.38 215 GLU A N 1
ATOM 1742 C CA . GLU A 1 215 ? 17.060 -14.371 -17.493 1.00 91.38 215 GLU A CA 1
ATOM 1743 C C . GLU A 1 215 ? 16.910 -13.054 -16.719 1.00 91.38 215 GLU A C 1
ATOM 1745 O O . GLU A 1 215 ? 16.409 -12.068 -17.253 1.00 91.38 215 GLU A O 1
ATOM 1750 N N . LEU A 1 216 ? 17.379 -12.996 -15.465 1.00 91.50 216 LEU A N 1
ATOM 1751 C CA . LEU A 1 216 ? 17.369 -11.751 -14.687 1.00 91.50 216 LEU A CA 1
ATOM 1752 C C . LEU A 1 216 ? 18.249 -10.661 -15.307 1.00 91.50 216 LEU A C 1
ATOM 1754 O O . LEU A 1 216 ? 17.879 -9.491 -15.261 1.00 91.50 216 LEU A O 1
ATOM 1758 N N . ILE A 1 217 ? 19.411 -11.022 -15.855 1.00 92.81 217 ILE A N 1
ATOM 1759 C CA . ILE A 1 217 ? 20.323 -10.067 -16.499 1.00 92.81 217 ILE A CA 1
ATOM 1760 C C . ILE A 1 217 ? 19.736 -9.566 -17.812 1.00 92.81 217 ILE A C 1
ATOM 1762 O O . ILE A 1 217 ? 19.804 -8.369 -18.080 1.00 92.81 217 ILE A O 1
ATOM 1766 N N . GLU A 1 218 ? 19.149 -10.456 -18.606 1.00 93.12 218 GLU A N 1
ATOM 1767 C CA . GLU A 1 218 ? 18.456 -10.090 -19.839 1.00 93.12 218 GLU A CA 1
ATOM 1768 C C . GLU A 1 218 ? 17.295 -9.129 -19.553 1.00 93.12 218 GLU A C 1
ATOM 1770 O O . GLU A 1 218 ? 17.225 -8.048 -20.142 1.00 93.12 218 GLU A O 1
ATOM 1775 N N . GLU A 1 219 ? 16.463 -9.449 -18.558 1.00 93.25 219 GLU A N 1
ATOM 1776 C CA . GLU A 1 219 ? 15.396 -8.554 -18.111 1.00 93.25 219 GLU A CA 1
ATOM 1777 C C . GLU A 1 219 ? 15.957 -7.222 -17.592 1.00 93.25 219 GLU A C 1
ATOM 1779 O O . GLU A 1 219 ? 15.383 -6.163 -17.839 1.00 93.25 219 GLU A O 1
ATOM 1784 N N . GLY A 1 220 ? 17.102 -7.253 -16.905 1.00 94.38 220 GLY A N 1
ATOM 1785 C CA . GLY A 1 220 ? 17.812 -6.061 -16.449 1.00 94.38 220 GLY A CA 1
ATOM 1786 C C . GLY A 1 220 ? 18.235 -5.155 -17.602 1.00 94.38 220 GLY A C 1
ATOM 1787 O O . GLY A 1 220 ? 18.009 -3.948 -17.531 1.00 94.38 220 GLY A O 1
ATOM 1788 N N . ARG A 1 221 ? 18.793 -5.720 -18.681 1.00 95.75 221 ARG A N 1
ATOM 1789 C CA . ARG A 1 221 ? 19.174 -4.965 -19.888 1.00 95.75 221 ARG A CA 1
ATOM 1790 C C . ARG A 1 221 ? 17.952 -4.355 -20.570 1.00 95.75 221 ARG A C 1
ATOM 1792 O O . ARG A 1 221 ? 17.979 -3.179 -20.927 1.00 95.75 221 ARG A O 1
ATOM 1799 N N . TRP A 1 222 ? 16.863 -5.116 -20.689 1.00 95.25 222 TRP A N 1
ATOM 1800 C CA . TRP A 1 222 ? 15.602 -4.601 -21.223 1.00 95.25 222 TRP A CA 1
ATOM 1801 C C . TRP A 1 222 ? 15.043 -3.455 -20.365 1.00 95.25 222 TRP A C 1
ATOM 1803 O O . TRP A 1 222 ? 14.696 -2.394 -20.884 1.00 95.25 222 TRP A O 1
ATOM 1813 N N . ALA A 1 223 ? 15.014 -3.625 -19.041 1.00 96.00 223 ALA A N 1
ATOM 1814 C CA . ALA A 1 223 ? 14.543 -2.600 -18.115 1.00 96.00 223 ALA A CA 1
ATOM 1815 C C . ALA A 1 223 ? 15.426 -1.342 -18.142 1.00 96.00 223 ALA A C 1
ATOM 1817 O O . ALA A 1 223 ? 14.907 -0.229 -18.044 1.00 96.00 223 ALA A O 1
ATOM 1818 N N . ALA A 1 224 ? 16.742 -1.507 -18.305 1.00 96.69 224 ALA A N 1
ATOM 1819 C CA . ALA A 1 224 ? 17.691 -0.411 -18.473 1.00 96.69 224 ALA A CA 1
ATOM 1820 C C . ALA A 1 224 ? 17.401 0.386 -19.747 1.00 96.69 224 ALA A C 1
ATOM 1822 O O . ALA A 1 224 ? 17.303 1.612 -19.688 1.00 96.69 224 ALA A O 1
ATOM 1823 N N . HIS A 1 225 ? 17.186 -0.304 -20.869 1.00 96.25 225 HIS A N 1
ATOM 1824 C CA . HIS A 1 225 ? 16.804 0.323 -22.130 1.00 96.25 225 HIS A CA 1
ATOM 1825 C C . HIS A 1 225 ? 15.483 1.101 -22.003 1.00 96.25 225 HIS A C 1
ATOM 1827 O O . HIS A 1 225 ? 15.413 2.276 -22.369 1.00 96.25 225 HIS A O 1
ATOM 1833 N N . GLU A 1 226 ? 14.451 0.489 -21.415 1.00 95.81 226 GLU A N 1
ATOM 1834 C CA . GLU A 1 226 ? 13.149 1.131 -21.198 1.00 95.81 226 GLU A CA 1
ATOM 1835 C C . GLU A 1 226 ? 13.249 2.379 -20.311 1.00 95.81 226 GLU A C 1
ATOM 1837 O O . GLU A 1 226 ? 12.630 3.403 -20.615 1.00 95.81 226 GLU A O 1
ATOM 1842 N N . ALA A 1 227 ? 14.006 2.301 -19.211 1.00 95.75 227 ALA A N 1
ATOM 1843 C CA . ALA A 1 227 ? 14.210 3.417 -18.291 1.00 95.75 227 ALA A CA 1
ATOM 1844 C C . ALA A 1 227 ? 15.018 4.546 -18.941 1.00 95.75 227 ALA A C 1
ATOM 1846 O O . ALA A 1 227 ? 14.662 5.710 -18.779 1.00 95.75 227 ALA A O 1
ATOM 1847 N N . ALA A 1 228 ? 16.050 4.215 -19.720 1.00 94.75 228 ALA A N 1
ATOM 1848 C CA . ALA A 1 228 ? 16.829 5.180 -20.487 1.00 94.75 228 ALA A CA 1
ATOM 1849 C C . ALA A 1 228 ? 15.969 5.913 -21.525 1.00 94.75 228 ALA A C 1
ATOM 1851 O O . ALA A 1 228 ? 16.021 7.138 -21.609 1.00 94.75 228 ALA A O 1
ATOM 1852 N N . ALA A 1 229 ? 15.142 5.182 -22.277 1.00 93.50 229 ALA A N 1
ATOM 1853 C CA . ALA A 1 229 ? 14.219 5.773 -23.241 1.00 93.50 229 ALA A CA 1
ATOM 1854 C C . ALA A 1 229 ? 13.202 6.702 -22.562 1.00 93.50 229 ALA A C 1
ATOM 1856 O O . ALA A 1 229 ? 12.998 7.825 -23.013 1.00 93.50 229 ALA A O 1
ATOM 1857 N N . ALA A 1 230 ? 12.619 6.274 -21.439 1.00 92.81 230 ALA A N 1
ATOM 1858 C CA . ALA A 1 230 ? 11.691 7.110 -20.681 1.00 92.81 230 ALA A CA 1
ATOM 1859 C C . ALA A 1 230 ? 12.368 8.332 -20.049 1.00 92.81 230 ALA A C 1
ATOM 1861 O O . ALA A 1 230 ? 11.754 9.391 -19.991 1.00 92.81 230 ALA A O 1
ATOM 1862 N N . ARG A 1 231 ? 13.632 8.214 -19.619 1.00 90.38 231 ARG A N 1
ATOM 1863 C CA . ARG A 1 231 ? 14.396 9.356 -19.110 1.00 90.38 231 ARG A CA 1
ATOM 1864 C C . ARG A 1 231 ? 14.644 10.397 -20.194 1.00 90.38 231 ARG A C 1
ATOM 1866 O O . ARG A 1 231 ? 14.479 11.573 -19.914 1.00 90.38 231 ARG A O 1
ATOM 1873 N N . ARG A 1 232 ? 15.008 9.981 -21.412 1.00 88.56 232 ARG A N 1
ATOM 1874 C CA . ARG A 1 232 ? 15.214 10.903 -22.547 1.00 88.56 232 ARG A CA 1
ATOM 1875 C C . ARG A 1 232 ? 13.944 11.657 -22.944 1.00 88.56 232 ARG A C 1
ATOM 1877 O O . ARG A 1 232 ? 14.033 12.767 -23.438 1.00 88.56 232 ARG A O 1
ATOM 1884 N N . ALA A 1 233 ? 12.771 11.066 -22.718 1.00 85.88 233 ALA A N 1
ATOM 1885 C CA . ALA A 1 233 ? 11.489 11.723 -22.968 1.00 85.88 233 ALA A CA 1
ATOM 1886 C C . ALA A 1 233 ? 11.139 12.807 -21.925 1.00 85.88 233 ALA A C 1
ATOM 1888 O O . ALA A 1 233 ? 10.148 13.518 -22.089 1.00 85.88 233 ALA A O 1
ATOM 1889 N N . LEU A 1 234 ? 11.919 12.938 -20.846 1.00 83.94 234 LEU A N 1
ATOM 1890 C CA . LEU A 1 234 ? 11.823 14.074 -19.935 1.00 83.94 234 LEU A CA 1
ATOM 1891 C C . LEU A 1 234 ? 12.585 15.252 -20.563 1.00 83.94 234 LEU A C 1
ATOM 1893 O O . LEU A 1 234 ? 13.807 15.212 -20.616 1.00 83.94 234 LEU A O 1
ATOM 1897 N N . VAL A 1 235 ? 11.849 16.257 -21.055 1.00 65.19 235 VAL A N 1
ATOM 1898 C CA . VAL A 1 235 ? 12.336 17.451 -21.789 1.00 65.19 235 VAL A CA 1
ATOM 1899 C C . VAL A 1 235 ? 13.643 18.036 -21.226 1.00 65.19 235 VAL A C 1
ATOM 1901 O O . VAL A 1 235 ? 13.755 18.221 -20.019 1.00 65.19 235 VAL A O 1
ATOM 1904 N N . ASP A 1 236 ? 14.603 18.388 -22.086 1.00 50.38 236 ASP A N 1
ATOM 1905 C CA . ASP A 1 236 ? 15.891 18.974 -21.687 1.00 50.38 236 ASP A CA 1
ATOM 1906 C C . ASP A 1 236 ? 15.704 20.236 -20.819 1.00 50.38 236 ASP A C 1
ATOM 1908 O O . ASP A 1 236 ? 15.175 21.261 -21.242 1.00 50.38 236 ASP A O 1
ATOM 1912 N N . GLY A 1 237 ? 16.087 20.107 -19.549 1.00 47.69 237 GLY A N 1
ATOM 1913 C CA . GLY A 1 237 ? 15.862 21.068 -18.460 1.00 47.69 237 GLY A CA 1
ATOM 1914 C C . GLY A 1 237 ? 15.931 20.405 -17.076 1.00 47.69 237 GLY A C 1
ATOM 1915 O O . GLY A 1 237 ? 16.059 21.073 -16.054 1.00 47.69 237 GLY A O 1
ATOM 1916 N N . PHE A 1 238 ? 15.901 19.066 -17.040 1.00 52.91 238 PHE A N 1
ATOM 1917 C CA . PHE A 1 238 ? 15.999 18.226 -15.839 1.00 52.91 238 PHE A CA 1
ATOM 1918 C C . PHE A 1 238 ? 17.437 17.839 -15.457 1.00 52.91 238 PHE A C 1
ATOM 1920 O O . PHE A 1 238 ? 17.667 16.748 -14.915 1.00 52.91 238 PHE A O 1
ATOM 1927 N N . GLU A 1 239 ? 18.415 18.709 -15.709 1.00 44.59 239 GLU A N 1
ATOM 1928 C CA . GLU A 1 239 ? 19.719 18.568 -15.069 1.00 44.59 239 GLU A CA 1
ATOM 1929 C C . GLU A 1 239 ? 19.564 18.832 -13.569 1.00 44.59 239 GLU A C 1
ATOM 1931 O O . GLU A 1 239 ? 19.477 19.951 -13.074 1.00 44.59 239 GLU A O 1
ATOM 1936 N N . GLY A 1 240 ? 19.506 17.751 -12.803 1.00 52.81 240 GLY A N 1
ATOM 1937 C CA . GLY A 1 240 ? 19.978 17.789 -11.431 1.00 52.81 240 GLY A CA 1
ATOM 1938 C C . GLY A 1 240 ? 18.958 18.107 -10.339 1.00 52.81 240 GLY A C 1
ATOM 1939 O O . GLY A 1 240 ? 19.179 17.646 -9.225 1.00 52.81 240 GLY A O 1
ATOM 1940 N N . ASN A 1 241 ? 17.821 18.735 -10.612 1.00 54.88 241 ASN A N 1
ATOM 1941 C CA . ASN A 1 241 ? 16.787 18.966 -9.599 1.00 54.88 241 ASN A CA 1
ATOM 1942 C C . ASN A 1 241 ? 15.461 18.471 -10.148 1.00 54.88 241 ASN A C 1
ATOM 1944 O O . ASN A 1 241 ? 14.953 19.103 -11.055 1.00 54.88 241 ASN A O 1
ATOM 1948 N N . TRP A 1 242 ? 14.901 17.366 -9.639 1.00 67.50 242 TRP A N 1
ATOM 1949 C CA . TRP A 1 242 ? 13.507 16.990 -9.913 1.00 67.50 242 TRP A CA 1
ATOM 1950 C C . TRP A 1 242 ? 12.603 18.140 -9.414 1.00 67.50 242 TRP A C 1
ATOM 1952 O O . TRP A 1 242 ? 12.272 18.148 -8.224 1.00 67.50 242 TRP A O 1
ATOM 1962 N N . PRO A 1 243 ? 12.239 19.150 -10.233 1.00 54.31 243 PRO A N 1
ATOM 1963 C CA . PRO A 1 243 ? 11.537 20.317 -9.727 1.00 54.31 243 PRO A CA 1
ATOM 1964 C C . PRO A 1 243 ? 10.123 19.855 -9.404 1.00 54.31 243 PRO A C 1
ATOM 1966 O O . PRO A 1 243 ? 9.547 19.129 -10.209 1.00 54.31 243 PRO A O 1
ATOM 1969 N N . ASN A 1 244 ? 9.616 20.213 -8.215 1.00 53.47 244 ASN A N 1
ATOM 1970 C CA . ASN A 1 244 ? 8.308 19.841 -7.649 1.00 53.47 244 ASN A CA 1
ATOM 1971 C C . ASN A 1 244 ? 7.372 19.132 -8.642 1.00 53.47 244 ASN A C 1
ATOM 1973 O O . ASN A 1 244 ? 6.502 19.753 -9.255 1.00 53.47 244 ASN A O 1
ATOM 1977 N N . ALA A 1 245 ? 7.601 17.826 -8.815 1.00 57.72 245 ALA A N 1
ATOM 1978 C CA . ALA A 1 245 ? 6.934 17.051 -9.846 1.00 57.72 245 ALA A CA 1
ATOM 1979 C C . ALA A 1 245 ? 5.426 17.083 -9.638 1.00 57.72 245 ALA A C 1
ATOM 1981 O O . ALA A 1 245 ? 4.986 17.041 -8.489 1.00 57.72 245 ALA A O 1
ATOM 1982 N N . LEU A 1 246 ? 4.689 17.144 -10.754 1.00 62.06 246 LEU A N 1
ATOM 1983 C CA . LEU A 1 246 ? 3.231 17.069 -10.903 1.00 62.06 246 LEU A CA 1
ATOM 1984 C C . LEU A 1 246 ? 2.434 17.443 -9.637 1.00 62.06 246 LEU A C 1
ATOM 1986 O O . LEU A 1 246 ? 2.360 16.638 -8.699 1.00 62.06 246 LEU A O 1
ATOM 1990 N N . PRO A 1 247 ? 1.718 18.587 -9.618 1.00 66.38 247 PRO A N 1
ATOM 1991 C CA . PRO A 1 247 ? 0.803 18.910 -8.527 1.00 66.38 247 PRO A CA 1
ATOM 1992 C C . PRO A 1 247 ? -0.057 17.696 -8.149 1.00 66.38 247 PRO A C 1
ATOM 1994 O O . PRO A 1 247 ? -0.561 17.005 -9.032 1.00 66.38 247 PRO A O 1
ATOM 1997 N N . ASN A 1 248 ? -0.269 17.437 -6.853 1.00 68.31 248 ASN A N 1
ATOM 1998 C CA . ASN A 1 248 ? -0.917 16.206 -6.358 1.00 68.31 248 ASN A CA 1
ATOM 1999 C C . ASN A 1 248 ? -2.206 15.801 -7.103 1.00 68.31 248 ASN A C 1
ATOM 2001 O O . ASN A 1 248 ? -2.481 14.614 -7.260 1.00 68.31 248 ASN A O 1
ATOM 2005 N N . LYS A 1 249 ? -3.004 16.776 -7.566 1.00 70.69 249 LYS A N 1
ATOM 2006 C CA . LYS A 1 249 ? -4.214 16.517 -8.364 1.00 70.69 249 LYS A CA 1
ATOM 2007 C C . LYS A 1 249 ? -3.904 15.917 -9.742 1.00 70.69 249 LYS A C 1
ATOM 2009 O O . LYS A 1 249 ? -4.632 15.033 -10.183 1.00 70.69 249 LYS A O 1
ATOM 2014 N N . GLN A 1 250 ? -2.853 16.386 -10.412 1.00 85.19 250 GLN A N 1
ATOM 2015 C CA . GLN A 1 250 ? -2.398 15.827 -11.686 1.00 85.19 250 GLN A CA 1
ATOM 2016 C C . GLN A 1 250 ? -1.828 14.423 -11.468 1.00 85.19 250 GLN A C 1
ATOM 2018 O O . GLN A 1 250 ? -2.259 13.493 -12.143 1.00 85.19 250 GLN A O 1
ATOM 2023 N N . LEU A 1 251 ? -0.984 14.241 -10.444 1.00 88.62 251 LEU A N 1
ATOM 2024 C CA . LEU A 1 251 ? -0.455 12.928 -10.060 1.00 88.62 251 LEU A CA 1
ATOM 2025 C C . LEU A 1 251 ? -1.573 11.892 -9.862 1.00 88.62 251 LEU A C 1
ATOM 2027 O O . LEU A 1 251 ? -1.563 10.839 -10.494 1.00 88.62 251 LEU A O 1
ATOM 2031 N N . GLU A 1 252 ? -2.565 12.209 -9.021 1.00 92.50 252 GLU A N 1
ATOM 2032 C CA . GLU A 1 252 ? -3.708 11.329 -8.754 1.00 92.50 252 GLU A CA 1
ATOM 2033 C C . GLU A 1 252 ? -4.482 11.000 -10.040 1.00 92.50 252 GLU A C 1
ATOM 2035 O O . GLU A 1 252 ? -4.865 9.850 -10.249 1.00 92.50 252 GLU A O 1
ATOM 2040 N N . LYS A 1 253 ? -4.702 11.991 -10.917 1.00 92.81 253 LYS A N 1
ATOM 2041 C CA . LYS A 1 253 ? -5.422 11.814 -12.186 1.00 92.81 253 LYS A CA 1
ATOM 2042 C C . LYS A 1 253 ? -4.686 10.858 -13.127 1.00 92.81 253 LYS A C 1
ATOM 2044 O O . LYS A 1 253 ? -5.317 9.920 -13.613 1.00 92.81 253 LYS A O 1
ATOM 2049 N N . HIS A 1 254 ? -3.397 11.090 -13.377 1.00 92.88 254 HIS A N 1
ATOM 2050 C CA . HIS A 1 254 ? -2.600 10.271 -14.295 1.00 92.88 254 HIS A CA 1
ATOM 2051 C C . HIS A 1 254 ? -2.438 8.847 -13.760 1.00 92.88 254 HIS A C 1
ATOM 2053 O O . HIS A 1 254 ? -2.772 7.895 -14.458 1.00 92.88 254 HIS A O 1
ATOM 2059 N N . VAL A 1 255 ? -2.055 8.695 -12.488 1.00 95.19 255 VAL A N 1
ATOM 2060 C CA . VAL A 1 255 ? -1.913 7.378 -11.849 1.00 95.19 255 VAL A CA 1
ATOM 2061 C C . VAL A 1 255 ? -3.228 6.599 -11.869 1.00 95.19 255 VAL A C 1
ATOM 2063 O O . VAL A 1 255 ? -3.241 5.427 -12.246 1.00 95.19 255 VAL A O 1
ATOM 2066 N N . ARG A 1 256 ? -4.352 7.238 -11.510 1.00 95.69 256 ARG A N 1
ATOM 2067 C CA . ARG A 1 256 ? -5.658 6.567 -11.518 1.00 95.69 256 ARG A CA 1
ATOM 2068 C C . ARG A 1 256 ? -6.045 6.115 -12.915 1.00 95.69 256 ARG A C 1
ATOM 2070 O O . ARG A 1 256 ? -6.521 4.994 -13.052 1.00 95.69 256 ARG A O 1
ATOM 2077 N N . ARG A 1 257 ? -5.871 6.974 -13.924 1.00 95.56 257 ARG A N 1
ATOM 2078 C CA . ARG A 1 257 ? -6.196 6.643 -15.316 1.00 95.56 257 ARG A CA 1
ATOM 2079 C C . ARG A 1 257 ? -5.435 5.392 -15.755 1.00 95.56 257 ARG A C 1
ATOM 2081 O O . ARG A 1 257 ? -6.075 4.392 -16.072 1.00 95.56 257 ARG A O 1
ATOM 2088 N N . SER A 1 258 ? -4.106 5.415 -15.662 1.00 95.75 258 SER A N 1
ATOM 2089 C CA . SER A 1 258 ? -3.266 4.318 -16.149 1.00 95.75 258 SER A CA 1
ATOM 2090 C C . SER A 1 258 ? -3.501 3.014 -15.379 1.00 95.75 258 SER A C 1
ATOM 2092 O O . SER A 1 258 ? -3.473 1.927 -15.961 1.00 95.75 258 SER A O 1
ATOM 2094 N N . LEU A 1 259 ? -3.786 3.094 -14.072 1.00 97.06 259 LEU A N 1
ATOM 2095 C CA . LEU A 1 259 ? -4.114 1.914 -13.271 1.00 97.06 259 LEU A CA 1
ATOM 2096 C C . LEU A 1 259 ? -5.495 1.346 -13.613 1.00 97.06 259 LEU A C 1
ATOM 2098 O O . LEU A 1 259 ? -5.634 0.135 -13.747 1.00 97.06 259 LEU A O 1
ATOM 2102 N N . VAL A 1 260 ? -6.509 2.194 -13.802 1.00 96.88 260 VAL A N 1
ATOM 2103 C CA . VAL A 1 260 ? -7.851 1.750 -14.214 1.00 96.88 260 VAL A CA 1
ATOM 2104 C C . VAL A 1 260 ? -7.811 1.075 -15.582 1.00 96.88 260 VAL A C 1
ATOM 2106 O O . VAL A 1 260 ? -8.427 0.026 -15.759 1.00 96.88 260 VAL A O 1
ATOM 2109 N N . GLU A 1 261 ? -7.075 1.637 -16.538 1.00 95.56 261 GLU A N 1
ATOM 2110 C CA . GLU A 1 261 ? -6.883 1.038 -17.862 1.00 95.56 261 GLU A CA 1
ATOM 2111 C C . GLU A 1 261 ? -6.158 -0.306 -17.776 1.00 95.56 261 GLU A C 1
ATOM 2113 O O . GLU A 1 261 ? -6.615 -1.287 -18.361 1.00 95.56 261 GLU A O 1
ATOM 2118 N N . THR A 1 262 ? -5.088 -0.382 -16.978 1.00 95.00 262 THR A N 1
ATOM 2119 C CA . THR A 1 262 ? -4.360 -1.633 -16.711 1.00 95.00 262 THR A CA 1
ATOM 2120 C C . THR A 1 262 ? -5.286 -2.706 -16.139 1.00 95.00 262 THR A C 1
ATOM 2122 O O . THR A 1 262 ? -5.317 -3.829 -16.636 1.00 95.00 262 THR A O 1
ATOM 2125 N N . LEU A 1 263 ? -6.081 -2.357 -15.124 1.00 95.56 263 LEU A N 1
ATOM 2126 C CA . LEU A 1 263 ? -7.018 -3.281 -14.488 1.00 95.56 263 LEU A CA 1
ATOM 2127 C C . LEU A 1 263 ? -8.094 -3.760 -15.469 1.00 95.56 263 LEU A C 1
ATOM 2129 O O . LEU A 1 263 ? -8.371 -4.956 -15.522 1.00 95.56 263 LEU A O 1
ATOM 2133 N N . ARG A 1 264 ? -8.643 -2.863 -16.296 1.00 94.94 264 ARG A N 1
ATOM 2134 C CA . ARG A 1 264 ? -9.627 -3.219 -17.331 1.00 94.94 264 ARG A CA 1
ATOM 2135 C C . ARG A 1 264 ? -9.061 -4.170 -18.378 1.00 94.94 264 ARG A C 1
ATOM 2137 O O . ARG A 1 264 ? -9.719 -5.147 -18.715 1.00 94.94 264 ARG A O 1
ATOM 2144 N N . GLN A 1 265 ? -7.837 -3.936 -18.846 1.00 91.56 265 GLN A N 1
ATOM 2145 C CA . GLN A 1 265 ? -7.162 -4.832 -19.795 1.00 91.56 265 GLN A CA 1
ATOM 2146 C C . GLN A 1 265 ? -6.892 -6.222 -19.210 1.00 91.56 265 GLN A C 1
ATOM 2148 O O . GLN A 1 265 ? -6.841 -7.207 -19.940 1.00 91.56 265 GLN A O 1
ATOM 2153 N N . MET A 1 266 ? -6.738 -6.308 -17.891 1.00 91.81 266 MET A N 1
ATOM 2154 C CA . MET A 1 266 ? -6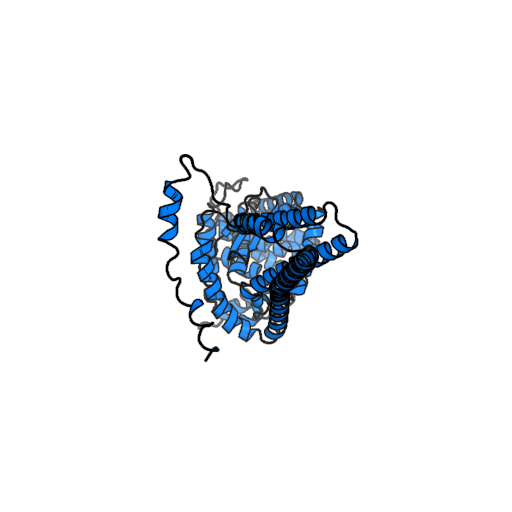.602 -7.564 -17.156 1.00 91.81 266 MET A CA 1
ATOM 2155 C C . MET A 1 266 ? -7.958 -8.200 -16.782 1.00 91.81 266 MET A C 1
ATOM 2157 O O . MET A 1 266 ? -7.981 -9.195 -16.066 1.00 91.81 266 MET A O 1
ATOM 2161 N N . GLY A 1 267 ? -9.091 -7.652 -17.240 1.00 90.69 267 GLY A N 1
ATOM 2162 C CA . GLY A 1 267 ? -10.427 -8.201 -16.973 1.00 90.69 267 GLY A CA 1
ATOM 2163 C C . GLY A 1 267 ? -11.001 -7.862 -15.590 1.00 90.69 267 GLY A C 1
ATOM 2164 O O . GLY A 1 267 ? -11.947 -8.508 -15.126 1.00 90.69 267 GLY A O 1
ATOM 2165 N N . TYR A 1 268 ? -10.448 -6.857 -14.908 1.00 91.62 268 TYR A N 1
ATOM 2166 C CA . TYR A 1 268 ? -10.984 -6.337 -13.652 1.00 91.62 268 TYR A CA 1
ATOM 2167 C C . TYR A 1 268 ? -11.867 -5.107 -13.887 1.00 91.62 268 TYR A C 1
ATOM 2169 O O . TYR A 1 268 ? -11.617 -4.281 -14.765 1.00 91.62 268 TYR A O 1
ATOM 2177 N N . SER A 1 269 ? -12.877 -4.942 -13.034 1.00 90.31 269 SER A N 1
ATOM 2178 C CA . SER A 1 269 ? -13.761 -3.773 -13.017 1.00 90.31 269 SER A CA 1
ATOM 2179 C C . SER A 1 269 ? -13.438 -2.919 -11.786 1.00 90.31 269 SER A C 1
ATOM 2181 O O . SER A 1 269 ? -14.011 -3.161 -10.725 1.00 90.31 269 SER A O 1
ATOM 2183 N N . PRO A 1 270 ? -12.486 -1.968 -11.871 1.00 90.88 270 PRO A N 1
ATOM 2184 C CA . PRO A 1 270 ? -12.053 -1.190 -10.712 1.00 90.88 270 PRO A CA 1
ATOM 2185 C C . PRO A 1 270 ? -13.201 -0.326 -10.157 1.00 90.88 270 PRO A C 1
ATOM 2187 O O . PRO A 1 270 ? -13.750 0.492 -10.903 1.00 90.88 270 PRO A O 1
ATOM 2190 N N . PRO A 1 271 ? -13.570 -0.480 -8.871 1.00 89.06 271 PRO A N 1
ATOM 2191 C CA . PRO A 1 271 ? -14.658 0.284 -8.272 1.00 89.06 271 PRO A CA 1
ATOM 2192 C C . PRO A 1 271 ? -14.235 1.689 -7.843 1.00 89.06 271 PRO A C 1
ATOM 2194 O O . PRO A 1 271 ? -13.140 1.893 -7.320 1.00 89.06 271 PRO A O 1
ATOM 2197 N N . GLY A 1 272 ? -15.152 2.646 -7.974 1.00 89.38 272 GLY A N 1
ATOM 2198 C CA . GLY A 1 272 ? -15.000 3.976 -7.393 1.00 89.38 272 GLY A CA 1
ATOM 2199 C C . GLY A 1 272 ? -13.856 4.820 -7.975 1.00 89.38 272 GLY A C 1
ATOM 2200 O O . GLY A 1 272 ? -13.438 4.669 -9.123 1.00 89.38 272 GLY A O 1
ATOM 2201 N N . LYS A 1 273 ? -13.398 5.791 -7.183 1.00 93.19 273 LYS A N 1
ATOM 2202 C CA . LYS A 1 273 ? -12.345 6.772 -7.487 1.00 93.19 273 LYS A CA 1
ATOM 2203 C C . LYS A 1 273 ? -11.486 7.020 -6.233 1.00 93.19 273 LYS A C 1
ATOM 2205 O O . LYS A 1 273 ? -11.493 8.142 -5.713 1.00 93.19 273 LYS A O 1
ATOM 2210 N N . PRO A 1 274 ? -10.718 6.018 -5.762 1.00 92.56 274 PRO A N 1
ATOM 2211 C CA . PRO A 1 274 ? -9.913 6.142 -4.548 1.00 92.56 274 PRO A CA 1
ATOM 2212 C C . PRO A 1 274 ? -8.965 7.344 -4.620 1.00 92.56 274 PRO A C 1
ATOM 2214 O O . PRO A 1 274 ? -8.386 7.638 -5.673 1.00 92.56 274 PRO A O 1
ATOM 2217 N N . ARG A 1 275 ? -8.830 8.069 -3.506 1.00 93.31 275 ARG A N 1
ATOM 2218 C CA . ARG A 1 275 ? -8.019 9.294 -3.397 1.00 93.31 275 ARG A CA 1
ATOM 2219 C C . ARG A 1 275 ? -6.576 8.983 -3.018 1.00 93.31 275 ARG A C 1
ATOM 2221 O O . ARG A 1 275 ? -6.342 8.109 -2.186 1.00 93.31 275 ARG A O 1
ATOM 2228 N N . ILE A 1 276 ? -5.646 9.769 -3.562 1.00 93.06 276 ILE A N 1
ATOM 2229 C CA . ILE A 1 276 ? -4.255 9.820 -3.105 1.00 93.06 276 ILE A CA 1
ATOM 2230 C C . ILE A 1 276 ? -4.064 11.083 -2.280 1.00 93.06 276 ILE A C 1
ATOM 2232 O O . ILE A 1 276 ? -4.264 12.205 -2.750 1.00 93.06 276 ILE A O 1
ATOM 2236 N N . ARG A 1 277 ? -3.651 10.906 -1.029 1.00 91.81 277 ARG A N 1
ATOM 2237 C CA . ARG A 1 277 ? -3.360 11.993 -0.098 1.00 91.81 277 ARG A CA 1
ATOM 2238 C C . ARG A 1 277 ? -1.877 12.015 0.226 1.00 91.81 277 ARG A C 1
ATOM 2240 O O . ARG A 1 277 ? -1.228 10.984 0.349 1.00 91.81 277 ARG A O 1
ATOM 2247 N N . THR A 1 278 ? -1.329 13.210 0.401 1.00 90.19 278 THR A N 1
ATOM 2248 C CA . THR A 1 278 ? 0.013 13.352 0.966 1.00 90.19 278 THR A CA 1
ATOM 2249 C C . THR A 1 278 ? -0.094 13.402 2.479 1.00 90.19 278 THR A C 1
ATOM 2251 O O . THR A 1 278 ? -0.773 14.277 3.018 1.00 90.19 278 THR A O 1
ATOM 2254 N N . PHE A 1 279 ? 0.606 12.500 3.157 1.00 87.06 279 PHE A N 1
ATOM 2255 C CA . PHE A 1 279 ? 0.771 12.566 4.599 1.00 87.06 279 PHE A CA 1
ATOM 2256 C C . PHE A 1 279 ? 1.848 13.605 4.933 1.00 87.06 279 PHE A C 1
ATOM 2258 O O . PHE A 1 279 ? 3.047 13.402 4.722 1.00 87.06 279 PHE A O 1
ATOM 2265 N N . ARG A 1 280 ? 1.404 14.771 5.403 1.00 82.75 280 ARG A N 1
ATOM 2266 C CA . ARG A 1 280 ? 2.244 15.930 5.721 1.00 82.75 280 ARG A CA 1
ATOM 2267 C C . ARG A 1 280 ? 2.838 15.805 7.122 1.00 82.75 280 ARG A C 1
ATOM 2269 O O . ARG A 1 280 ? 2.362 16.435 8.055 1.00 82.75 280 ARG A O 1
ATOM 2276 N N . ALA A 1 281 ? 3.863 14.969 7.256 1.00 76.81 281 ALA A N 1
ATOM 2277 C CA . ALA A 1 281 ? 4.622 14.808 8.499 1.00 76.81 281 ALA A CA 1
ATOM 2278 C C . ALA A 1 281 ? 6.139 14.740 8.247 1.00 76.81 281 ALA A C 1
ATOM 2280 O O . ALA A 1 281 ? 6.818 13.894 8.814 1.00 76.81 281 ALA A O 1
ATOM 2281 N N . GLY A 1 282 ? 6.659 15.573 7.335 1.00 65.69 282 GLY A N 1
ATOM 2282 C CA . GLY A 1 282 ? 8.102 15.833 7.197 1.00 65.69 282 GLY A CA 1
ATOM 2283 C C . GLY A 1 282 ? 9.017 14.610 7.031 1.00 65.69 282 GLY A C 1
ATOM 2284 O O . GLY A 1 282 ? 10.140 14.644 7.507 1.00 65.69 282 GLY A O 1
ATOM 2285 N N . GLY A 1 283 ? 8.550 13.5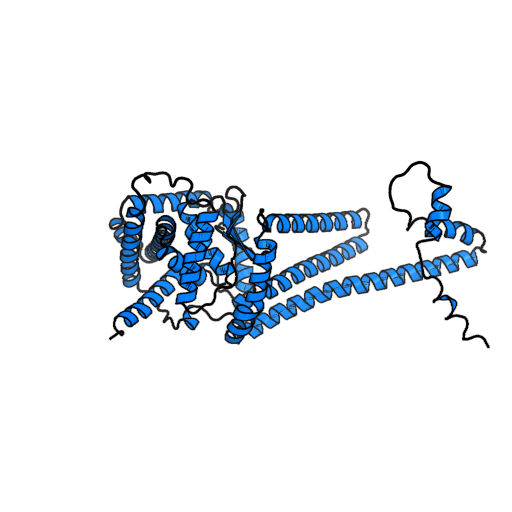18 6.412 1.00 75.31 283 GLY A N 1
ATOM 2286 C CA . GLY A 1 283 ? 9.346 12.290 6.267 1.00 75.31 283 GLY A CA 1
ATOM 2287 C C . GLY A 1 283 ? 9.263 11.308 7.444 1.00 75.31 283 GLY A C 1
ATOM 2288 O O . GLY A 1 283 ? 9.903 10.265 7.388 1.00 75.31 283 GLY A O 1
ATOM 2289 N N . LEU A 1 284 ? 8.421 11.550 8.459 1.00 80.88 284 LEU A N 1
ATOM 2290 C CA . LEU A 1 284 ? 8.210 10.637 9.597 1.00 80.88 284 LEU A CA 1
ATOM 2291 C C . LEU A 1 284 ? 7.903 9.195 9.165 1.00 80.88 284 LEU A C 1
ATOM 2293 O O . LEU A 1 284 ? 8.391 8.246 9.771 1.00 80.88 284 LEU A O 1
ATOM 2297 N N . MET A 1 285 ? 7.127 9.024 8.091 1.00 83.94 285 MET A N 1
ATOM 2298 C CA . MET A 1 285 ? 6.852 7.696 7.535 1.00 83.94 285 MET A CA 1
ATOM 2299 C C . MET A 1 285 ? 8.131 7.008 7.031 1.00 83.94 285 MET A C 1
ATOM 2301 O O . MET A 1 285 ? 8.313 5.814 7.252 1.00 83.94 285 MET A O 1
ATOM 2305 N N . LEU A 1 286 ? 9.054 7.759 6.423 1.00 84.31 286 LEU A N 1
ATOM 2306 C CA . LEU A 1 286 ? 10.316 7.213 5.921 1.00 84.31 286 LEU A CA 1
ATOM 2307 C C . LEU A 1 286 ? 11.215 6.739 7.070 1.00 84.31 286 LEU A C 1
ATOM 2309 O O . LEU A 1 286 ? 11.827 5.682 6.948 1.00 84.31 286 LEU A O 1
ATOM 2313 N N . HIS A 1 287 ? 11.212 7.427 8.219 1.00 80.56 287 HIS A N 1
ATOM 2314 C CA . HIS A 1 287 ? 11.943 6.995 9.423 1.00 80.56 287 HIS A CA 1
ATOM 2315 C C . HIS A 1 287 ? 11.473 5.651 9.996 1.00 80.56 287 HIS A C 1
ATOM 2317 O O . HIS A 1 287 ? 12.223 4.992 10.712 1.00 80.56 287 HIS A O 1
ATOM 2323 N N . VAL A 1 288 ? 10.247 5.225 9.681 1.00 78.31 288 VAL A N 1
ATOM 2324 C CA . VAL A 1 288 ? 9.739 3.882 10.009 1.00 78.31 288 VAL A CA 1
ATOM 2325 C C . VAL A 1 288 ? 9.736 2.947 8.796 1.00 78.31 288 VAL A C 1
ATOM 2327 O O . VAL A 1 288 ? 9.109 1.893 8.827 1.00 78.31 288 VAL A O 1
ATOM 2330 N N . SER A 1 289 ? 10.470 3.314 7.738 1.00 78.19 289 SER A N 1
ATOM 2331 C CA . SER A 1 289 ? 10.602 2.573 6.477 1.00 78.19 289 SER A CA 1
ATOM 2332 C C . SER A 1 289 ? 9.283 2.372 5.717 1.00 78.19 289 SER A C 1
ATOM 2334 O O . SER A 1 289 ? 9.116 1.380 5.010 1.00 78.19 289 SER A O 1
ATOM 2336 N N . VAL A 1 290 ? 8.352 3.323 5.835 1.00 81.38 290 VAL A N 1
ATOM 2337 C CA . VAL A 1 290 ? 7.057 3.324 5.143 1.00 81.38 290 VAL A CA 1
ATOM 2338 C C . VAL A 1 290 ? 7.030 4.457 4.114 1.00 81.38 290 VAL A C 1
ATOM 2340 O O . VAL A 1 290 ? 7.117 5.635 4.451 1.00 81.38 290 VAL A O 1
ATOM 2343 N N . SER A 1 291 ? 6.896 4.116 2.832 1.00 86.75 291 SER A N 1
ATOM 2344 C CA . SER A 1 291 ? 6.800 5.108 1.742 1.00 86.75 291 SER A CA 1
ATOM 2345 C C . SER A 1 291 ? 5.360 5.559 1.481 1.00 86.75 291 SER A C 1
ATOM 2347 O O . SER A 1 291 ? 5.115 6.711 1.116 1.00 86.75 291 SER A O 1
ATOM 2349 N N . GLY A 1 292 ? 4.403 4.671 1.731 1.00 90.62 292 GLY A N 1
ATOM 2350 C CA . GLY A 1 292 ? 2.974 4.888 1.580 1.00 90.62 292 GLY A CA 1
ATOM 2351 C C . GLY A 1 292 ? 2.189 3.879 2.415 1.00 90.62 292 GLY A C 1
ATOM 2352 O O . GLY A 1 292 ? 2.775 2.970 3.000 1.00 90.62 292 GLY A O 1
ATOM 2353 N N . PHE A 1 293 ? 0.884 4.100 2.542 1.00 91.56 293 PHE A N 1
ATOM 2354 C CA . PHE A 1 293 ? -0.047 3.093 3.044 1.00 91.56 293 PHE A CA 1
ATOM 2355 C C . PHE A 1 293 ? -1.467 3.374 2.552 1.00 91.56 293 PHE A C 1
ATOM 2357 O O . PHE A 1 293 ? -1.905 4.525 2.461 1.00 91.56 293 PHE A O 1
ATOM 2364 N N . TYR A 1 294 ? -2.233 2.317 2.326 1.00 93.56 294 TYR A N 1
ATOM 2365 C CA . TYR A 1 294 ? -3.683 2.383 2.226 1.00 93.56 294 TYR A CA 1
ATOM 2366 C C . TYR A 1 294 ? -4.321 2.289 3.614 1.00 93.56 294 TYR A C 1
ATOM 2368 O O . TYR A 1 294 ? -3.928 1.450 4.426 1.00 93.56 294 TYR A O 1
ATOM 2376 N N . PHE A 1 295 ? -5.320 3.131 3.896 1.00 93.50 295 PHE A N 1
ATOM 2377 C CA . PHE A 1 295 ? -6.024 3.121 5.177 1.00 93.50 295 PHE A CA 1
ATOM 2378 C C . PHE A 1 295 ? -7.470 2.612 5.039 1.00 93.50 295 PHE A C 1
ATOM 2380 O O . PHE A 1 295 ? -8.359 3.376 4.652 1.00 93.50 295 PHE A O 1
ATOM 2387 N N . PRO A 1 296 ? -7.756 1.348 5.408 1.00 93.31 296 PRO A N 1
ATOM 2388 C CA . PRO A 1 296 ? -9.075 0.733 5.234 1.00 93.31 296 PRO A CA 1
ATOM 2389 C C . PRO A 1 296 ? -10.240 1.462 5.904 1.00 93.31 296 PRO A C 1
ATOM 2391 O O . PRO A 1 296 ? -11.357 1.410 5.404 1.00 93.31 296 PRO A O 1
ATOM 2394 N N . PHE A 1 297 ? -9.993 2.146 7.025 1.00 91.88 297 PHE A N 1
ATOM 2395 C CA . PHE A 1 297 ? -11.042 2.831 7.788 1.00 91.88 297 PHE A CA 1
ATOM 2396 C C . PHE A 1 297 ? -11.520 4.133 7.139 1.00 91.88 297 PHE A C 1
ATOM 2398 O O . PHE A 1 297 ? -12.607 4.605 7.464 1.00 91.88 297 PHE A O 1
ATOM 2405 N N . THR A 1 298 ? -10.728 4.717 6.237 1.00 91.75 298 THR A N 1
ATOM 2406 C CA . THR A 1 298 ? -11.119 5.913 5.471 1.00 91.75 298 THR A CA 1
ATOM 2407 C C . THR A 1 298 ? -11.253 5.642 3.980 1.00 91.75 298 THR A C 1
ATOM 2409 O O . THR A 1 298 ? -11.803 6.463 3.248 1.00 91.75 298 THR A O 1
ATOM 2412 N N . GLY A 1 299 ? -10.715 4.514 3.519 1.00 93.12 299 GLY A N 1
ATOM 2413 C CA . GLY A 1 299 ? -10.615 4.183 2.113 1.00 93.12 299 GLY A CA 1
ATOM 2414 C C . GLY A 1 299 ? -9.649 5.084 1.340 1.00 93.12 299 GLY A C 1
ATOM 2415 O O . GLY A 1 299 ? -9.702 5.087 0.114 1.00 93.12 299 GLY A O 1
ATOM 2416 N N . GLU A 1 300 ? -8.791 5.863 1.992 1.00 94.62 300 GLU A N 1
ATOM 2417 C CA . GLU A 1 300 ? -7.820 6.719 1.304 1.00 94.62 300 GLU A CA 1
ATOM 2418 C C . GLU A 1 300 ? -6.448 6.039 1.226 1.00 94.62 300 GLU A C 1
ATOM 2420 O O . GLU A 1 300 ? -6.036 5.327 2.142 1.00 94.62 300 GLU A O 1
ATOM 2425 N N . ALA A 1 301 ? -5.733 6.279 0.129 1.00 94.62 301 ALA A N 1
ATOM 2426 C CA . ALA A 1 301 ? -4.335 5.903 -0.020 1.00 94.62 301 ALA A CA 1
ATOM 2427 C C . ALA A 1 301 ? -3.439 7.111 0.281 1.00 94.62 301 ALA A C 1
ATOM 2429 O O . ALA A 1 301 ? -3.734 8.242 -0.119 1.00 94.62 301 ALA A O 1
ATOM 2430 N N . TYR A 1 302 ? -2.346 6.873 0.9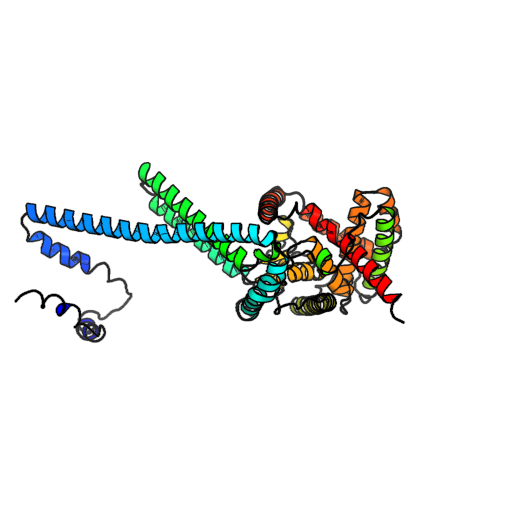99 1.00 93.31 302 TYR A N 1
ATOM 2431 C CA . TYR A 1 302 ? -1.450 7.902 1.506 1.00 93.31 302 TYR A CA 1
ATOM 2432 C C . TYR A 1 302 ? -0.036 7.674 1.003 1.00 93.31 302 TYR A C 1
ATOM 2434 O O . TYR A 1 302 ? 0.497 6.578 1.112 1.00 93.31 302 TYR A O 1
ATOM 2442 N N . ILE A 1 303 ? 0.598 8.738 0.522 1.00 92.88 303 ILE A N 1
ATOM 2443 C CA . ILE A 1 303 ? 2.027 8.753 0.209 1.00 92.88 303 ILE A CA 1
ATOM 2444 C C . ILE A 1 303 ? 2.752 9.699 1.162 1.00 92.88 303 ILE A C 1
ATOM 2446 O O . ILE A 1 303 ? 2.216 10.749 1.542 1.00 92.88 303 ILE A O 1
ATOM 2450 N N . SER A 1 304 ? 3.979 9.349 1.540 1.00 91.19 304 SER A N 1
ATOM 2451 C CA . SER A 1 304 ? 4.806 10.199 2.393 1.00 91.19 304 SER A CA 1
ATOM 2452 C C . SER A 1 304 ? 5.093 11.541 1.714 1.00 91.19 304 SER A C 1
ATOM 2454 O O . SER A 1 304 ? 5.487 11.609 0.548 1.00 91.19 304 SER A O 1
ATOM 2456 N N . GLY A 1 305 ? 4.927 12.634 2.465 1.00 88.94 305 GLY A N 1
ATOM 2457 C CA . GLY A 1 305 ? 5.335 13.968 2.025 1.00 88.94 305 GLY A CA 1
ATOM 2458 C C . GLY A 1 305 ? 6.843 14.126 1.822 1.00 88.94 305 GLY A C 1
ATOM 2459 O O . GLY A 1 305 ? 7.237 15.078 1.163 1.00 88.94 305 GLY A O 1
ATOM 2460 N N . GLY A 1 306 ? 7.655 13.204 2.351 1.00 88.75 306 GLY A N 1
ATOM 2461 C CA . GLY A 1 306 ? 9.107 13.192 2.169 1.00 88.75 306 GLY A CA 1
ATOM 2462 C C . GLY A 1 306 ? 9.587 12.439 0.927 1.00 88.75 306 GLY A C 1
ATOM 2463 O O . GLY A 1 306 ? 10.769 12.466 0.648 1.00 88.75 306 GLY A O 1
ATOM 2464 N N . LEU A 1 307 ? 8.727 11.746 0.172 1.00 89.25 307 LEU A N 1
ATOM 2465 C CA . LEU A 1 307 ? 9.204 11.022 -1.015 1.00 89.25 307 LEU A CA 1
ATOM 2466 C C . LEU A 1 307 ? 9.828 11.961 -2.043 1.00 89.25 307 LEU A C 1
ATOM 2468 O O . LEU A 1 307 ? 9.272 13.032 -2.321 1.00 89.25 307 LEU A O 1
ATOM 2472 N N . LEU A 1 308 ? 10.907 11.499 -2.679 1.00 89.50 308 LEU A N 1
ATOM 2473 C CA . LEU A 1 308 ? 11.470 12.201 -3.821 1.00 89.50 308 LEU A CA 1
ATOM 2474 C C . LEU A 1 308 ? 10.408 12.303 -4.924 1.00 89.50 308 LEU A C 1
ATOM 2476 O O . LEU A 1 308 ? 9.642 11.352 -5.129 1.00 89.50 308 LEU A O 1
ATOM 2480 N N . PRO A 1 309 ? 10.340 13.420 -5.670 1.00 89.25 309 PRO A N 1
ATOM 2481 C CA . PRO A 1 309 ? 9.273 13.630 -6.644 1.00 89.25 309 PRO A CA 1
ATOM 2482 C C . PRO A 1 309 ? 9.160 12.518 -7.701 1.00 89.25 309 PRO A C 1
ATOM 2484 O O . PRO A 1 309 ? 8.052 12.201 -8.139 1.00 89.25 309 PRO A O 1
ATOM 2487 N N . ILE A 1 310 ? 10.279 11.877 -8.060 1.00 90.12 310 ILE A N 1
ATOM 2488 C CA . ILE A 1 310 ? 10.301 10.757 -9.008 1.00 90.12 310 ILE A CA 1
ATOM 2489 C C . ILE A 1 310 ? 9.714 9.455 -8.441 1.00 90.12 310 ILE A C 1
ATOM 2491 O O . ILE A 1 310 ? 9.275 8.595 -9.195 1.00 90.12 310 ILE A O 1
ATOM 2495 N N . GLU A 1 311 ? 9.661 9.285 -7.121 1.00 92.06 311 GLU A N 1
ATOM 2496 C CA . GLU A 1 311 ? 9.137 8.070 -6.482 1.00 92.06 311 GLU A CA 1
ATOM 2497 C C . GLU A 1 311 ? 7.618 8.123 -6.297 1.00 92.06 311 GLU A C 1
ATOM 2499 O O . GLU A 1 311 ? 6.944 7.090 -6.273 1.00 92.06 311 GLU A O 1
ATOM 2504 N N . ARG A 1 312 ? 7.065 9.339 -6.187 1.00 93.38 312 ARG A N 1
ATOM 2505 C CA . ARG A 1 312 ? 5.647 9.574 -5.882 1.00 93.38 312 ARG A CA 1
ATOM 2506 C C . ARG A 1 312 ? 4.687 8.859 -6.841 1.00 93.38 312 ARG A C 1
ATOM 2508 O O . ARG A 1 312 ? 3.724 8.298 -6.323 1.00 93.38 312 ARG A O 1
ATOM 2515 N N . PRO A 1 313 ? 4.887 8.834 -8.178 1.00 95.00 313 PRO A N 1
ATOM 2516 C CA . PRO A 1 313 ? 3.963 8.144 -9.079 1.00 95.00 313 PRO A CA 1
ATOM 2517 C C . PRO A 1 313 ? 3.869 6.645 -8.830 1.00 95.00 313 PRO A C 1
ATOM 2519 O O . PRO A 1 313 ? 2.761 6.137 -8.667 1.00 95.00 313 PRO A O 1
ATOM 2522 N N . PHE A 1 314 ? 5.005 5.950 -8.743 1.00 96.38 314 PHE A N 1
ATOM 2523 C CA . PHE A 1 314 ? 5.002 4.514 -8.484 1.00 96.38 314 PHE A CA 1
ATOM 2524 C C . PHE A 1 314 ? 4.384 4.183 -7.123 1.00 96.38 314 PHE A C 1
ATOM 2526 O O . PHE A 1 314 ? 3.524 3.309 -7.042 1.00 96.38 314 PHE A O 1
ATOM 2533 N N . VAL A 1 315 ? 4.773 4.899 -6.058 1.00 95.38 315 VAL A N 1
ATOM 2534 C CA . VAL A 1 315 ? 4.212 4.659 -4.718 1.00 95.38 315 VAL A CA 1
ATOM 2535 C C . VAL A 1 315 ? 2.712 4.965 -4.701 1.00 95.38 315 VAL A C 1
ATOM 2537 O O . VAL A 1 315 ? 1.934 4.181 -4.175 1.00 95.38 315 VAL A O 1
ATOM 2540 N N . ALA A 1 316 ? 2.264 6.047 -5.342 1.00 96.31 316 ALA A N 1
ATOM 2541 C CA . ALA A 1 316 ? 0.839 6.348 -5.453 1.00 96.31 316 ALA A CA 1
ATOM 2542 C C . ALA A 1 316 ? 0.068 5.249 -6.203 1.00 96.31 316 ALA A C 1
ATOM 2544 O O . ALA A 1 316 ? -1.032 4.896 -5.786 1.00 96.31 316 ALA A O 1
ATOM 2545 N N . ALA A 1 317 ? 0.630 4.695 -7.282 1.00 97.50 317 ALA A N 1
ATOM 2546 C CA . ALA A 1 317 ? 0.010 3.600 -8.025 1.00 97.50 317 ALA A CA 1
ATOM 2547 C C . ALA A 1 317 ? -0.075 2.317 -7.184 1.00 97.50 317 ALA A C 1
ATOM 2549 O O . ALA A 1 317 ? -1.102 1.640 -7.204 1.00 97.50 317 ALA A O 1
ATOM 2550 N N . HIS A 1 318 ? 0.966 2.029 -6.402 1.00 97.31 318 HIS A N 1
ATOM 2551 C CA . HIS A 1 318 ? 1.015 0.908 -5.466 1.00 97.31 318 HIS A CA 1
ATOM 2552 C C . HIS A 1 318 ? -0.077 1.023 -4.393 1.00 97.31 318 HIS A C 1
ATOM 2554 O O . HIS A 1 318 ? -0.919 0.135 -4.268 1.00 97.31 318 HIS A O 1
ATOM 2560 N N . GLU A 1 319 ? -0.151 2.154 -3.689 1.00 96.75 319 GLU A N 1
ATOM 2561 C CA . GLU A 1 319 ? -1.181 2.353 -2.662 1.00 96.75 319 GLU A CA 1
ATOM 2562 C C . GLU A 1 319 ? -2.596 2.400 -3.255 1.00 96.75 319 GLU A C 1
ATOM 2564 O O . GLU A 1 319 ? -3.569 1.978 -2.625 1.00 96.75 319 GLU A O 1
ATOM 2569 N N . MET A 1 320 ? -2.740 2.874 -4.497 1.00 97.25 320 MET A N 1
ATOM 2570 C CA . MET A 1 320 ? -4.021 2.824 -5.197 1.00 97.25 320 MET A CA 1
ATOM 2571 C C . MET A 1 320 ? -4.431 1.392 -5.561 1.00 97.25 320 MET A C 1
ATOM 2573 O O . MET A 1 320 ? -5.623 1.087 -5.532 1.00 97.25 320 MET A O 1
ATOM 2577 N N . ALA A 1 321 ? -3.485 0.496 -5.857 1.00 96.94 321 ALA A N 1
ATOM 2578 C CA . ALA A 1 321 ? -3.786 -0.920 -6.058 1.00 96.94 321 ALA A CA 1
ATOM 2579 C C . ALA A 1 321 ? -4.358 -1.552 -4.775 1.00 96.94 321 ALA A C 1
ATOM 2581 O O . ALA A 1 321 ? -5.373 -2.252 -4.836 1.00 96.94 321 ALA A O 1
ATOM 2582 N N . HIS A 1 322 ? -3.809 -1.213 -3.603 1.00 96.31 322 HIS A N 1
ATOM 2583 C CA . HIS A 1 322 ? -4.406 -1.590 -2.317 1.00 96.31 322 HIS A CA 1
ATOM 2584 C C . HIS A 1 322 ? -5.813 -1.015 -2.130 1.00 96.31 322 HIS A C 1
ATOM 2586 O O . HIS A 1 322 ? -6.721 -1.726 -1.682 1.00 96.31 322 HIS A O 1
ATOM 2592 N N . ALA A 1 323 ? -6.035 0.233 -2.550 1.00 96.06 323 ALA A N 1
ATOM 2593 C CA . ALA A 1 323 ? -7.352 0.861 -2.502 1.00 96.06 323 ALA A CA 1
ATOM 2594 C C . ALA A 1 323 ? -8.398 0.185 -3.408 1.00 96.06 323 ALA A C 1
ATOM 2596 O O . ALA A 1 323 ? -9.589 0.237 -3.093 1.00 96.06 323 ALA A O 1
ATOM 2597 N N . TYR A 1 324 ? -7.963 -0.486 -4.480 1.00 96.31 324 TYR A N 1
ATOM 2598 C CA . TYR A 1 324 ? -8.794 -1.357 -5.321 1.00 96.31 324 TYR A CA 1
ATOM 2599 C C . TYR A 1 324 ? -8.915 -2.801 -4.799 1.00 96.31 324 TYR A C 1
ATOM 2601 O O . TYR A 1 324 ? -9.539 -3.636 -5.449 1.00 96.31 324 TYR A O 1
ATOM 2609 N N . GLY A 1 325 ? -8.373 -3.102 -3.617 1.00 94.50 325 GLY A N 1
ATOM 2610 C CA . GLY A 1 325 ? -8.561 -4.389 -2.942 1.00 94.50 325 GLY A CA 1
ATOM 2611 C C . GLY A 1 325 ? -7.524 -5.457 -3.293 1.00 94.50 325 GLY A C 1
ATOM 2612 O O . GLY A 1 325 ? -7.770 -6.634 -3.036 1.00 94.50 325 GLY A O 1
ATOM 2613 N N . PHE A 1 326 ? -6.383 -5.096 -3.885 1.00 93.69 326 PHE A N 1
ATOM 2614 C CA . PHE A 1 326 ? -5.255 -6.019 -4.060 1.00 93.69 326 PHE A CA 1
ATOM 2615 C C . PHE A 1 326 ? -4.362 -5.961 -2.826 1.00 93.69 326 PHE A C 1
ATOM 2617 O O . PHE A 1 326 ? -3.816 -4.910 -2.524 1.00 93.69 326 PHE A O 1
ATOM 2624 N N . THR A 1 327 ? -4.238 -7.054 -2.078 1.00 91.00 327 THR A N 1
ATOM 2625 C CA . THR A 1 327 ? -3.588 -7.041 -0.753 1.00 91.00 327 THR A CA 1
ATOM 2626 C C . THR A 1 327 ? -2.151 -7.556 -0.757 1.00 91.00 327 THR A C 1
ATOM 2628 O O . THR A 1 327 ? -1.428 -7.335 0.208 1.00 91.00 327 THR A O 1
ATOM 2631 N N . ASP A 1 328 ? -1.734 -8.287 -1.794 1.00 89.50 328 ASP A N 1
ATOM 2632 C CA . ASP A 1 328 ? -0.364 -8.792 -1.908 1.00 89.50 328 ASP A CA 1
ATOM 2633 C C . ASP A 1 328 ? 0.556 -7.675 -2.420 1.00 89.50 328 ASP A C 1
ATOM 2635 O O . ASP A 1 328 ? 0.362 -7.139 -3.508 1.00 89.50 328 ASP A O 1
ATOM 2639 N N . GLU A 1 329 ? 1.577 -7.326 -1.638 1.00 87.44 329 GLU A N 1
ATOM 2640 C CA . GLU A 1 329 ? 2.556 -6.278 -1.971 1.00 87.44 329 GLU A CA 1
ATOM 2641 C C . GLU A 1 329 ? 3.235 -6.497 -3.331 1.00 87.44 329 GLU A C 1
ATOM 2643 O O . GLU A 1 329 ? 3.561 -5.551 -4.048 1.00 87.44 329 GLU A O 1
ATOM 2648 N N . GLY A 1 330 ? 3.490 -7.752 -3.704 1.00 88.88 330 GLY A N 1
ATOM 2649 C CA . GLY A 1 330 ? 4.120 -8.098 -4.970 1.00 88.88 330 GLY A CA 1
ATOM 2650 C C . GLY A 1 330 ? 3.202 -7.861 -6.160 1.00 88.88 330 GLY A C 1
ATOM 2651 O O . GLY A 1 330 ? 3.649 -7.353 -7.190 1.00 88.88 330 GLY A O 1
ATOM 2652 N N . GLU A 1 331 ? 1.923 -8.185 -5.991 1.00 92.88 331 GLU A N 1
ATOM 2653 C CA . GLU A 1 331 ? 0.853 -7.897 -6.947 1.00 92.88 331 GLU A CA 1
ATOM 2654 C C . GLU A 1 331 ? 0.581 -6.393 -7.056 1.00 92.88 331 GLU A C 1
ATOM 2656 O O . GLU A 1 331 ? 0.499 -5.876 -8.167 1.00 92.88 331 GLU A O 1
ATOM 2661 N N . ALA A 1 332 ? 0.541 -5.670 -5.933 1.00 94.75 332 ALA A N 1
ATOM 2662 C CA . ALA A 1 332 ? 0.411 -4.214 -5.913 1.00 94.75 332 ALA A CA 1
ATOM 2663 C C . ALA A 1 332 ? 1.586 -3.532 -6.635 1.00 94.75 332 ALA A C 1
ATOM 2665 O O . ALA A 1 332 ? 1.375 -2.651 -7.466 1.00 94.75 332 ALA A O 1
ATOM 2666 N N . ASN A 1 333 ? 2.823 -3.995 -6.414 1.00 94.81 333 ASN A N 1
ATOM 2667 C CA . ASN A 1 333 ? 3.995 -3.526 -7.161 1.00 94.81 333 ASN A CA 1
ATOM 2668 C C . ASN A 1 333 ? 3.922 -3.854 -8.660 1.00 94.81 333 ASN A C 1
ATOM 2670 O O . ASN A 1 333 ? 4.286 -3.017 -9.484 1.00 94.81 333 ASN A O 1
ATOM 2674 N N . PHE A 1 334 ? 3.455 -5.049 -9.031 1.00 95.62 334 PHE A N 1
ATOM 2675 C CA . PHE A 1 334 ? 3.255 -5.429 -10.432 1.00 95.62 334 PHE A CA 1
ATOM 2676 C C . PHE A 1 334 ? 2.210 -4.543 -11.122 1.00 95.62 334 PHE A C 1
ATOM 2678 O O . PHE A 1 334 ? 2.477 -4.021 -12.205 1.00 95.62 334 PHE A O 1
ATOM 2685 N N . LEU A 1 335 ? 1.064 -4.311 -10.480 1.00 96.69 335 LEU A N 1
ATOM 2686 C CA . LEU A 1 335 ? 0.023 -3.414 -10.979 1.00 96.69 335 LEU A CA 1
ATOM 2687 C C . LEU A 1 335 ? 0.518 -1.968 -11.084 1.00 96.69 335 LEU A C 1
ATOM 2689 O O . LEU A 1 335 ? 0.270 -1.316 -12.096 1.00 96.69 335 LEU A O 1
ATOM 2693 N N . ALA A 1 336 ? 1.264 -1.486 -10.087 1.00 97.38 336 ALA A N 1
ATOM 2694 C CA . ALA A 1 336 ? 1.880 -0.163 -10.109 1.00 97.38 336 ALA A CA 1
ATOM 2695 C C . ALA A 1 336 ? 2.866 -0.014 -11.271 1.00 97.38 336 ALA A C 1
ATOM 2697 O O . ALA A 1 336 ? 2.804 0.962 -12.016 1.00 97.38 336 ALA A O 1
ATOM 2698 N N . TRP A 1 337 ? 3.744 -1.000 -11.476 1.00 96.50 337 TRP A N 1
ATOM 2699 C CA . TRP A 1 337 ? 4.669 -1.013 -12.606 1.00 96.50 337 TRP A CA 1
ATOM 2700 C C . TRP A 1 337 ? 3.929 -1.017 -13.945 1.00 96.50 337 TRP A C 1
ATOM 2702 O O . TRP A 1 337 ? 4.259 -0.208 -14.810 1.00 96.50 337 TRP A O 1
ATOM 2712 N N . MET A 1 338 ? 2.919 -1.878 -14.107 1.00 96.44 338 M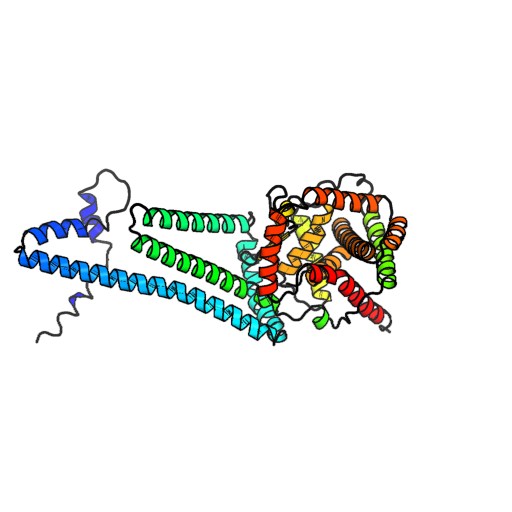ET A N 1
ATOM 2713 C CA . MET A 1 338 ? 2.113 -1.958 -15.329 1.00 96.44 338 MET A CA 1
ATOM 2714 C C . MET A 1 338 ? 1.392 -0.642 -15.633 1.00 96.44 338 MET A C 1
ATOM 2716 O O . MET A 1 338 ? 1.445 -0.170 -16.769 1.00 96.44 338 MET A O 1
ATOM 2720 N N . ALA A 1 339 ? 0.787 -0.027 -14.615 1.00 96.50 339 ALA A N 1
ATOM 2721 C CA . ALA A 1 339 ? 0.116 1.261 -14.727 1.00 96.50 339 ALA A CA 1
ATOM 2722 C C . ALA A 1 339 ? 1.099 2.375 -15.092 1.00 96.50 339 ALA A C 1
ATOM 2724 O O . ALA A 1 339 ? 0.877 3.123 -16.041 1.00 96.50 339 ALA A O 1
ATOM 2725 N N . CYS A 1 340 ? 2.214 2.476 -14.370 1.00 96.88 340 CYS A N 1
ATOM 2726 C CA . CYS A 1 340 ? 3.191 3.522 -14.613 1.00 96.88 340 CYS A CA 1
ATOM 2727 C C . CYS A 1 340 ? 3.854 3.362 -15.982 1.00 96.88 340 CYS A C 1
ATOM 2729 O O . CYS A 1 340 ? 3.854 4.314 -16.750 1.00 96.88 340 CYS A O 1
ATOM 2731 N N . ARG A 1 341 ? 4.356 2.171 -16.346 1.00 94.06 341 ARG A N 1
ATOM 2732 C CA . ARG A 1 341 ? 5.149 1.980 -17.577 1.00 94.06 341 ARG A CA 1
ATOM 2733 C C . ARG A 1 341 ? 4.396 2.315 -18.871 1.00 94.06 341 ARG A C 1
ATOM 2735 O O . ARG A 1 341 ? 5.053 2.526 -19.886 1.00 94.06 341 ARG A O 1
ATOM 2742 N N . ARG A 1 342 ? 3.057 2.279 -18.840 1.00 88.31 342 ARG A N 1
ATOM 2743 C CA . ARG A 1 342 ? 2.157 2.561 -19.973 1.00 88.31 342 ARG A CA 1
ATOM 2744 C C . ARG A 1 342 ? 1.530 3.952 -19.907 1.00 88.31 342 ARG A C 1
ATOM 2746 O O . ARG A 1 342 ? 0.705 4.273 -20.751 1.00 88.31 342 ARG A O 1
ATOM 2753 N N . SER A 1 343 ? 1.874 4.743 -18.896 1.00 92.44 343 SER A N 1
ATOM 2754 C CA . SER A 1 343 ? 1.354 6.095 -18.744 1.00 92.44 343 SER A CA 1
ATOM 2755 C C . SER A 1 343 ? 1.807 6.983 -19.901 1.00 92.44 343 SER A C 1
ATOM 2757 O O . SER A 1 343 ? 2.984 6.989 -20.248 1.00 92.44 343 SER A O 1
ATOM 2759 N N . GLU A 1 344 ? 0.880 7.770 -20.442 1.00 90.56 344 GLU A N 1
ATOM 2760 C CA . GLU A 1 344 ? 1.165 8.813 -21.440 1.00 90.56 344 GLU A CA 1
ATOM 2761 C C . GLU A 1 344 ? 1.995 9.957 -20.849 1.00 90.56 344 GLU A C 1
ATOM 2763 O O . GLU A 1 344 ? 2.727 10.633 -21.561 1.00 90.56 344 GLU A O 1
ATOM 2768 N N . ASP A 1 345 ? 1.887 10.170 -19.535 1.00 90.69 345 ASP A N 1
ATOM 2769 C CA . ASP A 1 345 ? 2.707 11.141 -18.820 1.00 90.69 345 ASP A CA 1
ATOM 2770 C C . ASP A 1 345 ? 4.154 10.616 -18.668 1.00 90.69 345 ASP A C 1
ATOM 2772 O O . ASP A 1 345 ? 4.348 9.591 -17.991 1.00 90.69 345 ASP A O 1
ATOM 2776 N N . PRO A 1 346 ? 5.168 11.300 -19.245 1.00 89.75 346 PRO A N 1
ATOM 2777 C CA . PRO A 1 346 ? 6.559 10.843 -19.217 1.00 89.75 346 PRO A CA 1
ATOM 2778 C C . PRO A 1 346 ? 7.135 10.701 -17.804 1.00 89.75 346 PRO A C 1
ATOM 2780 O O . PRO A 1 346 ? 7.949 9.809 -17.555 1.00 89.75 346 PRO A O 1
ATOM 2783 N N . TRP A 1 347 ? 6.690 11.531 -16.853 1.00 89.25 347 TRP A N 1
ATOM 2784 C CA . TRP A 1 347 ? 7.155 11.489 -15.466 1.00 89.25 347 TRP A CA 1
ATOM 2785 C C . TRP A 1 347 ? 6.663 10.232 -14.750 1.00 89.25 347 TRP A C 1
ATOM 2787 O O . TRP A 1 347 ? 7.436 9.509 -14.112 1.00 89.25 347 TRP A O 1
ATOM 2797 N N . VAL A 1 348 ? 5.371 9.933 -14.890 1.00 93.12 348 VAL A N 1
ATOM 2798 C CA . VAL A 1 348 ? 4.765 8.708 -14.355 1.00 93.12 348 VAL A CA 1
ATOM 2799 C C . VAL A 1 348 ? 5.386 7.470 -15.014 1.00 93.12 348 VAL A C 1
ATOM 2801 O O . VAL A 1 348 ? 5.690 6.497 -14.316 1.00 93.12 348 VAL A O 1
ATOM 2804 N N . ALA A 1 349 ? 5.635 7.515 -16.327 1.00 94.31 349 ALA A N 1
ATOM 2805 C CA . ALA A 1 349 ? 6.277 6.429 -17.064 1.00 94.31 349 ALA A CA 1
ATOM 2806 C C . ALA A 1 349 ? 7.700 6.146 -16.581 1.00 94.31 349 ALA A C 1
ATOM 2808 O O . ALA A 1 349 ? 8.041 4.992 -16.289 1.00 94.31 349 ALA A O 1
ATOM 2809 N N . TYR A 1 350 ? 8.517 7.190 -16.449 1.00 94.88 350 TYR A N 1
ATOM 2810 C CA . TYR A 1 350 ? 9.888 7.056 -15.980 1.00 94.88 350 TYR A CA 1
ATOM 2811 C C . TYR A 1 350 ? 9.953 6.565 -14.528 1.00 94.88 350 TYR A C 1
ATOM 2813 O O . TYR A 1 350 ? 10.717 5.644 -14.247 1.00 94.88 350 TYR A O 1
ATOM 2821 N N . SER A 1 351 ? 9.085 7.061 -13.636 1.00 95.12 351 SER A N 1
ATOM 2822 C CA . SER A 1 351 ? 8.980 6.595 -12.242 1.00 95.12 351 SER A CA 1
ATOM 2823 C C . SER A 1 351 ? 8.833 5.070 -12.140 1.00 95.12 351 SER A C 1
ATOM 2825 O O . SER A 1 351 ? 9.597 4.401 -11.437 1.00 95.12 351 SER A O 1
ATOM 2827 N N . GLY A 1 352 ? 7.892 4.491 -12.896 1.00 96.12 352 GLY A N 1
ATOM 2828 C CA . GLY A 1 352 ? 7.661 3.045 -12.880 1.00 96.12 352 GLY A CA 1
ATOM 2829 C C . GLY A 1 352 ? 8.796 2.234 -13.495 1.00 96.12 352 GLY A C 1
ATOM 2830 O O . GLY A 1 352 ? 9.190 1.203 -12.945 1.00 96.12 352 GLY A O 1
ATOM 2831 N N . LYS A 1 353 ? 9.349 2.701 -14.620 1.00 97.00 353 LYS A N 1
ATOM 2832 C CA . LYS A 1 353 ? 10.457 2.028 -15.313 1.00 97.00 353 LYS A CA 1
ATOM 2833 C C . LYS A 1 353 ? 11.743 2.050 -14.479 1.00 97.00 353 LYS A C 1
ATOM 2835 O O . LYS A 1 353 ? 12.387 1.011 -14.334 1.00 97.00 353 LYS A O 1
ATOM 2840 N N . LEU A 1 354 ? 12.056 3.181 -13.845 1.00 96.38 354 LEU A N 1
ATOM 2841 C CA . LEU A 1 354 ? 13.188 3.325 -12.929 1.00 96.38 354 LEU A CA 1
ATOM 2842 C C . LEU A 1 354 ? 13.045 2.402 -11.712 1.00 96.38 354 LEU A C 1
ATOM 2844 O O . LEU A 1 354 ? 13.971 1.661 -11.378 1.00 96.38 354 LEU A O 1
ATOM 2848 N N . ARG A 1 355 ? 11.865 2.374 -11.075 1.00 96.19 355 ARG A N 1
ATOM 2849 C CA . ARG A 1 355 ? 11.619 1.501 -9.918 1.00 96.19 355 ARG A CA 1
ATOM 2850 C C . ARG A 1 355 ? 11.759 0.016 -10.263 1.00 96.19 355 ARG A C 1
ATOM 2852 O O . ARG A 1 355 ? 12.272 -0.757 -9.443 1.00 96.19 355 ARG A O 1
ATOM 2859 N N . TYR A 1 356 ? 11.319 -0.385 -11.454 1.00 96.19 356 TYR A N 1
ATOM 2860 C CA . TYR A 1 356 ? 11.457 -1.751 -11.957 1.00 96.19 356 TYR A CA 1
ATOM 2861 C C . TYR A 1 356 ? 12.922 -2.127 -12.193 1.00 96.19 356 TYR A C 1
ATOM 2863 O O . TYR A 1 356 ? 13.380 -3.133 -11.648 1.00 96.19 356 TYR A O 1
ATOM 2871 N N . LEU A 1 357 ? 13.684 -1.267 -12.878 1.00 96.56 357 LEU A N 1
ATOM 2872 C CA . LEU A 1 357 ? 15.128 -1.428 -13.068 1.00 96.56 357 LEU A CA 1
ATOM 2873 C C . LEU A 1 357 ? 15.867 -1.576 -11.731 1.00 96.56 357 LEU A C 1
ATOM 2875 O O . LEU A 1 357 ? 16.600 -2.544 -11.538 1.00 96.56 357 LEU A O 1
ATOM 2879 N N . MET A 1 358 ? 15.619 -0.685 -10.766 1.00 94.81 358 MET A N 1
ATOM 2880 C CA . MET A 1 358 ? 16.234 -0.763 -9.432 1.00 94.81 358 MET A CA 1
ATOM 2881 C C . MET A 1 358 ? 15.868 -2.056 -8.684 1.00 94.81 358 MET A C 1
ATOM 2883 O O . MET A 1 358 ? 16.670 -2.578 -7.903 1.00 94.81 358 MET A O 1
ATOM 2887 N N . SER A 1 359 ? 14.663 -2.586 -8.915 1.00 92.69 359 SER A N 1
ATOM 2888 C CA . SER A 1 359 ? 14.210 -3.851 -8.325 1.00 92.69 359 SER A CA 1
ATOM 2889 C C . SER A 1 359 ? 14.929 -5.060 -8.918 1.00 92.69 359 SER A C 1
ATOM 2891 O O . SER A 1 359 ? 15.254 -5.988 -8.177 1.00 92.69 359 SER A O 1
ATOM 2893 N N . ILE A 1 360 ? 15.183 -5.060 -10.228 1.00 92.81 360 ILE A N 1
ATOM 2894 C CA . ILE A 1 360 ? 15.958 -6.109 -10.901 1.00 92.81 360 ILE A CA 1
ATOM 2895 C C . ILE A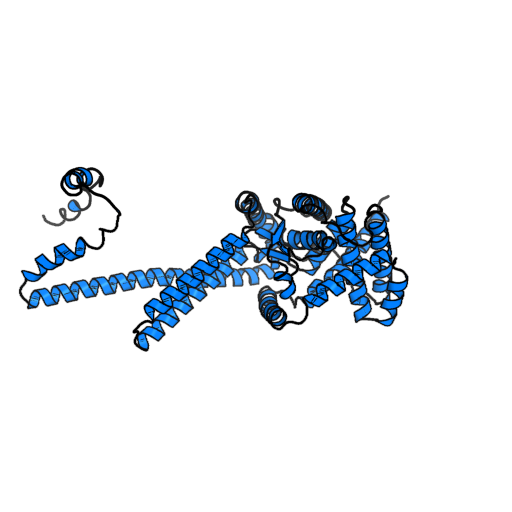 1 360 ? 17.426 -6.020 -10.494 1.00 92.81 360 ILE A C 1
ATOM 2897 O O . ILE A 1 360 ? 17.990 -7.014 -10.044 1.00 92.81 360 ILE A O 1
ATOM 2901 N N . GLU A 1 361 ? 18.016 -4.826 -10.559 1.00 93.31 361 GLU A N 1
ATOM 2902 C CA . GLU A 1 361 ? 19.408 -4.582 -10.178 1.00 93.31 361 GLU A CA 1
ATOM 2903 C C . GLU A 1 361 ? 19.678 -5.034 -8.741 1.00 93.31 361 GLU A C 1
ATOM 2905 O O . GLU A 1 361 ? 20.638 -5.755 -8.495 1.00 93.31 361 GLU A O 1
ATOM 2910 N N . THR A 1 362 ? 18.780 -4.732 -7.798 1.00 90.44 362 THR A N 1
ATOM 2911 C CA . THR A 1 362 ? 18.920 -5.202 -6.411 1.00 90.44 362 THR A CA 1
ATOM 2912 C C . THR A 1 362 ? 18.927 -6.729 -6.321 1.00 90.44 362 T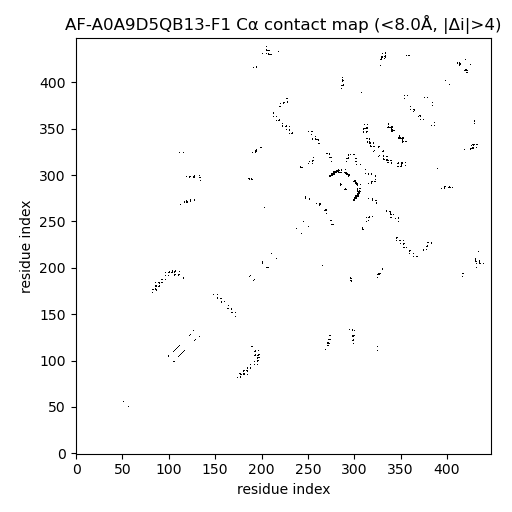HR A C 1
ATOM 2914 O O . THR A 1 362 ? 19.695 -7.287 -5.544 1.00 90.44 362 THR A O 1
ATOM 2917 N N . ARG A 1 363 ? 18.122 -7.440 -7.120 1.00 89.56 363 ARG A N 1
ATOM 2918 C CA . ARG A 1 363 ? 18.140 -8.914 -7.133 1.00 89.56 363 ARG A CA 1
ATOM 2919 C C . ARG A 1 363 ? 19.411 -9.473 -7.746 1.00 89.56 363 ARG A C 1
ATOM 2921 O O . ARG A 1 363 ? 19.949 -10.435 -7.207 1.00 89.56 363 ARG A O 1
ATOM 2928 N N . ILE A 1 364 ? 19.874 -8.887 -8.850 1.00 91.12 364 ILE A N 1
ATOM 2929 C CA . ILE A 1 364 ? 21.127 -9.291 -9.490 1.00 91.12 364 ILE A CA 1
ATOM 2930 C C . ILE A 1 364 ? 22.274 -9.058 -8.515 1.00 91.12 364 ILE A C 1
ATOM 2932 O O . ILE A 1 364 ? 23.029 -9.987 -8.270 1.00 91.12 364 ILE A O 1
ATOM 2936 N N . ARG A 1 365 ? 22.354 -7.890 -7.869 1.00 90.06 365 ARG A N 1
ATOM 2937 C CA . ARG A 1 365 ? 23.379 -7.591 -6.862 1.00 90.06 365 ARG A CA 1
ATOM 2938 C C . ARG A 1 365 ? 23.391 -8.604 -5.717 1.00 90.06 365 ARG A C 1
ATOM 2940 O O . ARG A 1 365 ? 24.463 -9.025 -5.312 1.00 90.06 365 ARG A O 1
ATOM 2947 N N . MET A 1 366 ? 22.224 -9.027 -5.226 1.00 87.62 366 MET A N 1
ATOM 2948 C CA . MET A 1 366 ? 22.137 -10.026 -4.150 1.00 87.62 366 MET A CA 1
ATOM 2949 C C . MET A 1 366 ? 22.523 -11.448 -4.591 1.00 87.62 366 MET A C 1
ATOM 2951 O O . MET A 1 366 ? 22.925 -12.242 -3.749 1.00 87.62 366 MET A O 1
ATOM 2955 N N . ARG A 1 367 ? 22.365 -11.792 -5.878 1.00 89.06 367 ARG A N 1
ATOM 2956 C CA . ARG A 1 367 ? 22.598 -13.153 -6.405 1.00 89.06 367 ARG A CA 1
ATOM 2957 C C . ARG A 1 367 ? 23.941 -13.319 -7.124 1.00 89.06 367 ARG A C 1
ATOM 2959 O O . ARG A 1 367 ? 24.510 -14.401 -7.103 1.00 89.06 367 ARG A O 1
ATOM 2966 N N . ALA A 1 368 ? 24.405 -12.280 -7.805 1.00 89.69 368 ALA A N 1
ATOM 2967 C CA . ALA A 1 368 ? 25.600 -12.252 -8.644 1.00 89.69 368 ALA A CA 1
ATOM 2968 C C . ALA A 1 368 ? 26.187 -10.820 -8.695 1.00 89.69 368 ALA A C 1
ATOM 2970 O O . ALA A 1 368 ? 26.026 -10.123 -9.706 1.00 89.69 368 ALA A O 1
ATOM 2971 N N . PRO A 1 369 ? 26.869 -10.364 -7.624 1.00 86.94 369 PRO A N 1
ATOM 2972 C CA . PRO A 1 369 ? 27.389 -8.998 -7.507 1.00 86.94 369 PRO A CA 1
ATOM 2973 C C . PRO A 1 369 ? 28.238 -8.549 -8.705 1.00 86.94 369 PRO A C 1
ATOM 2975 O O . PRO A 1 369 ? 28.034 -7.454 -9.227 1.00 86.94 369 PRO A O 1
ATOM 2978 N N . GLN A 1 370 ? 29.123 -9.420 -9.203 1.00 86.25 370 GLN A N 1
ATOM 2979 C CA . GLN A 1 370 ? 30.024 -9.124 -10.325 1.00 86.25 370 GLN A CA 1
ATOM 2980 C C . GLN A 1 370 ? 29.246 -8.849 -11.620 1.00 86.25 370 GLN A C 1
ATOM 2982 O O . GLN A 1 370 ? 29.606 -7.977 -12.405 1.00 86.25 370 GLN A O 1
ATOM 2987 N N . ARG A 1 371 ? 28.126 -9.553 -11.829 1.00 85.31 371 ARG A N 1
ATOM 2988 C CA . ARG A 1 371 ? 27.272 -9.366 -13.011 1.00 85.31 371 ARG A CA 1
ATOM 2989 C C . ARG A 1 371 ? 26.422 -8.098 -12.920 1.00 85.31 371 ARG A C 1
ATOM 2991 O O . ARG A 1 371 ? 26.065 -7.534 -13.950 1.00 85.31 371 ARG A O 1
ATOM 2998 N N . SER A 1 372 ? 26.129 -7.629 -11.705 1.00 86.69 372 SER A N 1
ATOM 2999 C CA . SER A 1 372 ? 25.436 -6.355 -11.488 1.00 86.69 372 SER A CA 1
ATOM 3000 C C . SER A 1 372 ? 26.259 -5.179 -12.008 1.00 86.69 372 SER A C 1
ATOM 3002 O O . SER A 1 372 ? 25.706 -4.301 -12.660 1.00 86.69 372 SER A O 1
ATOM 3004 N N . ALA A 1 373 ? 27.580 -5.189 -11.791 1.00 87.00 373 ALA A N 1
ATOM 3005 C CA . ALA A 1 373 ? 28.473 -4.156 -12.317 1.00 87.00 373 ALA A CA 1
ATOM 3006 C C . ALA A 1 373 ? 28.400 -4.071 -13.852 1.00 87.00 373 ALA A C 1
ATOM 3008 O O . ALA A 1 373 ? 28.242 -2.984 -14.400 1.00 87.00 373 ALA A O 1
ATOM 3009 N N . GLY A 1 374 ? 28.395 -5.221 -14.536 1.00 88.88 374 GLY A N 1
ATOM 3010 C CA . GLY A 1 374 ? 28.235 -5.282 -15.992 1.00 88.88 374 GLY A CA 1
ATOM 3011 C C . GLY A 1 374 ? 26.906 -4.708 -16.496 1.00 88.88 374 GLY A C 1
ATOM 3012 O O . GLY A 1 374 ? 26.884 -4.049 -17.530 1.00 88.88 374 GLY A O 1
ATOM 3013 N N . LEU A 1 375 ? 25.801 -4.903 -15.763 1.00 91.19 375 LEU A N 1
ATOM 3014 C CA . LEU A 1 375 ? 24.522 -4.262 -16.095 1.00 91.19 375 LEU A CA 1
ATOM 3015 C C . LEU A 1 375 ? 24.613 -2.736 -15.972 1.00 91.19 375 LEU A C 1
ATOM 3017 O O . LEU A 1 375 ? 24.133 -2.031 -16.854 1.00 91.19 375 LEU A O 1
ATOM 3021 N N . LEU A 1 376 ? 25.219 -2.235 -14.890 1.00 91.81 376 LEU A N 1
ATOM 3022 C CA . LEU A 1 376 ? 25.321 -0.797 -14.623 1.00 91.81 376 LEU A CA 1
ATOM 3023 C C . LEU A 1 376 ? 26.141 -0.056 -15.687 1.00 91.81 376 LEU A C 1
ATOM 3025 O O . LEU A 1 376 ? 25.777 1.061 -16.037 1.00 91.81 376 LEU A O 1
ATOM 3029 N N . LEU A 1 377 ? 27.184 -0.685 -16.243 1.00 91.19 377 LEU A N 1
ATOM 3030 C CA . LEU A 1 377 ? 28.003 -0.106 -17.319 1.00 91.19 377 LEU A CA 1
ATOM 3031 C C . LEU A 1 377 ? 27.204 0.203 -18.598 1.00 91.19 377 LEU A C 1
ATOM 3033 O O . LEU A 1 377 ? 27.584 1.089 -19.353 1.00 91.19 377 LEU A O 1
ATOM 3037 N N . GLY A 1 378 ? 26.095 -0.504 -18.840 1.00 89.69 378 GLY A N 1
ATOM 3038 C CA . GLY A 1 378 ? 25.216 -0.266 -19.990 1.00 89.69 378 GLY A CA 1
ATOM 3039 C C . GLY A 1 378 ? 24.122 0.783 -19.755 1.00 89.69 378 GLY A C 1
ATOM 3040 O O . GLY A 1 378 ? 23.302 1.012 -20.643 1.00 89.69 378 GLY A O 1
ATOM 3041 N N . ILE A 1 379 ? 24.051 1.387 -18.564 1.00 94.75 379 ILE A N 1
ATOM 3042 C CA . ILE A 1 379 ? 23.015 2.361 -18.201 1.00 94.75 379 ILE A CA 1
ATOM 3043 C C . ILE A 1 379 ? 23.557 3.785 -18.412 1.00 94.75 379 ILE A C 1
ATOM 3045 O O . ILE A 1 379 ? 24.640 4.096 -17.920 1.00 94.75 379 ILE A O 1
ATOM 3049 N N . PRO A 1 380 ? 22.806 4.695 -19.066 1.00 93.44 380 PRO A N 1
ATOM 3050 C CA . PRO A 1 380 ? 23.217 6.091 -19.192 1.00 93.44 380 PRO A CA 1
ATOM 3051 C C . PRO A 1 380 ? 23.460 6.767 -17.838 1.00 93.44 380 PRO A C 1
ATOM 3053 O O . PRO A 1 380 ? 22.703 6.561 -16.883 1.00 93.44 380 PRO A O 1
ATOM 3056 N N . ILE A 1 381 ? 24.459 7.652 -17.783 1.00 91.12 381 ILE A N 1
ATOM 3057 C CA . ILE A 1 381 ? 24.875 8.335 -16.548 1.00 91.12 381 ILE A CA 1
ATOM 3058 C C . ILE A 1 381 ? 23.729 9.091 -15.862 1.00 91.12 381 ILE A C 1
ATOM 3060 O O . ILE A 1 381 ? 23.634 9.096 -14.639 1.00 91.12 381 ILE A O 1
ATOM 3064 N N . SER A 1 382 ? 22.795 9.659 -16.630 1.00 89.31 382 SER A N 1
ATOM 3065 C CA . SER A 1 382 ? 21.623 10.349 -16.086 1.00 89.31 382 SER A CA 1
ATOM 3066 C C . SER A 1 382 ? 20.738 9.421 -15.245 1.00 89.31 382 SER A C 1
ATOM 3068 O O . SER A 1 382 ? 20.313 9.789 -14.148 1.00 89.31 382 SER A O 1
ATOM 3070 N N . VAL A 1 383 ? 20.485 8.197 -15.717 1.00 93.44 383 VAL A N 1
ATOM 3071 C CA . VAL A 1 383 ? 19.697 7.188 -14.991 1.00 93.44 383 VAL A CA 1
ATOM 3072 C C . VAL A 1 383 ? 20.478 6.664 -13.785 1.00 93.44 383 VAL A C 1
ATOM 3074 O O . VAL A 1 383 ? 19.900 6.517 -12.709 1.00 93.44 383 VAL A O 1
ATOM 3077 N N . LEU A 1 384 ? 21.791 6.446 -13.923 1.00 94.44 384 LEU A N 1
ATOM 3078 C CA . LEU A 1 384 ? 22.653 6.057 -12.801 1.00 94.44 384 LEU A CA 1
ATOM 3079 C C . LEU A 1 384 ? 22.642 7.105 -11.680 1.00 94.44 384 LEU A C 1
ATOM 3081 O O . LEU A 1 384 ? 22.483 6.743 -10.513 1.00 94.44 384 LEU A O 1
ATOM 3085 N N . ASN A 1 385 ? 22.728 8.390 -12.028 1.00 92.06 385 ASN A N 1
ATOM 3086 C CA . ASN A 1 385 ? 22.665 9.497 -11.076 1.00 92.06 385 ASN A CA 1
ATOM 3087 C C . ASN A 1 385 ? 21.329 9.524 -10.324 1.00 92.06 385 ASN A C 1
ATOM 3089 O O . ASN A 1 385 ? 21.310 9.690 -9.106 1.00 92.06 385 ASN A O 1
ATOM 3093 N N . ASP A 1 386 ? 20.210 9.296 -11.012 1.00 92.31 386 ASP A N 1
ATOM 3094 C CA . ASP A 1 386 ? 18.898 9.199 -10.366 1.00 92.31 386 ASP A CA 1
ATOM 3095 C C . ASP A 1 386 ? 18.816 8.006 -9.404 1.00 92.31 386 ASP A C 1
ATOM 3097 O O . ASP A 1 386 ? 18.344 8.150 -8.275 1.00 92.31 386 ASP A O 1
ATOM 3101 N N . MET A 1 387 ? 19.308 6.833 -9.820 1.00 94.25 387 MET A N 1
ATOM 3102 C CA . MET A 1 387 ? 19.367 5.644 -8.963 1.00 94.25 387 MET A CA 1
ATOM 3103 C C . MET A 1 387 ? 20.220 5.897 -7.716 1.00 94.25 387 MET A C 1
ATOM 3105 O O . MET A 1 387 ? 19.832 5.490 -6.619 1.00 94.25 387 MET A O 1
ATOM 3109 N N . ALA A 1 388 ? 21.373 6.554 -7.872 1.00 93.31 388 ALA A N 1
ATOM 3110 C CA . ALA A 1 388 ? 22.265 6.905 -6.773 1.00 93.31 388 ALA A CA 1
ATOM 3111 C C . ALA A 1 388 ? 21.588 7.870 -5.791 1.00 93.31 388 ALA A C 1
ATOM 3113 O O . ALA A 1 388 ? 21.559 7.590 -4.595 1.00 93.31 388 ALA A O 1
ATOM 3114 N N . ARG A 1 389 ? 20.944 8.928 -6.296 1.00 91.62 389 ARG A N 1
ATOM 3115 C CA . ARG A 1 389 ? 20.208 9.911 -5.484 1.00 91.62 389 ARG A CA 1
ATOM 3116 C C . ARG A 1 389 ? 19.084 9.287 -4.671 1.00 91.62 389 ARG A C 1
ATOM 3118 O O . ARG A 1 389 ? 18.947 9.601 -3.493 1.00 91.62 389 ARG A O 1
ATOM 3125 N N . ILE A 1 390 ? 18.302 8.381 -5.265 1.00 91.19 390 ILE A N 1
ATOM 3126 C CA . ILE A 1 390 ? 17.253 7.656 -4.529 1.00 91.19 390 ILE A CA 1
ATOM 3127 C C . ILE A 1 390 ? 17.880 6.845 -3.391 1.00 91.19 390 ILE A C 1
ATOM 3129 O O . ILE A 1 390 ? 17.412 6.906 -2.256 1.00 91.19 390 ILE A O 1
ATOM 3133 N N . ARG A 1 391 ? 18.957 6.097 -3.663 1.00 90.75 391 ARG A N 1
ATOM 3134 C CA . ARG A 1 391 ? 19.621 5.287 -2.629 1.00 90.75 391 ARG A CA 1
ATOM 3135 C C . ARG A 1 391 ? 20.187 6.149 -1.507 1.00 90.75 391 ARG A C 1
ATOM 3137 O O . ARG A 1 391 ? 19.943 5.836 -0.348 1.00 90.75 391 ARG A O 1
ATOM 3144 N N . GLU A 1 392 ? 20.905 7.216 -1.841 1.00 91.50 392 GLU A N 1
ATOM 3145 C CA . GLU A 1 392 ? 21.493 8.1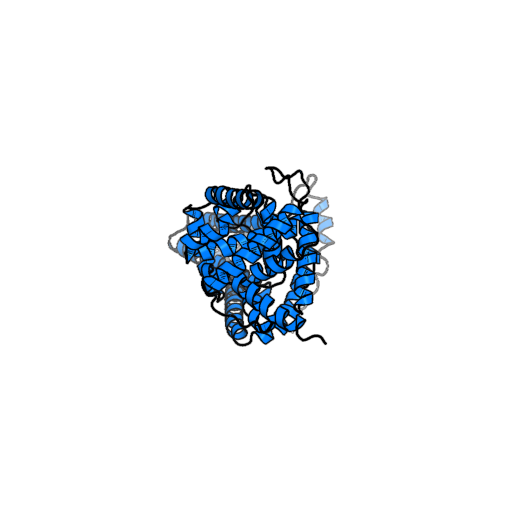36 -0.865 1.00 91.50 392 GLU A CA 1
ATOM 3146 C C . GLU A 1 392 ? 20.410 8.806 -0.007 1.00 91.50 392 GLU A C 1
ATOM 3148 O O . GLU A 1 392 ? 20.542 8.889 1.212 1.00 91.50 392 GLU A O 1
ATOM 3153 N N . TYR A 1 393 ? 19.296 9.215 -0.621 1.00 89.06 393 TYR A N 1
ATOM 3154 C CA . TYR A 1 393 ? 18.171 9.801 0.100 1.00 89.06 393 TYR A CA 1
ATOM 3155 C C . TYR A 1 393 ? 17.583 8.830 1.131 1.00 89.06 393 TYR A C 1
ATOM 3157 O O . TYR A 1 393 ? 17.417 9.193 2.295 1.00 89.06 393 TYR A O 1
ATOM 3165 N N . HIS A 1 394 ? 17.327 7.577 0.740 1.00 87.06 394 HIS A N 1
ATOM 3166 C CA . HIS A 1 394 ? 16.759 6.565 1.642 1.00 87.06 394 HIS A CA 1
ATOM 3167 C C . HIS A 1 394 ? 17.737 6.064 2.709 1.00 87.06 394 HIS A C 1
ATOM 3169 O O . HIS A 1 394 ? 17.296 5.668 3.789 1.00 87.06 394 HIS A O 1
ATOM 3175 N N . GLN A 1 395 ? 19.051 6.132 2.469 1.00 85.75 395 GLN A N 1
ATOM 3176 C CA . GLN A 1 395 ? 20.058 5.811 3.490 1.00 85.75 395 GLN A CA 1
ATOM 3177 C C . GLN A 1 395 ? 19.937 6.706 4.732 1.00 85.75 395 GLN A C 1
ATOM 3179 O O . GLN A 1 395 ? 20.206 6.241 5.835 1.00 85.75 395 GLN A O 1
ATOM 3184 N N . ARG A 1 396 ? 19.440 7.943 4.587 1.00 84.06 396 ARG A N 1
ATOM 3185 C CA . ARG A 1 396 ? 19.232 8.889 5.701 1.00 84.06 396 ARG A CA 1
ATOM 3186 C C . ARG A 1 396 ? 18.127 8.458 6.674 1.00 84.06 396 ARG A C 1
ATOM 3188 O O . ARG A 1 396 ? 18.075 8.955 7.795 1.00 84.06 396 ARG A O 1
ATOM 3195 N N . PHE A 1 397 ? 17.242 7.551 6.255 1.00 78.69 397 PHE A N 1
ATOM 3196 C CA . PHE A 1 397 ? 16.097 7.091 7.050 1.00 78.69 397 PHE A CA 1
ATOM 3197 C C . PHE A 1 397 ? 16.237 5.644 7.557 1.00 78.69 397 PHE A C 1
ATOM 3199 O O . PHE A 1 397 ? 15.430 5.202 8.377 1.00 78.69 397 PHE A O 1
ATOM 3206 N N . GLY A 1 398 ? 17.233 4.890 7.075 1.00 62.91 398 GLY A N 1
ATOM 3207 C CA . GLY A 1 398 ? 17.443 3.481 7.421 1.00 62.91 398 GLY A CA 1
ATOM 3208 C C . GLY A 1 398 ? 18.177 3.262 8.752 1.00 62.91 398 GLY A C 1
ATOM 3209 O O . GLY A 1 398 ? 18.984 4.080 9.172 1.00 62.91 398 GLY A O 1
ATOM 3210 N N . GLY A 1 399 ? 17.929 2.116 9.404 1.00 59.47 399 GLY A N 1
ATOM 3211 C CA . GLY A 1 399 ? 18.798 1.588 10.474 1.00 59.47 399 GLY A CA 1
ATOM 3212 C C . GLY A 1 399 ? 18.427 1.914 11.929 1.00 59.47 399 GLY A C 1
ATOM 3213 O O . GLY A 1 399 ? 19.168 1.543 12.833 1.00 59.47 399 GLY A O 1
ATOM 3214 N N . GLY A 1 400 ? 17.287 2.563 12.193 1.00 61.59 400 GLY A N 1
ATOM 3215 C CA . GLY A 1 400 ? 16.871 2.923 13.558 1.00 61.59 400 GLY A CA 1
ATOM 3216 C C . GLY A 1 400 ? 16.084 1.840 14.319 1.00 61.59 400 GLY A C 1
ATOM 3217 O O . GLY A 1 400 ? 15.320 1.068 13.734 1.00 61.59 400 GLY A O 1
ATOM 3218 N N . ILE A 1 401 ? 16.179 1.850 15.658 1.00 62.72 401 ILE A N 1
ATOM 3219 C CA . ILE A 1 401 ? 15.420 0.967 16.578 1.00 62.72 401 ILE A CA 1
ATOM 3220 C C . ILE A 1 401 ? 13.900 1.053 16.337 1.00 62.72 401 ILE A C 1
ATOM 3222 O O . ILE A 1 401 ? 13.185 0.050 16.443 1.00 62.72 401 ILE A O 1
ATOM 3226 N N . ILE A 1 402 ? 13.402 2.241 15.978 1.00 64.19 402 ILE A N 1
ATOM 3227 C CA . ILE A 1 402 ? 11.977 2.500 15.732 1.00 64.19 402 ILE A CA 1
ATOM 3228 C C . ILE A 1 402 ? 11.497 1.756 14.477 1.00 64.19 402 ILE A C 1
ATOM 3230 O O . ILE A 1 402 ? 10.490 1.052 14.543 1.00 64.19 402 ILE A O 1
ATOM 3234 N N . ALA A 1 403 ? 12.242 1.829 13.368 1.00 66.75 403 ALA A N 1
ATOM 3235 C CA . ALA A 1 403 ? 11.925 1.093 12.142 1.00 66.75 403 ALA A CA 1
ATOM 3236 C C . ALA A 1 403 ? 11.944 -0.425 12.376 1.00 66.75 403 ALA A C 1
ATOM 3238 O O . ALA A 1 403 ? 11.022 -1.130 11.966 1.00 66.75 403 ALA A O 1
ATOM 3239 N N . GLY A 1 404 ? 12.950 -0.926 13.104 1.00 64.81 404 GLY A N 1
ATOM 3240 C CA . GLY A 1 404 ? 13.032 -2.344 13.465 1.00 64.81 404 GLY A CA 1
ATOM 3241 C C . GLY A 1 404 ? 11.843 -2.813 14.309 1.00 64.81 404 GLY A C 1
ATOM 3242 O O . GLY A 1 404 ? 11.307 -3.896 14.085 1.00 64.81 404 GLY A O 1
ATOM 3243 N N . SER A 1 405 ? 11.386 -1.989 15.254 1.00 67.94 405 SER A N 1
ATOM 3244 C CA . SER A 1 405 ? 10.235 -2.305 16.110 1.00 67.94 405 SER A CA 1
ATOM 3245 C C . SER A 1 405 ? 8.912 -2.266 15.343 1.00 67.94 405 SER A C 1
ATOM 3247 O O . SER A 1 405 ? 8.090 -3.169 15.505 1.00 67.94 405 SER A O 1
ATOM 3249 N N . TRP A 1 406 ? 8.732 -1.279 14.460 1.00 68.81 406 TRP A N 1
ATOM 3250 C CA . TRP A 1 406 ? 7.565 -1.187 13.582 1.00 68.81 406 TRP A CA 1
ATOM 3251 C C . TRP A 1 406 ? 7.440 -2.412 12.670 1.00 68.81 406 TRP A C 1
ATOM 3253 O O . TRP A 1 406 ? 6.378 -3.032 12.619 1.00 68.81 406 TRP A O 1
ATOM 3263 N N . TRP A 1 407 ? 8.539 -2.831 12.032 1.00 70.06 407 TRP A N 1
ATOM 3264 C CA . TRP A 1 407 ? 8.546 -4.008 11.161 1.00 70.06 407 TRP A CA 1
ATOM 3265 C C . TRP A 1 407 ? 8.154 -5.299 11.880 1.00 70.06 407 TRP A C 1
ATOM 3267 O O . TRP A 1 407 ? 7.455 -6.115 11.288 1.00 70.06 407 TRP A O 1
ATOM 3277 N N . ARG A 1 408 ? 8.535 -5.487 13.152 1.00 67.19 408 ARG A N 1
ATOM 3278 C CA . ARG A 1 408 ? 8.116 -6.672 13.927 1.00 67.19 408 ARG A CA 1
ATOM 3279 C C . ARG A 1 408 ? 6.605 -6.704 14.142 1.00 67.19 408 ARG A C 1
ATOM 3281 O O . ARG A 1 408 ? 5.983 -7.739 13.928 1.00 67.19 408 ARG A O 1
ATOM 3288 N N . VAL A 1 409 ? 6.014 -5.579 14.544 1.00 69.50 409 VAL A N 1
ATOM 3289 C CA . VAL A 1 409 ? 4.559 -5.475 14.752 1.00 69.50 409 VAL A CA 1
ATOM 3290 C C . VAL A 1 409 ? 3.816 -5.675 13.431 1.00 69.50 409 VAL A C 1
ATOM 3292 O O . VAL A 1 409 ? 2.840 -6.422 13.373 1.00 69.50 409 VAL A O 1
ATOM 3295 N N . TYR A 1 410 ? 4.308 -5.052 12.361 1.00 71.94 410 TYR A N 1
ATOM 3296 C CA . TYR A 1 410 ? 3.713 -5.149 11.034 1.00 71.94 410 TYR A CA 1
ATOM 3297 C C . TYR A 1 410 ? 3.811 -6.565 10.442 1.00 71.94 410 TYR A C 1
ATOM 3299 O O . TYR A 1 410 ? 2.836 -7.068 9.890 1.00 71.94 410 TYR A O 1
ATOM 3307 N N . ASP A 1 411 ? 4.940 -7.256 10.620 1.00 74.12 411 ASP A N 1
ATOM 3308 C CA . ASP A 1 411 ? 5.118 -8.644 10.181 1.00 74.12 411 ASP A CA 1
ATOM 3309 C C . ASP A 1 411 ? 4.194 -9.613 10.939 1.00 74.12 411 ASP A C 1
ATOM 3311 O O . ASP A 1 411 ? 3.568 -10.471 10.318 1.00 74.12 411 ASP A O 1
ATOM 3315 N N . VAL A 1 412 ? 4.022 -9.441 12.258 1.00 67.31 412 VAL A N 1
ATOM 3316 C CA . VAL A 1 412 ? 3.035 -10.210 13.043 1.00 67.31 412 VAL A CA 1
ATOM 3317 C C . VAL A 1 412 ? 1.620 -9.980 12.512 1.00 67.31 412 VAL A C 1
ATOM 3319 O O . VAL A 1 412 ? 0.869 -10.937 12.314 1.00 67.31 412 VAL A O 1
ATOM 3322 N N . TYR A 1 413 ? 1.266 -8.726 12.231 1.00 73.25 413 TYR A N 1
ATOM 3323 C CA . TYR A 1 413 ? -0.022 -8.379 11.639 1.00 73.25 413 TYR A CA 1
ATOM 3324 C C . TYR A 1 413 ? -0.226 -9.058 10.273 1.00 73.25 413 TYR A C 1
ATOM 3326 O O . TYR A 1 413 ? -1.226 -9.750 10.080 1.00 73.25 413 TYR A O 1
ATOM 3334 N N . LEU A 1 414 ? 0.735 -8.960 9.352 1.00 71.06 414 LEU A N 1
ATOM 3335 C CA . LEU A 1 414 ? 0.651 -9.592 8.032 1.00 71.06 414 LEU A CA 1
ATOM 3336 C C . LEU A 1 414 ? 0.550 -11.123 8.119 1.00 71.06 414 LEU A C 1
ATOM 3338 O O . LEU A 1 414 ? -0.281 -11.730 7.437 1.00 71.06 414 LEU A O 1
ATOM 3342 N N . LYS A 1 415 ? 1.325 -11.750 9.008 1.00 73.00 415 LYS A N 1
ATOM 3343 C CA . LYS A 1 415 ? 1.252 -13.195 9.268 1.00 73.00 415 LYS A CA 1
ATOM 3344 C C . LYS A 1 415 ? -0.114 -13.608 9.802 1.00 73.00 415 LYS A C 1
ATOM 3346 O O . LYS A 1 415 ? -0.651 -14.621 9.357 1.00 73.00 415 LYS A O 1
ATOM 3351 N N . SER A 1 416 ? -0.716 -12.807 10.685 1.00 65.25 416 SER A N 1
ATOM 3352 C CA . SER A 1 416 ? -2.077 -13.063 11.181 1.00 65.25 416 SER A CA 1
ATOM 3353 C C . SER A 1 416 ? -3.126 -13.046 10.059 1.00 65.25 416 SER A C 1
ATOM 3355 O O . SER A 1 416 ? -4.139 -13.737 10.136 1.00 65.25 416 SER A O 1
ATOM 3357 N N . LEU A 1 417 ? -2.850 -12.324 8.969 1.00 70.19 417 LEU A N 1
ATOM 3358 C CA . LEU A 1 417 ? -3.680 -12.255 7.768 1.00 70.19 417 LEU A CA 1
ATOM 3359 C C . LEU A 1 417 ? -3.268 -13.264 6.686 1.00 70.19 417 LEU A C 1
ATOM 3361 O O . LEU A 1 417 ? -3.730 -13.162 5.550 1.00 70.19 417 LEU A O 1
ATOM 3365 N N . GLY A 1 418 ? -2.437 -14.254 7.024 1.00 59.78 418 GLY A N 1
ATOM 3366 C CA . GLY A 1 418 ? -2.005 -15.328 6.127 1.00 59.78 418 GLY A CA 1
ATOM 3367 C C . GLY A 1 418 ? -0.992 -14.903 5.062 1.00 59.78 418 GLY A C 1
ATOM 3368 O O . GLY A 1 418 ? -0.775 -15.643 4.103 1.00 59.78 418 GLY A O 1
ATOM 3369 N N . VAL A 1 419 ? -0.370 -13.730 5.206 1.00 65.31 419 VAL A N 1
ATOM 3370 C CA . VAL A 1 419 ? 0.716 -13.290 4.326 1.00 65.31 419 VAL A CA 1
ATOM 3371 C C . VAL A 1 419 ? 2.027 -13.886 4.831 1.00 65.31 419 VAL A C 1
ATOM 3373 O O . VAL A 1 419 ? 2.490 -13.587 5.930 1.00 65.31 419 VAL A O 1
ATOM 3376 N N . THR A 1 420 ? 2.655 -14.734 4.018 1.00 55.31 420 THR A N 1
ATOM 3377 C CA . THR A 1 420 ? 4.007 -15.243 4.278 1.00 55.31 420 THR A CA 1
ATOM 3378 C C . THR A 1 420 ? 5.017 -14.099 4.147 1.00 55.31 420 THR A C 1
ATOM 3380 O O . THR A 1 420 ? 5.170 -13.587 3.042 1.00 55.31 420 THR A O 1
ATOM 3383 N N . ALA A 1 421 ? 5.646 -13.708 5.266 1.00 46.34 421 ALA A N 1
ATOM 3384 C CA . ALA A 1 421 ? 6.754 -12.750 5.453 1.00 46.34 421 ALA A CA 1
ATOM 3385 C C . ALA A 1 421 ? 7.000 -11.717 4.323 1.00 46.34 421 ALA A C 1
ATOM 3387 O O . ALA A 1 421 ? 7.442 -12.049 3.219 1.00 46.34 421 ALA A O 1
ATOM 3388 N N . GLY A 1 422 ? 6.819 -10.431 4.645 1.00 42.94 422 GLY A N 1
ATOM 3389 C CA . GLY A 1 422 ? 6.798 -9.315 3.687 1.00 42.94 422 GLY A CA 1
ATOM 3390 C C . GLY A 1 422 ? 8.012 -9.187 2.753 1.00 42.94 422 GLY A C 1
ATOM 3391 O O . GLY A 1 422 ? 7.858 -8.773 1.610 1.00 42.94 422 GLY A O 1
ATOM 3392 N N . THR A 1 423 ? 9.217 -9.621 3.139 1.00 41.31 423 THR A N 1
ATOM 3393 C CA . THR A 1 423 ? 10.402 -9.543 2.255 1.00 41.31 423 THR A CA 1
ATOM 3394 C C . THR A 1 423 ? 10.338 -10.486 1.046 1.00 41.31 423 THR A C 1
ATOM 3396 O O . THR A 1 423 ? 11.039 -10.249 0.058 1.00 41.31 423 THR A O 1
ATOM 3399 N N . VAL A 1 424 ? 9.491 -11.522 1.085 1.00 46.59 424 VAL A N 1
ATOM 3400 C CA . VAL A 1 424 ? 9.263 -12.458 -0.028 1.00 46.59 424 VAL A CA 1
ATOM 3401 C C . VAL A 1 424 ? 8.170 -11.944 -0.977 1.00 46.59 424 VAL A C 1
ATOM 3403 O O . VAL A 1 424 ? 8.290 -12.142 -2.188 1.00 46.59 424 VAL A O 1
ATOM 3406 N N . SER A 1 425 ? 7.148 -11.225 -0.489 1.00 49.38 425 SER A N 1
ATOM 3407 C CA . SER A 1 425 ? 6.080 -10.674 -1.345 1.00 49.38 425 SER A CA 1
ATOM 3408 C C . SER A 1 425 ? 6.564 -9.488 -2.189 1.00 49.38 425 SER A C 1
ATOM 3410 O O . SER A 1 425 ? 6.339 -9.487 -3.401 1.00 49.38 425 SER A O 1
ATOM 3412 N N . TYR A 1 426 ? 7.370 -8.568 -1.632 1.00 53.53 426 TYR A N 1
ATOM 3413 C CA . TYR A 1 426 ? 8.026 -7.493 -2.406 1.00 53.53 426 TYR A CA 1
ATOM 3414 C C . TYR A 1 426 ? 8.885 -8.037 -3.566 1.00 53.53 426 TYR A C 1
ATOM 3416 O O . TYR A 1 426 ? 9.126 -7.359 -4.569 1.00 53.53 426 TYR A O 1
ATOM 3424 N N . ARG A 1 427 ? 9.313 -9.305 -3.477 1.00 66.06 427 ARG A N 1
ATOM 3425 C CA . ARG A 1 427 ? 10.081 -10.011 -4.507 1.00 66.06 427 ARG A CA 1
ATOM 3426 C C . ARG A 1 427 ? 9.216 -10.691 -5.580 1.00 66.06 427 ARG A C 1
ATOM 3428 O O . ARG A 1 427 ? 9.763 -11.442 -6.391 1.00 66.06 427 ARG A O 1
ATOM 3435 N N . ARG A 1 428 ? 7.923 -10.393 -5.722 1.00 80.44 428 ARG A N 1
ATOM 3436 C CA . ARG A 1 428 ? 7.098 -11.010 -6.789 1.00 80.44 428 ARG A CA 1
ATOM 3437 C C . ARG A 1 428 ? 6.853 -10.154 -8.023 1.00 80.44 428 ARG A C 1
ATOM 3439 O O . ARG A 1 428 ? 6.569 -10.726 -9.067 1.00 80.44 428 ARG A O 1
ATOM 3446 N N . MET A 1 429 ? 7.089 -8.842 -7.955 1.00 90.69 429 MET A N 1
ATOM 3447 C CA . MET A 1 429 ? 6.898 -7.953 -9.110 1.00 90.69 429 MET A CA 1
ATOM 3448 C C . MET A 1 429 ? 7.641 -8.430 -10.370 1.00 90.69 429 MET A C 1
ATOM 3450 O O . MET A 1 429 ? 7.028 -8.537 -11.421 1.00 90.69 429 MET A O 1
ATOM 3454 N N . VAL A 1 430 ? 8.942 -8.742 -10.270 1.00 90.50 430 VAL A N 1
ATOM 3455 C CA . VAL A 1 430 ? 9.769 -9.135 -11.434 1.00 90.50 430 VAL A CA 1
ATOM 3456 C C . VAL A 1 430 ? 9.312 -10.472 -12.047 1.00 90.50 430 VAL A C 1
ATOM 3458 O O . VAL A 1 430 ? 9.052 -10.498 -13.246 1.00 90.50 430 VAL A O 1
ATOM 3461 N N . PRO A 1 431 ? 9.116 -11.561 -11.273 1.00 91.50 431 PRO A N 1
ATOM 3462 C CA . PRO A 1 431 ? 8.523 -12.785 -11.814 1.00 91.50 431 PRO A CA 1
ATOM 3463 C C . PRO A 1 431 ? 7.140 -12.583 -12.453 1.00 91.50 431 PRO A C 1
ATOM 3465 O O . PRO A 1 431 ? 6.894 -13.126 -13.524 1.00 91.50 431 PRO A O 1
ATOM 3468 N N . LEU A 1 432 ? 6.255 -11.783 -11.838 1.00 92.69 432 LEU A N 1
ATOM 3469 C CA . LEU A 1 432 ? 4.929 -11.477 -12.397 1.00 92.69 432 LEU A CA 1
ATOM 3470 C C . LEU A 1 432 ? 5.038 -10.715 -13.723 1.00 92.69 432 LEU A C 1
ATOM 3472 O O . LEU A 1 432 ? 4.352 -11.050 -14.684 1.00 92.69 432 LEU A O 1
ATOM 3476 N N . ALA A 1 433 ? 5.928 -9.724 -13.788 1.00 92.00 433 ALA A N 1
ATOM 3477 C CA . ALA A 1 433 ? 6.188 -8.927 -14.981 1.00 92.00 433 ALA A CA 1
ATOM 3478 C C . ALA A 1 433 ? 6.693 -9.776 -16.153 1.00 92.00 433 ALA A C 1
ATOM 3480 O O . ALA A 1 433 ? 6.161 -9.670 -17.260 1.00 92.00 433 ALA A O 1
ATOM 3481 N N . ILE A 1 434 ? 7.663 -10.659 -15.905 1.00 91.75 434 ILE A N 1
ATOM 3482 C CA . ILE A 1 434 ? 8.194 -11.574 -16.921 1.00 91.75 434 ILE A CA 1
ATOM 3483 C C . ILE A 1 434 ? 7.121 -12.573 -17.364 1.00 91.75 434 ILE A C 1
ATOM 3485 O O . ILE A 1 434 ? 6.913 -12.743 -18.565 1.00 91.75 434 ILE A O 1
ATOM 3489 N N . ALA A 1 435 ? 6.398 -13.197 -16.427 1.00 92.38 435 ALA A N 1
ATOM 3490 C CA . ALA A 1 435 ? 5.334 -14.146 -16.756 1.00 92.38 435 ALA A CA 1
ATOM 3491 C C . ALA A 1 435 ? 4.224 -13.491 -17.596 1.00 92.38 435 ALA A C 1
ATOM 3493 O O . ALA A 1 435 ? 3.784 -14.059 -18.595 1.00 92.38 435 ALA A O 1
ATOM 3494 N N . TRP A 1 436 ? 3.823 -12.267 -17.241 1.00 90.62 436 TRP A N 1
ATOM 3495 C CA . TRP A 1 436 ? 2.864 -11.476 -18.011 1.00 90.62 436 TRP A CA 1
ATOM 3496 C C . TRP A 1 436 ? 3.370 -11.174 -19.424 1.00 90.62 436 TRP A C 1
ATOM 3498 O O . TRP A 1 436 ? 2.631 -11.348 -20.394 1.00 90.62 436 TRP A O 1
ATOM 3508 N N . ARG A 1 437 ? 4.628 -10.741 -19.569 1.00 88.19 437 ARG A N 1
ATOM 3509 C CA . ARG A 1 437 ? 5.217 -10.454 -20.884 1.00 88.19 437 ARG A CA 1
ATOM 3510 C C . ARG A 1 437 ? 5.315 -11.706 -21.754 1.00 88.19 437 ARG A C 1
ATOM 3512 O O . ARG A 1 437 ? 4.956 -11.626 -22.919 1.00 88.19 437 ARG A O 1
ATOM 3519 N N . ARG A 1 438 ? 5.710 -12.855 -21.195 1.00 88.38 438 ARG A N 1
ATOM 3520 C CA . ARG A 1 438 ? 5.752 -14.144 -21.912 1.00 88.38 438 ARG A CA 1
ATOM 3521 C C . ARG A 1 438 ? 4.374 -14.573 -22.408 1.00 88.38 438 ARG A C 1
ATOM 3523 O O . ARG A 1 438 ? 4.234 -14.925 -23.573 1.00 88.38 438 ARG A O 1
ATOM 3530 N N . LEU A 1 439 ? 3.354 -14.482 -21.548 1.00 87.06 439 LEU A N 1
ATOM 3531 C CA . LEU A 1 439 ? 1.977 -14.814 -21.924 1.00 87.06 439 LEU A CA 1
ATOM 3532 C C . LEU A 1 439 ? 1.479 -13.948 -23.090 1.00 87.06 439 LEU A C 1
ATOM 3534 O O . LEU A 1 439 ? 0.783 -14.445 -23.968 1.00 87.06 439 LEU A O 1
ATOM 3538 N N . ASN A 1 440 ? 1.819 -12.657 -23.095 1.00 83.19 440 ASN A N 1
ATOM 3539 C CA . ASN A 1 440 ? 1.355 -11.734 -24.128 1.00 83.19 440 ASN A CA 1
ATOM 3540 C C . ASN A 1 440 ? 2.249 -11.701 -25.376 1.00 83.19 440 ASN A C 1
ATOM 3542 O O . ASN A 1 440 ? 1.748 -11.344 -26.432 1.00 83.19 440 ASN A O 1
ATOM 3546 N N . ALA A 1 441 ? 3.517 -12.116 -25.299 1.00 74.50 441 ALA A N 1
ATOM 3547 C CA . ALA A 1 441 ? 4.364 -12.304 -26.478 1.00 74.50 441 ALA A CA 1
ATOM 3548 C C . ALA A 1 441 ? 3.794 -13.400 -27.396 1.00 74.50 441 ALA A C 1
ATOM 3550 O O . ALA A 1 441 ? 3.606 -13.164 -28.583 1.00 74.50 441 ALA A O 1
ATOM 3551 N N . GLY A 1 442 ? 3.367 -14.534 -26.824 1.00 57.47 442 GLY A N 1
ATOM 3552 C CA . GLY A 1 442 ? 2.711 -15.608 -27.586 1.00 57.47 442 GLY A CA 1
ATOM 3553 C C . GLY A 1 442 ? 1.315 -15.255 -28.129 1.00 57.47 442 GLY A C 1
ATOM 3554 O O . GLY A 1 442 ? 0.798 -15.950 -28.998 1.00 57.47 442 GLY A O 1
ATOM 3555 N N . ARG A 1 443 ? 0.689 -14.168 -27.650 1.00 54.78 443 ARG A N 1
ATOM 3556 C CA . ARG A 1 443 ? -0.576 -13.644 -28.205 1.00 54.78 443 ARG A CA 1
ATOM 3557 C C . ARG A 1 443 ? -0.371 -12.763 -29.437 1.00 54.78 443 ARG A C 1
ATOM 3559 O O . ARG A 1 443 ? -1.313 -12.591 -30.196 1.00 54.78 443 ARG A O 1
ATOM 3566 N N . VAL A 1 444 ? 0.829 -12.212 -29.625 1.00 40.34 444 VAL A N 1
ATOM 3567 C CA . VAL A 1 444 ? 1.183 -11.457 -30.838 1.00 40.34 444 VAL A CA 1
ATOM 3568 C C . VAL A 1 444 ? 1.514 -12.415 -31.987 1.00 40.34 444 VAL A C 1
ATOM 3570 O O . VAL A 1 444 ? 1.188 -12.115 -33.124 1.00 40.34 444 VAL A O 1
ATOM 3573 N N . GLU A 1 445 ? 2.064 -13.598 -31.694 1.00 33.72 445 GLU A N 1
ATOM 3574 C CA . GLU A 1 445 ? 2.347 -14.646 -32.695 1.00 33.72 445 GLU A CA 1
ATOM 3575 C C . GLU A 1 445 ? 1.114 -15.478 -33.111 1.00 33.72 445 GLU A C 1
ATOM 3577 O O . GLU A 1 445 ? 1.205 -16.281 -34.033 1.00 33.72 445 GLU A O 1
ATOM 3582 N N . SER A 1 446 ? -0.037 -15.315 -32.444 1.00 29.92 446 SER A N 1
ATOM 3583 C CA . SER A 1 446 ? -1.264 -16.102 -32.688 1.00 29.92 446 SER A CA 1
ATOM 3584 C C . SER A 1 446 ? -2.462 -15.282 -33.183 1.00 29.92 446 SER A C 1
ATOM 3586 O O . SER A 1 446 ? -3.586 -15.787 -33.196 1.00 29.92 446 SER A O 1
ATOM 3588 N N . MET A 1 447 ? -2.245 -14.035 -33.609 1.00 24.55 447 MET A N 1
ATOM 3589 C CA . MET A 1 447 ? -3.230 -13.316 -34.420 1.00 24.55 447 MET A CA 1
ATOM 3590 C C . MET A 1 447 ? -2.919 -13.565 -35.905 1.00 24.55 447 MET A C 1
ATOM 3592 O O . MET A 1 447 ? -1.760 -13.390 -36.278 1.00 24.55 447 MET A O 1
ATOM 3596 N N . PRO A 1 448 ? -3.900 -14.026 -36.706 1.00 30.27 448 PRO A N 1
ATOM 3597 C CA . PRO A 1 448 ? -3.716 -14.292 -38.132 1.00 30.27 448 PRO A CA 1
ATOM 3598 C C . PRO A 1 448 ? -3.334 -13.046 -38.932 1.00 30.27 448 PRO A C 1
ATOM 3600 O O . PRO A 1 448 ? -3.735 -11.928 -38.522 1.00 30.27 448 PRO A O 1
#

Solvent-accessible surface area (backbone atoms only — not comparable to full-atom values): 24599 Å² total; per-residue (Å²): 145,85,86,72,73,78,67,63,76,78,69,78,81,84,72,90,73,68,70,57,65,75,57,54,78,79,75,66,98,74,91,84,83,96,83,63,78,78,57,60,68,55,59,64,49,55,70,58,48,76,75,44,60,74,74,53,42,55,51,52,53,52,52,50,49,51,49,52,53,51,51,54,49,49,52,49,48,55,59,46,49,59,34,51,49,30,37,52,50,22,51,50,49,52,51,49,44,62,55,39,52,77,39,21,67,54,32,40,56,52,38,56,67,38,54,42,34,55,52,44,39,52,26,36,75,49,59,56,65,49,92,60,66,58,65,57,58,53,48,52,51,51,52,51,52,50,52,54,50,51,52,54,48,53,65,64,46,64,93,48,53,75,70,55,43,54,50,51,52,52,56,48,49,51,50,52,50,19,49,54,19,41,53,49,32,51,42,37,74,58,46,52,50,38,59,25,40,68,51,67,48,68,77,69,69,44,69,82,64,88,76,50,75,64,58,49,50,54,51,35,52,52,30,40,51,53,22,50,54,30,49,67,62,49,65,96,79,66,80,88,54,83,67,86,51,62,60,68,70,56,44,45,51,54,40,49,50,28,36,48,52,47,37,44,77,72,74,42,81,77,56,65,66,71,45,72,37,71,45,86,53,88,29,57,45,39,46,47,74,33,65,52,46,55,39,65,93,50,48,38,16,32,31,39,56,53,56,56,55,61,51,45,44,29,49,47,26,23,22,45,31,39,59,66,51,43,70,52,58,12,58,15,45,33,50,10,32,56,12,18,55,70,32,87,50,45,65,38,16,23,22,12,27,44,54,48,30,54,55,40,46,53,50,37,41,76,76,40,53,76,60,31,55,62,56,54,74,75,43,56,67,70,59,51,51,52,55,49,50,55,52,58,58,51,57,77,35,60,91,44,74,63,22,58,53,48,50,53,56,51,46,54,52,40,43,74,60,71,42,73,58,66,81,59,32,62,64,35,24,64,50,52,51,51,28,51,49,54,61,52,53,60,53,65,75,69,59,133

Radius of gyration: 31.52 Å; Cα contacts (8 Å, |Δi|>4): 462; chains: 1; bounding box: 93×60×102 Å

pLDDT: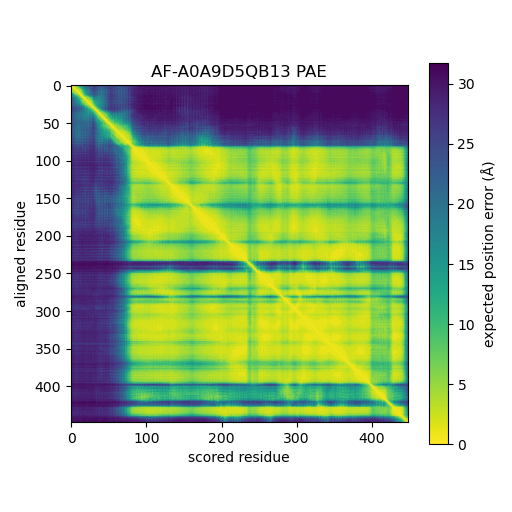 mean 78.38, std 21.18, range [24.55, 97.5]

Secondary structure (DSSP, 8-state):
--SSSSSGGGT----TTSHHHHHHTTS-SS------TTTHHHHHHHHHHTTS-HHHHHHHHHHHHHHHHHHHHHHHHHHHHHHHHHHHHHHHHHHHHHHHTT-HHHIIIIIIIIIHHHHHHHHHHTGGG-SS-HHHHHHHHHHHHHHHHHHHHHHHHTT--HHHHHHHHHHHHHHHHHHHHHHHHHHHHHTGGGGGSPPHHHHTT----PPPHHHHHHHHHHHHHHHHHHHHTS-TT-SS---S-S-HHHHHHHHHHHHHHHHHHTT----S-PPEEEE-STTHHHHTT-SEEEETTTTEEEEETTS-TTTHHHHHHHHHHHHTT---HHHHHHHHHHHHHT-SSHHHHHHHHHHHHHHHHHHHHHH-HHHHHHHHHTS-HHHHHHHHHHHHHHHTT-S-HHHHHHHHHHHHHHHHTT---HHHHGGGHHHHHHHHHHHHHHHHTT--

Foldseek 3Di:
DPPPPPVVVVPPDPDPPPVVVVPVVPPDPDDDDDDCVVPVVVPVVVVVLVPDDPVVSVVVVVVVVVVVVVVVVVVVVVVLVLLVVLQVLLVVLLVVLVVLLVVQVCCVVPPLVHQLLVLLAVLCVPLVPDPDHCVVVVVVVVVVVVVVLVVVLVVQPVVDDPVSNVVSVVVSVSNVSSVVSNVSNLLSSLFLSLLSHDDLCVLQVFDFDDDDLVNLLVVLLVLLVLLQVLVVVPPPPPPPAPPQPDDQVRLLVQLQVLLCVLCVVSVHHQHDRAEEEEDPDQCPCLLLPHQWAQDSVSLHTYGYPLDRNLQSNLSSQLRVVVSSRNDQSLRSSLSSLSSQCPGPDSSSNSSSSLVLSLLSLVVSCVVPVVSSVVSVVSHDPVSVVVSVVNVVSSVVNDDDPNNVVSQVVVQVVCVSSVHDGNVVSNNNNVSVNVSVCVVVVVVVVPDD

Sequence (448 aa):
MAFSNVIQAFITCVSPIRCSRYIFSRFNPGGNDANIFPYFVVIQKRQTLDTLHPREQGRTVIFWNAIVVKLSGIWRRIRSRGRFSWIILAVAAFVLRGVLARYPQIVETVYARGIFVLIRNTFDYTLGRQPLPAVYFFGALMIFWVARAVWRTVRRLKGASNERIGFVVRDQALSLTAIAAAITLFFMMLWGYNYARPRISTQLGLRMAELSTAELIEEGRWAAHEAAAARRALVDGFEGNWPNALPNKQLEKHVRRSLVETLRQMGYSPPGKPRIRTFRAGGLMLHVSVSGFYFPFTGEAYISGGLLPIERPFVAAHEMAHAYGFTDEGEANFLAWMACRRSEDPWVAYSGKLRYLMSIETRIRMRAPQRSAGLLLGIPISVLNDMARIREYHQRFGGGIIAGSWWRVYDVYLKSLGVTAGTVSYRRMVPLAIAWRRLNAGRVESMP